Protein 2JE6 (pdb70)

Foldseek 3Di:
DDDDDDDDQPDDDDPVVLCQQCVCVVVQAGPVRDGLLDWADWDWDWCPPVVFLIWIWIDGPQWTKIKGKDKDKDQDDPVCLQFEAEAFFEDEDCLAGVPDDDDGDDPVRVVLRVQLVQLCVQVCFQPRSVQDDDGRGIGMYMYMYMYTNHAWAPVSQRRLLGRQRRQLRGFDFDADPCGDGDPVGGDDGRHTPAGKTKWKWFAQPPDIGTGDTPVRVSRTQWMKIFMQTLVGDTRGIDIDDDHDDDPVRVVVVSVSRSVSRNVVRVVSCVNSVD/DPDAQQDPVRAGPVGHHQLDFADKDKDWPPDDPALTKMWIDGHQWIKIKGKDDQDADDVLVPFAQQFAAEAFFEFEQLPQDPHGDDRPDDPVRVVLRVLLRQLVVQWFPGRVRGRGYMYMYMYIPHPFPPNSQRSSQRRQLRCVRSVGHTPAHKFKWKWFAAPRDIGTHDTNVCVPHPQKIWIWMARLVVPGTRHIDMDGDDDPVSVVVNVVSGNVVRVVVRVVSVCNSCVVVD/DWDADDDFDFFAFPAWGIFADDPEDDDPQWDDDPGTITGHAGFTWADDDSYTDTQHLDAQAFDDDAFFKFKWFWADADPFWTWTGLRHPFIEIEGNCLQPVHGADDPDDDAPQHDGGWIWTWGFHDDDPVDGTYTHQPDPPTGTDDDFDKAAARLSLLDVCCDDVRPNVVVLVVVPFDGGSRRMTGHPPPPVSVVVVVVCSVDVSPD

Secondary structure (DSSP, 8-state):
---EEPPPPSS---HHHHHHHTTTGGGTB-TTS-BTTPPPPEEEEET-STTSSEEEEEEETTEEEEEEEEEEEEPPPTT-TT--EEEEEEEE-TTS-TT---SS--HHHHHHHHHHHHHHHHTT-S-GGGGEEETTTEEEEEEEEEEEEE--S-HHHHHHHHHHHHHHT-EEEEEE---EEEEEEEEEE---S---EEEEEEEETTEEEES--HHHHHH-SEEEEEEE-TT--EEEEEEESSS-EEHHHHHHHHHHHHHHHHHHHHHHHHHHT-/--S-SB-TTS-BTTS--TT-PPPEEEEES--SSSSEEEEEEETTEEEEEEEEEEEE-SSGGGS-SSSPEEEEEEEE-TTSSSSPPPSSPPHHHHHHHHHHHHHHHTTB-GGGSTTEEEEEEEEEEE-SS-HHHHHHHHHHHHHHHTT--BSS--EEEEEEEETTEEEES--HHHHHHSSEEEEEEEEGGGTEEEEEEEEE-B-HHHHHHHHHHHHHHHHHHHHHHHHHHHGGG-/-EEE--SS-EE-TT-EEEEE---PPP-TTEEEETTEEEE-SSEEEEEETTEEEEEES--S-----TT-EEEEEEEEE-SSEEEEE-SSSS-EEEEHHHHHTSPPPTT---SSS--TT-EEEEEEEEEETTEEEEEE--STT-EE--SS-EEE--GGGHHHHH-GGGHHHHHHHTT--EE-TTSEEE--TT--THHHHTTTTTTTT--

Nearest PDB structures (foldseek):
  2je6-assembly1_I  TM=1.005E+00  e=8.413E-45  Saccharolobus solfataricus
  3l7z-assembly1_C  TM=9.865E-01  e=5.899E-39  Saccharolobus solfataricus
  2jeb-assembly1_I  TM=9.991E-01  e=1.226E-35  Saccharolobus solfataricus
  4ba1-assembly1_I  TM=9.558E-01  e=2.535E-36  Saccharolobus solfataricus
  3l7z-assembly1_F  TM=8.949E-01  e=4.142E-32  Saccharolobus solfataricus

Sequence (715 aa):
GHMMSSTPSNQNIIPIIKKESIVSLFEKGIRQDGRKLTDYRPLSITLDDYAKKADGSALVKLGTTMVLAGTKLEIDKPYEDTPNQGNLIVNNVELLPLAYETFEPGPPDENAIELARVVDRSLRDSKALDLTKLVIEPGKSVWTVWLDVYVLDYGGNVVLDACTLASVAALYNTKVYKVEQHISVNKNEVVGKLPLNYPVVTISVAKVDKYLVVVDPDLDEESSIMDAKISSFSYTPDLKIVGIQKSGKGSMMSLQDIDQAENTARSSTAVKLLEEELKKHLGIERPKLILDDGKRTDGRKPDELRSIKIELGVLKNADGSAIFEMGNTKAIAAVYGPKEMHPRHLSLPDRAVLRVRYHMMTPFSTDERKNPAPSRREIELSKVIREALESSAVLVELFPRTAIDVFTEILQADAGSRLVSLMAASLALADAGIPMRDLIAGVVAVGKADGVIILDLNETEAMWGEADMPIAMMPSLNQVTTLFQLLNGSSMTPDEFRQAFFDLAVKGINIIYNNLEREALKSKYVQEIVLQPRSIVVPGELLAEGEFQIPWSPYILKINSKYYSTVVGLFDVKDTQFEVIPLEGSFYYPKINDIVIGLVEEDVEIYGWVVDIKAPYKAYLPASNLLGRSINVGEDLRRYLDVGDYVIARIENFDRSIDPVLSVKGKDLGRVSNGIVIDIMPVKVPRVIGKNKSMYETLTSKSIFVANNGRIWAFSEEILIEAIRKIENESHIK

InterPro domains:
  IPR001247 Exoribonuclease, phosphorolytic domain 1 [PF01138] (37-170)
  IPR015847 Exoribonuclease, phosphorolytic domain 2 [PF03725] (196-259)
  IPR020568 Ribosomal protein uS5 domain 2-type superfamily [SSF54211] (11-219)
  IPR020869 Exosome complex component Rrp42, archaea [MF_00622] (7-272)
  IPR020869 Exosome complex component Rrp42, archaea [NF003282] (7-273)
  IPR020869 Exosome complex component Rrp42, archaea [cd11365] (12-267)
  IPR027408 PNPase/RNase PH domain superfamily [G3DSA:3.30.230.70] (12-275)
  IPR036345 Exoribonuclease, PH domain 2 superfamily [SSF55666] (192-273)
  IPR050590 Exosome complex component Rrp42 subfamily [PTHR11097] (23-273)

CATH classification: 3.30.230.70

Structure (mmCIF, N/CA/C/O backbone):
data_2JE6
#
_entry.id   2JE6
#
_cell.length_a   135.490
_cell.length_b   135.490
_cell.length_c   135.490
_cell.angle_alpha   90.00
_cell.angle_beta   90.00
_cell.angle_gamma   90.00
#
_symmetry.space_group_name_H-M   'P 21 3'
#
loop_
_entity.id
_entity.type
_entity.pdbx_description
1 polymer 'EXOSOME COMPLEX EXONUCLEASE 2'
2 polymer 'EXOSOME COMPLEX EXONUCLEASE 1'
3 polymer 'EXOSOME COMPLEX RNA-BINDING PROTEIN 1'
4 non-polymer 'PENTAETHYLENE GLYCOL'
5 non-polymer DI(HYDROXYETHYL)ETHER
6 non-polymer 'CHLORIDE ION'
7 water water
#
loop_
_atom_site.group_PDB
_atom_site.id
_atom_site.type_symbol
_atom_site.label_atom_id
_atom_site.label_alt_id
_atom_site.label_comp_id
_atom_site.label_asym_id
_atom_site.label_entity_id
_atom_site.label_seq_id
_atom_site.pdbx_PDB_ins_code
_atom_site.Cartn_x
_atom_site.Cartn_y
_atom_site.Cartn_z
_atom_site.occupancy
_atom_site.B_iso_or_equiv
_atom_site.auth_seq_id
_atom_site.auth_comp_id
_atom_site.auth_asym_id
_atom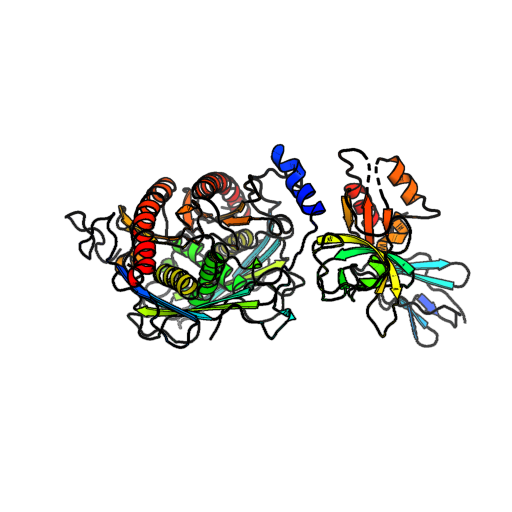_site.auth_atom_id
_atom_site.pdbx_PDB_model_num
ATOM 1 N N . GLY A 1 1 ? 1.275 -7.458 53.298 1.00 48.97 -1 GLY A N 1
ATOM 2 C CA . GLY A 1 1 ? 0.279 -6.475 52.757 1.00 48.76 -1 GLY A CA 1
ATOM 3 C C . GLY A 1 1 ? 0.527 -5.062 53.261 1.00 48.29 -1 GLY A C 1
ATOM 4 O O . GLY A 1 1 ? 0.980 -4.877 54.400 1.00 49.41 -1 GLY A O 1
ATOM 5 N N . HIS A 1 2 ? 0.215 -4.062 52.426 1.00 47.14 0 HIS A N 1
ATOM 6 C CA . HIS A 1 2 ? 0.656 -2.674 52.672 1.00 45.01 0 HIS A CA 1
ATOM 7 C C . HIS A 1 2 ? -0.356 -1.647 52.143 1.00 43.87 0 HIS A C 1
ATOM 8 O O . HIS A 1 2 ? -1.160 -2.001 51.299 1.00 44.70 0 HIS A O 1
ATOM 15 N N A MET A 1 3 ? -0.344 -0.409 52.647 0.50 42.56 1 MET A N 1
ATOM 16 N N B MET A 1 3 ? -0.287 -0.400 52.626 0.50 42.74 1 MET A N 1
ATOM 17 C CA A MET A 1 3 ? -1.156 0.667 52.035 0.50 41.51 1 MET A CA 1
ATOM 18 C CA B MET A 1 3 ? -1.166 0.691 52.153 0.50 41.87 1 MET A CA 1
ATOM 19 C C A MET A 1 3 ? -0.656 2.079 52.324 0.50 38.94 1 MET A C 1
ATOM 20 C C B MET A 1 3 ? -0.591 2.089 52.315 0.50 39.13 1 MET A C 1
ATOM 21 O O A MET A 1 3 ? -0.065 2.344 53.368 0.50 38.95 1 MET A O 1
ATOM 22 O O B MET A 1 3 ? 0.125 2.362 53.277 0.50 39.14 1 MET A O 1
ATOM 31 N N . SER A 1 4 ? -0.943 2.984 51.394 1.00 36.59 2 SER A N 1
ATOM 32 C CA . SER A 1 4 ? -0.519 4.388 51.473 1.00 33.70 2 SER A CA 1
ATOM 33 C C . SER A 1 4 ? -1.618 5.265 52.065 1.00 32.80 2 SER A C 1
ATOM 34 O O . SER A 1 4 ? -2.740 5.271 51.560 1.00 32.14 2 SER A O 1
ATOM 37 N N . SER A 1 5 ? -1.299 5.996 53.137 1.00 32.46 3 SER A N 1
ATOM 38 C CA . SER A 1 5 ? -2.254 6.885 53.800 1.00 33.03 3 SER A CA 1
ATOM 39 C C . SER A 1 5 ? -1.833 8.336 53.785 1.00 33.00 3 SER A C 1
ATOM 40 O O . SER A 1 5 ? -0.649 8.648 53.835 1.00 31.93 3 SER A O 1
ATOM 43 N N . THR A 1 6 ? -2.808 9.220 53.720 1.00 33.59 4 THR A N 1
ATOM 44 C CA . THR A 1 6 ? -2.558 10.636 53.823 1.00 35.52 4 THR A CA 1
ATOM 45 C C . THR A 1 6 ? -1.774 10.868 55.111 1.00 37.82 4 THR A C 1
ATOM 46 O O . THR A 1 6 ? -2.172 10.370 56.150 1.00 38.49 4 THR A O 1
ATOM 50 N N . PRO A 1 7 ? -0.650 11.591 55.051 1.00 41.02 5 PRO A N 1
ATOM 51 C CA . PRO A 1 7 ? 0.019 11.860 56.328 1.00 43.38 5 PRO A CA 1
ATOM 52 C C . PRO A 1 7 ? -0.541 13.063 57.073 1.00 46.05 5 PRO A C 1
ATOM 53 O O . PRO A 1 7 ? -1.233 13.896 56.492 1.00 45.73 5 PRO A O 1
ATOM 57 N N . SER A 1 8 ? -0.221 13.144 58.360 1.00 50.04 6 SER A N 1
ATOM 58 C CA . SER A 1 8 ? -0.302 14.417 59.113 1.00 52.71 6 SER A CA 1
ATOM 59 C C . SER A 1 8 ? 0.718 15.456 58.606 1.00 55.19 6 SER A C 1
ATOM 60 O O . SER A 1 8 ? 1.797 15.099 58.112 1.00 55.71 6 SER A O 1
ATOM 63 N N . ASN A 1 9 ? 0.396 16.741 58.739 1.00 57.74 7 ASN A N 1
ATOM 64 C CA . ASN A 1 9 ? 1.397 17.783 58.489 1.00 59.68 7 ASN A CA 1
ATOM 65 C C . ASN A 1 9 ? 2.531 17.671 59.523 1.00 61.25 7 ASN A C 1
ATOM 66 O O . ASN A 1 9 ? 2.302 17.803 60.731 1.00 61.64 7 ASN A O 1
ATOM 68 N N . GLN A 1 10 ? 3.744 17.399 59.048 1.00 63.03 8 GLN A N 1
ATOM 6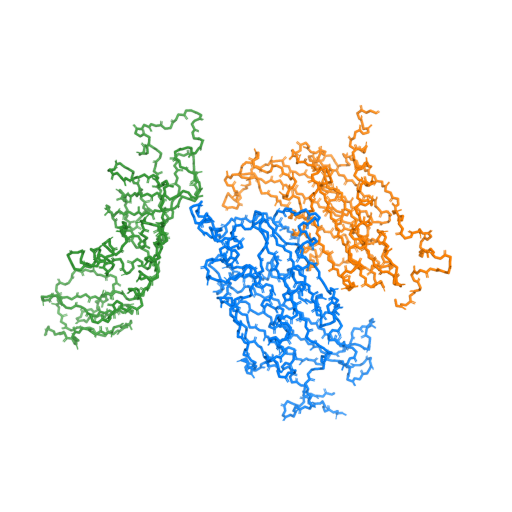9 C CA . GLN A 1 10 ? 4.935 17.357 59.920 1.00 64.40 8 GLN A CA 1
ATOM 70 C C . GLN A 1 10 ? 5.700 18.690 59.912 1.00 65.54 8 GLN A C 1
ATOM 71 O O . GLN A 1 10 ? 6.854 18.753 60.358 1.00 65.31 8 GLN A O 1
ATOM 73 N N . ASN A 1 11 ? 5.054 19.737 59.386 1.00 66.83 9 AS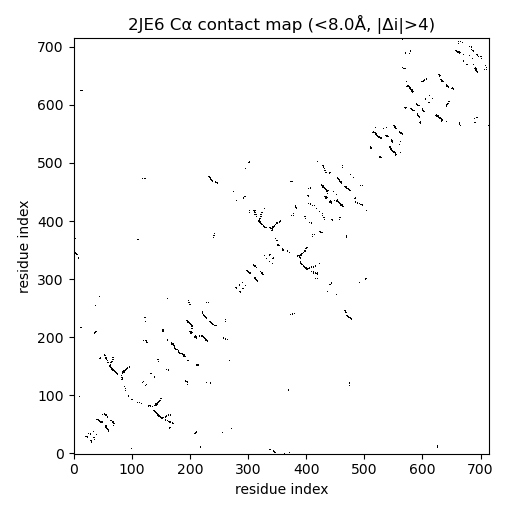N A N 1
ATOM 74 C CA . ASN A 1 11 ? 5.590 21.099 59.413 1.00 67.80 9 ASN A CA 1
ATOM 75 C C . ASN A 1 11 ? 4.470 22.129 59.182 1.00 68.31 9 ASN A C 1
ATOM 76 O O . ASN A 1 11 ? 4.511 22.910 58.221 1.00 68.68 9 ASN A O 1
ATOM 81 N N . ILE A 1 12 ? 3.456 22.084 60.047 1.00 68.61 10 ILE A N 1
ATOM 82 C CA . ILE A 1 12 ? 2.351 23.061 60.044 1.00 68.82 10 ILE A CA 1
ATOM 83 C C . ILE A 1 12 ? 2.874 24.490 60.177 1.00 68.71 10 ILE A C 1
ATOM 84 O O . ILE A 1 12 ? 3.353 24.863 61.249 1.00 68.74 10 ILE A O 1
ATOM 89 N N . ILE A 1 13 ? 2.804 25.289 59.105 1.00 68.62 11 ILE A N 1
ATOM 90 C CA . ILE A 1 13 ? 3.323 26.667 59.186 1.00 68.43 11 ILE A CA 1
ATOM 91 C C . ILE A 1 13 ? 2.213 27.711 59.292 1.00 67.82 11 ILE A C 1
ATOM 92 O O . ILE A 1 13 ? 1.194 27.628 58.606 1.00 67.90 11 ILE A O 1
ATOM 97 N N . PRO A 1 14 ? 2.418 28.702 60.167 1.00 67.04 12 PRO A N 1
ATOM 98 C CA . PRO A 1 14 ? 1.404 29.716 60.412 1.00 66.48 12 PRO A CA 1
ATOM 99 C C . PRO A 1 14 ? 1.143 30.633 59.223 1.00 65.66 12 PRO A C 1
ATOM 100 O O . PRO A 1 14 ? 2.078 31.080 58.547 1.00 65.32 12 PRO A O 1
ATOM 104 N N . ILE A 1 15 ? -0.139 30.922 59.019 1.00 64.86 13 ILE A N 1
ATOM 105 C CA . ILE A 1 15 ? -0.631 31.791 57.952 1.00 64.02 13 ILE A CA 1
ATOM 106 C C . ILE A 1 15 ? 0.307 32.966 57.696 1.00 63.09 13 ILE A C 1
ATOM 107 O O . ILE A 1 15 ? 0.601 33.329 56.557 1.00 63.51 13 ILE A O 1
ATOM 112 N N . ILE A 1 16 ? 0.800 33.536 58.777 1.00 61.68 14 ILE A N 1
ATOM 113 C CA . ILE A 1 16 ? 1.558 34.760 58.726 1.00 60.65 14 ILE A CA 1
ATOM 114 C C . ILE A 1 16 ? 2.897 34.521 58.052 1.00 59.45 14 ILE A C 1
ATOM 115 O O . ILE A 1 16 ? 3.435 35.409 57.384 1.00 59.28 14 ILE A O 1
ATOM 120 N N . LYS A 1 17 ? 3.432 33.316 58.245 1.00 58.07 15 LYS A N 1
ATOM 121 C CA . LYS A 1 17 ? 4.755 32.959 57.740 1.00 57.01 15 LYS A CA 1
ATOM 122 C C . LYS A 1 17 ? 4.693 32.720 56.246 1.00 55.36 15 LYS A C 1
ATOM 123 O O . LYS A 1 17 ? 5.635 33.033 55.537 1.00 55.27 15 LYS A O 1
ATOM 129 N N . LYS A 1 18 ? 3.585 32.158 55.783 1.00 53.82 16 LYS A N 1
ATOM 130 C CA . LYS A 1 18 ? 3.360 31.931 54.349 1.00 53.25 16 LYS A CA 1
ATOM 131 C C . LYS A 1 18 ? 3.442 33.241 53.560 1.00 52.01 16 LYS A C 1
ATOM 132 O O . LYS A 1 18 ? 4.066 33.304 52.494 1.00 51.49 16 LYS A O 1
ATOM 138 N N . GLU A 1 19 ? 2.813 34.287 54.093 1.00 50.49 17 GLU A N 1
ATOM 139 C CA . GLU A 1 19 ? 2.802 35.581 53.436 1.00 49.27 17 GLU A CA 1
ATOM 140 C C . GLU A 1 19 ? 4.212 36.134 53.284 1.00 48.32 17 GLU A C 1
ATOM 141 O O . GLU A 1 19 ? 4.546 36.708 52.260 1.00 47.90 17 GLU A O 1
ATOM 143 N N . SER A 1 20 ? 5.042 35.948 54.300 1.00 47.11 18 SER A N 1
ATOM 144 C CA . SER A 1 20 ? 6.415 36.442 54.268 1.00 46.91 18 SER A CA 1
ATOM 145 C C . SER A 1 20 ? 7.260 35.724 53.220 1.00 45.87 18 SER A C 1
ATOM 146 O O . SER A 1 20 ? 7.991 36.370 52.463 1.00 45.68 18 SER A O 1
ATOM 149 N N . ILE A 1 21 ? 7.160 34.393 53.223 1.00 44.68 19 ILE A N 1
ATOM 150 C CA . ILE A 1 21 ? 7.906 33.499 52.311 1.00 43.90 19 ILE A CA 1
ATOM 151 C C . ILE A 1 21 ? 7.719 33.933 50.853 1.00 43.21 19 ILE A C 1
ATOM 152 O O . ILE A 1 21 ? 8.671 33.968 50.072 1.00 42.86 19 ILE A O 1
ATOM 157 N N . VAL A 1 22 ? 6.484 34.274 50.506 1.00 42.14 20 VAL A N 1
ATOM 158 C CA . VAL A 1 22 ? 6.144 34.608 49.138 1.00 41.48 20 VAL A CA 1
ATOM 159 C C . VAL A 1 22 ? 6.147 36.115 48.864 1.00 41.31 20 VAL A C 1
ATOM 160 O O . VAL A 1 22 ? 5.844 36.543 47.752 1.00 40.27 20 VAL A O 1
ATOM 164 N N . SER A 1 23 ? 6.518 36.910 49.872 1.00 41.04 21 SER A N 1
ATOM 165 C CA . SER A 1 23 ? 6.376 38.366 49.820 1.00 41.08 21 SER A CA 1
ATOM 166 C C . SER A 1 23 ? 7.210 39.032 48.725 1.00 40.37 21 SER A C 1
ATOM 167 O O . SER A 1 23 ? 6.794 40.053 48.182 1.00 41.48 21 SER A O 1
ATOM 170 N N . LEU A 1 24 ? 8.382 38.472 48.417 1.00 39.09 22 LEU A N 1
ATOM 171 C CA . LEU A 1 24 ? 9.285 39.033 47.411 1.00 37.93 22 LEU A CA 1
ATOM 172 C C . LEU A 1 24 ? 9.262 38.247 46.103 1.00 36.60 22 LEU A C 1
ATOM 173 O O . LEU A 1 24 ? 10.084 38.497 45.215 1.00 35.72 22 LEU A O 1
ATOM 178 N N . PHE A 1 25 ? 8.342 37.301 45.965 1.00 35.11 23 PHE A N 1
ATOM 179 C CA . PHE A 1 25 ? 8.289 36.540 44.720 1.00 34.87 23 PHE A CA 1
ATOM 180 C C . PHE A 1 25 ? 8.015 37.451 43.537 1.00 34.77 23 PHE A C 1
ATOM 181 O O . PHE A 1 25 ? 8.544 37.207 42.457 1.00 33.95 23 PHE A O 1
ATOM 189 N N . GLU A 1 26 ? 7.239 38.517 43.739 1.00 36.06 24 GLU A N 1
ATOM 190 C CA . GLU A 1 26 ? 6.989 39.510 42.674 1.00 37.06 24 GLU A CA 1
ATOM 191 C C . GLU A 1 26 ? 8.266 40.087 42.097 1.00 36.57 24 GLU A C 1
ATOM 192 O O . GLU A 1 26 ? 8.348 40.367 40.904 1.00 37.04 24 GLU A O 1
ATOM 198 N N . LYS A 1 27 ? 9.260 40.267 42.950 1.00 36.02 25 LYS A N 1
ATOM 199 C CA . LYS A 1 27 ? 10.536 40.786 42.528 1.00 36.29 25 LYS A CA 1
ATOM 200 C C . LYS A 1 27 ? 11.475 39.697 42.045 1.00 35.50 25 LYS A C 1
ATOM 201 O O . LYS A 1 27 ? 12.634 39.982 41.729 1.00 35.40 25 LYS A O 1
ATOM 207 N N . GLY A 1 28 ? 10.996 38.453 42.015 1.00 34.44 26 GLY A N 1
ATOM 208 C CA . GLY A 1 28 ? 11.807 37.346 41.553 1.00 34.42 26 GLY A CA 1
ATOM 209 C C . GLY A 1 28 ? 12.801 36.787 42.554 1.00 34.02 26 GLY A C 1
ATOM 210 O O . GLY A 1 28 ? 13.748 36.109 42.162 1.00 34.06 26 GLY A O 1
ATOM 211 N N . ILE A 1 29 ? 12.606 37.051 43.836 1.00 33.79 27 ILE A N 1
ATOM 212 C CA . ILE A 1 29 ? 13.508 36.494 44.831 1.00 34.63 27 ILE A CA 1
ATOM 213 C C . ILE A 1 29 ? 12.778 35.943 46.072 1.00 34.27 27 ILE A C 1
ATOM 214 O O . ILE A 1 29 ? 11.596 36.175 46.303 1.00 33.25 27 ILE A O 1
ATOM 219 N N . ARG A 1 30 ? 13.524 35.198 46.869 1.00 35.79 28 ARG A N 1
ATOM 220 C CA . ARG A 1 30 ? 12.953 34.460 47.979 1.00 36.96 28 ARG A CA 1
ATOM 221 C C . ARG A 1 30 ? 13.474 34.979 49.311 1.00 39.06 28 ARG A C 1
ATOM 222 O O . ARG A 1 30 ? 14.264 35.935 49.330 1.00 38.37 28 ARG A O 1
ATOM 230 N N . GLN A 1 31 ? 12.990 34.356 50.396 1.00 41.78 29 GLN A N 1
ATOM 231 C CA . GLN A 1 31 ? 13.550 34.460 51.762 1.00 43.87 29 GLN A CA 1
ATOM 232 C C . GLN A 1 31 ? 15.053 34.752 51.763 1.00 43.40 29 GLN A C 1
ATOM 233 O O . GLN A 1 31 ? 15.504 35.837 52.153 1.00 44.56 29 GLN A O 1
ATOM 239 N N . ASP A 1 32 ? 15.822 33.777 51.292 1.00 42.24 30 ASP A N 1
ATOM 240 C CA . ASP A 1 32 ? 17.276 33.842 51.361 1.00 41.15 30 ASP A CA 1
ATOM 241 C C . ASP A 1 32 ? 17.945 34.770 50.345 1.00 40.67 30 ASP A C 1
ATOM 242 O O . ASP A 1 32 ? 19.177 34.782 50.281 1.00 41.33 30 ASP A O 1
ATOM 247 N N . GLY A 1 33 ? 17.162 35.547 49.577 1.00 39.32 31 GLY A N 1
ATOM 248 C CA . GLY A 1 33 ? 17.689 36.408 48.505 1.00 38.10 31 GLY A CA 1
ATOM 249 C C . GLY A 1 33 ? 17.971 35.697 47.185 1.00 36.35 31 GLY A C 1
ATOM 250 O O . GLY A 1 33 ? 18.398 36.320 46.199 1.00 35.70 31 GLY A O 1
ATOM 251 N N . ARG A 1 34 ? 17.736 34.389 47.109 1.00 34.54 32 ARG A N 1
ATOM 252 C CA . ARG A 1 34 ? 18.018 33.720 45.836 1.00 33.00 32 ARG A CA 1
ATOM 253 C C . ARG A 1 34 ? 16.875 33.955 44.833 1.00 31.67 32 ARG A C 1
ATOM 254 O O . ARG A 1 34 ? 15.743 34.225 45.202 1.00 30.59 32 ARG A O 1
ATOM 262 N N . LYS A 1 35 ? 17.233 33.917 43.555 1.00 31.11 33 LYS A N 1
ATOM 263 C CA . LYS A 1 35 ? 16.282 34.042 42.484 1.00 30.69 33 LYS A CA 1
ATOM 264 C C . LYS A 1 35 ? 15.388 32.798 42.455 1.00 29.87 33 LYS A C 1
ATOM 265 O O . LYS A 1 35 ? 15.774 31.759 42.945 1.00 28.72 33 LYS A O 1
ATOM 271 N N . LEU A 1 36 ? 14.209 32.918 41.866 1.00 29.54 34 LEU A N 1
ATOM 272 C CA . LEU A 1 36 ? 13.282 31.775 41.767 1.00 29.08 34 LEU A CA 1
ATOM 273 C C . LEU A 1 36 ? 13.848 30.583 41.018 1.00 29.28 34 LEU A C 1
ATOM 274 O O . LEU A 1 36 ? 13.384 29.450 41.235 1.00 27.50 34 LEU A O 1
ATOM 279 N N . THR A 1 37 ? 14.857 30.826 40.169 1.00 28.19 35 THR A N 1
ATOM 280 C CA . THR A 1 37 ? 15.564 29.800 39.383 1.00 28.19 35 THR A CA 1
ATOM 281 C C . THR A 1 37 ? 16.899 29.308 39.955 1.00 27.57 35 THR A C 1
ATOM 282 O O . THR A 1 37 ? 17.525 28.433 39.371 1.00 28.62 35 THR A O 1
ATOM 286 N N . ASP A 1 38 ? 17.316 29.826 41.109 1.00 26.98 36 ASP A N 1
ATOM 287 C CA . ASP A 1 38 ? 18.632 29.505 41.707 1.00 27.26 36 ASP A CA 1
ATOM 288 C C . ASP A 1 38 ? 18.533 28.309 42.646 1.00 26.55 36 ASP A C 1
ATOM 289 O O . ASP A 1 38 ? 17.625 28.234 43.453 1.00 25.72 36 ASP A O 1
ATOM 294 N N . TYR A 1 39 ? 19.509 27.412 42.559 1.00 26.23 37 TYR A N 1
ATOM 295 C CA . TYR A 1 39 ? 19.788 26.464 43.648 1.00 26.06 37 TYR A CA 1
ATOM 296 C C . TYR A 1 39 ? 20.454 27.172 44.825 1.00 27.12 37 TYR A C 1
ATOM 297 O O . TYR A 1 39 ? 21.124 28.217 44.663 1.00 27.05 37 TYR A O 1
ATOM 306 N N . ARG A 1 40 ? 20.281 26.594 46.011 1.00 27.22 38 ARG A N 1
ATOM 307 C CA . ARG A 1 40 ? 21.045 26.965 47.194 1.00 27.24 38 ARG A CA 1
ATOM 308 C C . ARG A 1 40 ? 22.515 26.591 47.034 1.00 27.10 38 ARG A C 1
ATOM 309 O O . ARG A 1 40 ? 22.915 25.913 46.071 1.00 28.28 38 ARG A O 1
ATOM 317 N N . PRO A 1 41 ? 23.365 27.097 47.930 1.00 27.72 39 PRO A N 1
ATOM 318 C CA . PRO A 1 41 ? 24.776 26.741 47.820 1.00 27.61 39 PRO A CA 1
ATOM 319 C C . PRO A 1 41 ? 25.035 25.238 47.913 1.00 27.26 39 PRO A C 1
ATOM 320 O O . PRO A 1 41 ? 24.462 24.555 48.761 1.00 27.78 39 PRO A O 1
ATOM 324 N N . LEU A 1 42 ? 25.898 24.764 47.032 1.00 27.40 40 LEU A N 1
ATOM 325 C CA . LEU A 1 42 ? 26.184 23.348 46.851 1.00 26.52 40 LEU A CA 1
ATOM 326 C C . LEU A 1 42 ? 27.633 23.063 47.120 1.00 26.57 40 LEU A C 1
ATOM 327 O O . LEU A 1 42 ? 28.509 23.696 46.552 1.00 25.51 40 LEU A O 1
ATOM 332 N N . SER A 1 43 ? 27.908 22.115 48.004 1.00 26.19 41 SER A N 1
ATOM 333 C CA . SER A 1 43 ? 29.228 21.565 48.124 1.00 26.56 41 SER A CA 1
ATOM 334 C C . SER A 1 43 ? 29.148 20.070 47.963 1.00 25.64 41 SER A C 1
ATOM 335 O O . SER A 1 43 ? 28.161 19.437 48.352 1.00 26.73 41 SER A O 1
ATOM 338 N N . ILE A 1 44 ? 30.173 19.518 47.348 1.00 26.27 42 ILE A N 1
ATOM 339 C CA . ILE A 1 44 ? 30.270 18.101 47.109 1.00 26.30 42 ILE A CA 1
ATOM 340 C C . ILE A 1 44 ? 31.673 17.651 47.529 1.00 26.76 42 ILE A C 1
ATOM 341 O O . ILE A 1 44 ? 32.706 18.104 46.986 1.00 27.37 42 ILE A O 1
ATOM 346 N N . THR A 1 45 ? 31.710 16.790 48.535 1.00 26.44 43 THR A N 1
ATOM 347 C CA . THR A 1 45 ? 32.954 16.276 49.062 1.00 25.02 43 THR A CA 1
ATOM 348 C C . THR A 1 45 ? 33.055 14.802 48.687 1.00 25.15 43 THR A C 1
ATOM 349 O O . THR A 1 45 ? 32.303 13.975 49.194 1.00 23.84 43 THR A O 1
ATOM 353 N N . LEU A 1 46 ? 33.975 14.522 47.786 1.00 25.02 44 LEU A N 1
ATOM 354 C CA . LEU A 1 46 ? 34.263 13.193 47.339 1.00 25.43 44 LEU A CA 1
ATOM 355 C C . LEU A 1 46 ? 35.104 12.433 48.357 1.00 26.89 44 LEU A C 1
ATOM 356 O O . LEU A 1 46 ? 35.770 13.022 49.201 1.00 27.93 44 LEU A O 1
ATOM 361 N N . ASP A 1 47 ? 34.987 11.112 48.277 1.00 27.08 45 ASP A N 1
ATOM 362 C CA A ASP A 1 47 ? 35.715 10.199 49.153 0.50 27.70 45 ASP A CA 1
ATOM 363 C CA B ASP A 1 47 ? 35.712 10.180 49.135 0.50 27.50 45 ASP A CA 1
ATOM 364 C C . ASP A 1 47 ? 35.543 10.517 50.639 1.00 27.21 45 ASP A C 1
ATOM 365 O O . ASP A 1 47 ? 36.454 10.322 51.448 1.00 27.96 45 ASP A O 1
ATOM 374 N N . TYR A 1 48 ? 34.356 10.980 51.029 1.00 26.80 46 TYR A N 1
ATOM 375 C CA . TYR A 1 48 ? 34.092 11.316 52.413 1.00 26.66 46 TYR A CA 1
ATOM 376 C C . TYR A 1 48 ? 34.030 10.054 53.297 1.00 27.45 46 TYR A C 1
ATOM 377 O O . TYR A 1 48 ? 34.474 10.055 54.455 1.00 27.73 46 TYR A O 1
ATOM 386 N N . ALA A 1 49 ? 33.426 9.001 52.779 1.00 27.78 47 ALA A N 1
ATOM 387 C CA . ALA A 1 49 ? 33.298 7.756 53.541 1.00 28.34 47 ALA A CA 1
ATOM 388 C C . ALA A 1 49 ? 34.416 6.831 53.118 1.00 29.15 47 ALA A C 1
ATOM 389 O O . ALA A 1 49 ? 34.354 6.185 52.078 1.00 28.31 47 ALA A O 1
ATOM 391 N N . LYS A 1 50 ? 35.452 6.749 53.949 1.00 30.24 48 LYS A N 1
ATOM 392 C CA . LYS A 1 50 ? 36.733 6.165 53.520 1.00 31.31 48 LYS A CA 1
ATOM 393 C C . LYS A 1 50 ? 36.744 4.683 53.234 1.00 30.49 48 LYS A C 1
ATOM 394 O O . LYS A 1 50 ? 37.604 4.229 52.491 1.00 31.69 48 LYS A O 1
ATOM 400 N N . LYS A 1 51 ? 35.794 3.926 53.771 1.00 28.81 49 LYS A N 1
ATOM 401 C CA . LYS A 1 51 ? 35.699 2.504 53.469 1.00 29.51 49 LYS A CA 1
ATOM 402 C C . LYS A 1 51 ? 34.725 2.162 52.328 1.00 28.04 49 LYS A C 1
ATOM 403 O O . LYS A 1 51 ? 34.587 0.993 51.954 1.00 27.43 49 LYS A O 1
ATOM 409 N N . ALA A 1 52 ? 34.050 3.180 51.800 1.00 25.74 50 ALA A N 1
ATOM 410 C CA . ALA A 1 52 ? 33.248 3.051 50.589 1.00 25.13 50 ALA A CA 1
ATOM 411 C C . ALA A 1 52 ? 34.161 2.947 49.383 1.00 23.71 50 ALA A C 1
ATOM 412 O O . ALA A 1 52 ? 35.290 3.418 49.421 1.00 24.90 50 ALA A O 1
ATOM 414 N N . ASP A 1 53 ? 33.714 2.268 48.327 1.00 23.16 51 ASP A N 1
ATOM 415 C CA . ASP A 1 53 ? 34.520 2.159 47.104 1.00 23.46 51 ASP A CA 1
ATOM 416 C C . ASP A 1 53 ? 34.529 3.524 46.383 1.00 22.27 51 ASP A C 1
ATOM 417 O O . ASP A 1 53 ? 35.528 3.898 45.777 1.00 23.67 51 ASP A O 1
ATOM 422 N N . GLY A 1 54 ? 33.416 4.232 46.493 1.00 21.16 52 GLY A N 1
ATOM 423 C CA . GLY A 1 54 ? 33.283 5.643 46.136 1.00 19.90 52 GLY A CA 1
ATOM 424 C C . GLY A 1 54 ? 32.234 6.251 47.013 1.00 19.52 52 GLY A C 1
ATOM 425 O O . GLY A 1 54 ? 31.336 5.517 47.490 1.00 19.03 52 GLY A O 1
ATOM 426 N N . SER A 1 55 ? 32.319 7.560 47.233 1.00 19.38 53 SER A N 1
ATOM 427 C CA . SER A 1 55 ? 31.365 8.258 48.060 1.00 20.19 53 SER A CA 1
ATOM 428 C C . SER A 1 55 ? 31.373 9.749 47.791 1.00 20.69 53 SER A C 1
ATOM 429 O O . SER A 1 55 ? 32.355 10.318 47.204 1.00 21.49 53 SER A O 1
ATOM 432 N N . ALA A 1 56 ? 30.279 10.382 48.182 1.00 20.69 54 ALA A N 1
ATOM 433 C CA . ALA A 1 56 ? 30.138 11.830 48.092 1.00 20.51 54 ALA A CA 1
ATOM 434 C C . ALA A 1 56 ? 29.198 12.322 49.159 1.00 19.70 54 ALA A C 1
ATOM 435 O O . ALA A 1 56 ? 28.089 11.758 49.351 1.00 20.34 54 ALA A O 1
ATOM 437 N N . LEU A 1 57 ? 29.638 13.369 49.867 1.00 20.56 55 LEU A N 1
ATOM 438 C CA . LEU A 1 57 ? 28.807 14.108 50.779 1.00 21.14 55 LEU A CA 1
ATOM 439 C C . LEU A 1 57 ? 28.373 15.375 50.092 1.00 21.45 55 LEU A C 1
ATOM 440 O O . LEU A 1 57 ? 29.184 16.225 49.777 1.00 21.12 55 LEU A O 1
ATOM 445 N N . VAL A 1 58 ? 27.073 15.500 49.914 1.00 21.14 56 VAL A N 1
ATOM 446 C CA . VAL A 1 58 ? 26.443 16.649 49.283 1.00 21.41 56 VAL A CA 1
ATOM 447 C C . VAL A 1 58 ? 25.757 17.459 50.344 1.00 22.28 56 VAL A C 1
ATOM 448 O O . VAL A 1 58 ? 24.948 16.933 51.085 1.00 22.24 56 VAL A O 1
ATOM 452 N N . LYS A 1 59 ? 26.081 18.739 50.383 1.00 21.92 57 LYS A N 1
ATOM 453 C CA . LYS A 1 59 ? 25.368 19.764 51.119 1.00 23.85 57 LYS A CA 1
ATOM 454 C C . LYS A 1 59 ? 24.706 20.718 50.144 1.00 24.09 57 LYS A C 1
ATOM 455 O O . LYS A 1 59 ? 25.392 21.351 49.347 1.00 25.44 57 LYS A O 1
ATOM 461 N N . LEU A 1 60 ? 23.391 20.794 50.203 1.00 24.55 58 LEU A N 1
ATOM 462 C CA . LEU A 1 60 ? 22.613 21.677 49.359 1.00 24.85 58 LEU A CA 1
ATOM 463 C C . LEU A 1 60 ? 21.738 22.512 50.270 1.00 24.99 58 LEU A C 1
ATOM 464 O O . LEU A 1 60 ? 20.695 22.089 50.791 1.00 23.66 58 LEU A O 1
ATOM 469 N N . GLY A 1 61 ? 22.188 23.733 50.540 1.00 25.29 59 GLY A N 1
ATOM 470 C CA . GLY A 1 61 ? 21.568 24.479 51.616 1.00 25.62 59 GLY A CA 1
ATOM 471 C C . GLY A 1 61 ? 21.802 23.694 52.899 1.00 25.65 59 GLY A C 1
ATOM 472 O O . GLY A 1 61 ? 22.927 23.228 53.144 1.00 25.49 59 GLY A O 1
ATOM 473 N N . THR A 1 62 ? 20.738 23.525 53.665 1.00 26.15 60 THR A N 1
ATOM 474 C CA . THR A 1 62 ? 20.729 22.704 54.889 1.00 26.56 60 THR A CA 1
ATOM 475 C C . THR A 1 62 ? 20.405 21.232 54.646 1.00 26.18 60 THR A C 1
ATOM 476 O O . THR A 1 62 ? 20.269 20.480 55.589 1.00 27.31 60 THR A O 1
ATOM 480 N N . THR A 1 63 ? 20.277 20.814 53.390 1.00 25.06 61 THR A N 1
ATOM 481 C CA . THR A 1 63 ? 20.078 19.400 53.101 1.00 23.35 61 THR A CA 1
ATOM 482 C C . THR A 1 63 ? 21.447 18.773 53.012 1.00 23.69 61 THR A C 1
ATOM 483 O O . THR A 1 63 ? 22.354 19.338 52.402 1.00 22.70 61 THR A O 1
ATOM 487 N N . MET A 1 64 ? 21.596 17.633 53.682 1.00 23.66 62 MET A N 1
ATOM 488 C CA . MET A 1 64 ? 22.831 16.850 53.632 1.00 24.35 62 MET A CA 1
ATOM 489 C C . MET A 1 64 ? 22.549 15.379 53.307 1.00 21.79 62 MET A C 1
ATOM 490 O O . MET A 1 64 ? 21.723 14.739 53.982 1.00 21.16 62 MET A O 1
ATOM 495 N N . VAL A 1 65 ? 23.248 14.880 52.282 1.00 20.63 63 VAL A N 1
ATOM 496 C CA . VAL A 1 65 ? 23.124 13.513 51.783 1.00 20.10 63 VAL A CA 1
ATOM 497 C C . VAL A 1 65 ? 24.494 12.874 51.658 1.00 20.09 63 VAL A C 1
ATOM 498 O O . VAL A 1 65 ? 25.390 13.421 51.025 1.00 20.75 63 VAL A O 1
ATOM 502 N N . LEU A 1 66 ? 24.675 11.690 52.233 1.00 18.65 64 LEU A N 1
ATOM 503 C CA . LEU A 1 66 ? 25.874 10.909 52.017 1.00 17.23 64 LEU A CA 1
ATOM 504 C C . LEU A 1 66 ? 25.569 9.654 51.171 1.00 18.06 64 LEU A C 1
ATOM 505 O O . LEU A 1 66 ? 24.745 8.842 51.541 1.00 19.90 64 LEU A O 1
ATOM 510 N N . ALA A 1 67 ? 26.146 9.600 49.970 1.00 16.92 65 ALA A N 1
ATOM 511 C CA . ALA A 1 67 ? 26.061 8.423 49.144 1.00 17.39 65 ALA A CA 1
ATOM 512 C C . ALA A 1 67 ? 27.361 7.666 49.149 1.00 17.56 65 ALA A C 1
ATOM 513 O O . ALA A 1 67 ? 28.433 8.253 49.108 1.00 19.27 65 ALA A O 1
ATOM 515 N N . GLY A 1 68 ? 27.251 6.344 49.140 1.00 18.03 66 GLY A N 1
ATOM 516 C CA . GLY A 1 68 ? 28.406 5.440 49.069 1.00 18.57 66 GLY A CA 1
ATOM 517 C C . GLY A 1 68 ? 28.143 4.175 48.279 1.00 18.98 66 GLY A C 1
ATOM 518 O O . GLY A 1 68 ? 27.049 3.677 48.287 1.00 19.18 66 GLY A O 1
ATOM 519 N N . THR A 1 69 ? 29.169 3.657 47.611 1.00 19.23 67 THR A N 1
ATOM 520 C CA . THR A 1 69 ? 29.081 2.440 46.842 1.00 19.79 67 THR A CA 1
ATOM 521 C C . THR A 1 69 ? 29.937 1.337 47.424 1.00 20.58 67 THR A C 1
ATOM 522 O O . THR A 1 69 ? 30.983 1.602 48.042 1.00 22.08 67 THR A O 1
ATOM 526 N N . LYS A 1 70 ? 29.488 0.119 47.203 1.00 21.67 68 LYS A N 1
ATOM 527 C CA . LYS A 1 70 ? 30.329 -1.041 47.401 1.00 22.87 68 LYS A CA 1
ATOM 528 C C . LYS A 1 70 ? 30.112 -1.983 46.254 1.00 22.83 68 LYS A C 1
ATOM 529 O O . LYS A 1 70 ? 28.977 -2.292 45.906 1.00 21.91 68 LYS A O 1
ATOM 535 N N . LEU A 1 71 ? 31.193 -2.450 45.647 1.00 24.56 69 LEU A N 1
ATOM 536 C CA . LEU A 1 71 ? 31.123 -3.427 44.552 1.00 25.90 69 LEU A CA 1
ATOM 537 C C . LEU A 1 71 ? 31.398 -4.873 44.953 1.00 26.93 69 LEU A C 1
ATOM 538 O O . LEU A 1 71 ? 32.356 -5.157 45.703 1.00 27.45 69 LEU A O 1
ATOM 543 N N . GLU A 1 72 ? 30.582 -5.773 44.426 1.00 28.28 70 GLU A N 1
ATOM 544 C CA . GLU A 1 72 ? 30.735 -7.222 44.646 1.00 30.87 70 GLU A CA 1
ATOM 545 C C . GLU A 1 72 ? 30.686 -7.996 43.341 1.00 31.61 70 GLU A C 1
ATOM 546 O O . GLU A 1 72 ? 30.037 -7.577 42.396 1.00 31.04 70 GLU A O 1
ATOM 552 N N . I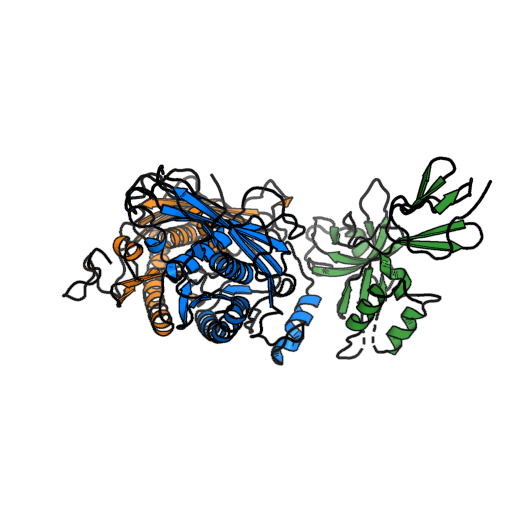LE A 1 73 ? 31.370 -9.140 43.295 1.00 33.54 71 ILE A N 1
ATOM 553 C CA . ILE A 1 73 ? 31.278 -10.061 42.160 1.00 34.97 71 ILE A CA 1
ATOM 554 C C . ILE A 1 73 ? 30.120 -11.027 42.322 1.00 35.97 71 ILE A C 1
ATOM 555 O O . ILE A 1 73 ? 29.980 -11.666 43.359 1.00 35.77 71 ILE A O 1
ATOM 560 N N . ASP A 1 74 ? 29.310 -11.138 41.283 1.00 36.84 72 ASP A N 1
ATOM 561 C CA . ASP A 1 74 ? 28.133 -11.980 41.296 1.00 38.54 72 ASP A CA 1
ATOM 562 C C . ASP A 1 74 ? 28.041 -12.698 39.966 1.00 39.57 72 ASP A C 1
ATOM 563 O O . ASP A 1 74 ? 28.617 -12.247 38.975 1.00 38.69 72 ASP A O 1
ATOM 568 N N . LYS A 1 75 ? 27.318 -13.815 39.933 1.00 41.08 73 LYS A N 1
ATOM 569 C CA . LYS A 1 75 ? 26.903 -14.390 38.667 1.00 42.37 73 LYS A CA 1
ATOM 570 C C . LYS A 1 75 ? 25.824 -13.472 38.140 1.00 43.43 73 LYS A C 1
ATOM 571 O O . LYS A 1 75 ? 25.004 -13.007 38.916 1.00 44.51 73 LYS A O 1
ATOM 573 N N . PRO A 1 76 ? 25.811 -13.197 36.825 1.00 44.30 74 PRO A N 1
ATOM 574 C CA . PRO A 1 76 ? 24.748 -12.339 36.307 1.00 45.25 74 PRO A CA 1
ATOM 575 C C . PRO A 1 76 ? 23.391 -13.031 36.353 1.00 46.44 74 PRO A C 1
ATOM 576 O O . PRO A 1 76 ? 23.336 -14.261 36.409 1.00 46.97 74 PRO A O 1
ATOM 580 N N . TYR A 1 77 ? 22.309 -12.266 36.320 1.00 47.88 75 TYR A N 1
ATOM 581 C CA . TYR A 1 77 ? 20.988 -12.859 36.188 1.00 49.35 75 TYR A CA 1
ATOM 582 C C . TYR A 1 77 ? 20.908 -13.655 34.888 1.00 50.10 75 TYR A C 1
ATOM 583 O O . TYR A 1 77 ? 21.584 -13.350 33.904 1.00 50.02 75 TYR A O 1
ATOM 592 N N . GLU A 1 78 ? 20.079 -14.686 34.885 1.00 50.72 76 GLU A N 1
ATOM 593 C CA . GLU A 1 78 ? 19.978 -15.564 33.729 1.00 50.80 76 GLU A CA 1
ATOM 594 C C . GLU A 1 78 ? 19.512 -14.803 32.480 1.00 50.66 76 GLU A C 1
ATOM 595 O O . GLU A 1 78 ? 20.019 -15.049 31.385 1.00 51.39 76 GLU A O 1
ATOM 597 N N . ASP A 1 79 ? 18.576 -13.874 32.647 1.00 50.13 77 ASP A N 1
ATOM 598 C CA . ASP A 1 79 ? 18.099 -13.059 31.525 1.00 49.66 77 ASP A CA 1
ATOM 599 C C . ASP A 1 79 ? 19.069 -11.958 31.061 1.00 49.01 77 ASP A C 1
ATOM 600 O O . ASP A 1 79 ? 18.867 -11.370 29.998 1.00 49.59 77 ASP A O 1
ATOM 605 N N . THR A 1 80 ? 20.100 -11.666 31.853 1.00 47.82 78 THR A N 1
ATOM 606 C CA . THR A 1 80 ? 21.073 -10.626 31.504 1.00 46.55 78 THR A CA 1
ATOM 607 C C . THR A 1 80 ? 22.509 -11.103 31.729 1.00 44.53 78 THR A C 1
ATOM 608 O O . THR A 1 80 ? 23.218 -10.563 32.574 1.00 44.29 78 THR A O 1
ATOM 612 N N . PRO A 1 81 ? 22.955 -12.102 30.949 1.00 42.41 79 PRO A N 1
ATOM 613 C CA . PRO A 1 81 ? 24.285 -12.669 31.125 1.00 41.15 79 PRO A CA 1
ATOM 614 C C . PRO A 1 81 ? 25.406 -11.720 30.778 1.00 40.00 79 PRO A C 1
ATOM 615 O O . PRO A 1 81 ? 26.568 -11.975 31.141 1.00 39.64 79 PRO A O 1
ATOM 619 N N . ASN A 1 82 ? 25.069 -10.667 30.033 1.00 38.94 80 ASN A N 1
ATOM 620 C CA . ASN A 1 82 ? 26.045 -9.716 29.513 1.00 38.13 80 ASN A CA 1
ATOM 621 C C . ASN A 1 82 ? 25.964 -8.337 30.178 1.00 35.98 80 ASN A C 1
ATOM 622 O O . ASN A 1 82 ? 26.401 -7.343 29.613 0.50 33.75 80 ASN A O 1
ATOM 627 N N . GLN A 1 83 ? 25.430 -8.306 31.399 1.00 33.55 81 GLN A N 1
ATOM 628 C CA . GLN A 1 83 ? 25.331 -7.067 32.177 1.00 32.63 81 GLN A CA 1
ATOM 629 C C . GLN A 1 83 ? 25.617 -7.308 33.653 1.00 30.51 81 GLN A C 1
ATOM 630 O O . GLN A 1 83 ? 25.263 -8.351 34.214 1.00 29.45 81 GLN A O 1
ATOM 636 N N . GLY A 1 84 ? 26.273 -6.337 34.266 1.00 28.24 82 GLY A N 1
ATOM 637 C CA . GLY A 1 84 ? 26.331 -6.221 35.706 1.00 27.54 82 GLY A CA 1
ATOM 638 C C . GLY A 1 84 ? 25.064 -5.651 36.287 1.00 26.69 82 GLY A C 1
ATOM 639 O O . GLY A 1 84 ? 24.061 -5.506 35.602 1.00 25.76 82 GLY A O 1
ATOM 640 N N . ASN A 1 85 ? 25.126 -5.312 37.564 1.00 25.61 83 ASN A N 1
ATOM 641 C CA . ASN A 1 85 ? 23.933 -4.958 38.315 1.00 25.06 83 ASN A CA 1
ATOM 642 C C . ASN A 1 85 ? 24.100 -3.626 39.063 1.00 23.76 83 ASN A C 1
ATOM 643 O O . ASN A 1 85 ? 25.198 -3.271 39.525 1.00 22.26 83 ASN A O 1
ATOM 648 N N . LEU A 1 86 ? 23.015 -2.866 39.154 1.00 23.43 84 LEU A N 1
ATOM 649 C CA . LEU A 1 86 ? 22.969 -1.664 39.998 1.00 23.35 84 LEU A CA 1
ATOM 650 C C . LEU A 1 86 ? 21.804 -1.769 40.963 1.00 23.12 84 LEU A C 1
ATOM 651 O O . LEU A 1 86 ? 20.678 -2.039 40.558 1.00 23.33 84 LEU A O 1
ATOM 656 N N . ILE A 1 87 ? 22.068 -1.566 42.247 1.00 22.01 85 ILE A N 1
ATOM 657 C CA . ILE A 1 87 ? 21.017 -1.642 43.284 1.00 22.47 85 ILE A CA 1
ATOM 658 C C . ILE A 1 87 ? 21.046 -0.358 44.097 1.00 20.74 85 ILE A C 1
ATOM 659 O O . ILE A 1 87 ? 22.050 -0.054 44.738 1.00 22.13 85 ILE A O 1
ATOM 664 N N . VAL A 1 88 ? 19.945 0.391 44.065 1.00 20.52 86 VAL A N 1
ATOM 665 C CA . VAL A 1 88 ? 19.835 1.685 44.699 1.00 20.30 86 VAL A CA 1
ATOM 666 C C . VAL A 1 88 ? 18.951 1.624 45.961 1.00 20.99 86 VAL A C 1
ATOM 667 O O . VAL A 1 88 ? 17.818 1.190 45.913 1.00 21.13 86 VAL A O 1
ATOM 671 N N . ASN A 1 89 ? 19.499 2.062 47.080 1.00 21.38 87 ASN A N 1
ATOM 672 C CA A ASN A 1 89 ? 18.773 2.154 48.340 0.50 21.67 87 ASN A CA 1
ATOM 673 C CA B ASN A 1 89 ? 18.757 2.167 48.331 0.50 22.22 87 ASN A CA 1
ATOM 674 C C . ASN A 1 89 ? 18.893 3.558 48.920 1.00 21.28 87 ASN A C 1
ATOM 675 O O . ASN A 1 89 ? 19.981 4.134 48.984 1.00 20.21 87 ASN A O 1
ATOM 684 N N . VAL A 1 90 ? 17.785 4.126 49.338 1.00 22.48 88 VAL A N 1
ATOM 685 C CA . VAL A 1 90 ? 17.792 5.413 49.995 1.00 23.06 88 VAL A CA 1
ATOM 686 C C . VAL A 1 90 ? 17.158 5.245 51.336 1.00 24.87 88 VAL A C 1
ATOM 687 O O . VAL A 1 90 ? 16.089 4.621 51.463 1.00 27.30 88 VAL A O 1
ATOM 691 N N . GLU A 1 91 ? 17.793 5.826 52.331 1.00 25.10 89 GLU A N 1
ATOM 692 C CA . GLU A 1 91 ? 17.209 5.903 53.651 1.00 26.95 89 GLU A CA 1
ATOM 693 C C . GLU A 1 91 ? 17.107 7.337 54.175 1.00 25.86 89 GLU A C 1
ATOM 694 O O . GLU A 1 91 ? 18.018 8.167 54.076 1.00 24.85 89 GLU A O 1
ATOM 700 N N . LEU A 1 92 ? 15.942 7.631 54.729 1.00 26.17 90 LEU A N 1
ATOM 701 C CA . LEU A 1 92 ? 15.658 8.920 55.335 1.00 27.14 90 LEU A CA 1
ATOM 702 C C . LEU A 1 92 ? 15.865 8.720 56.812 1.00 28.71 90 LEU A C 1
ATOM 703 O O . LEU A 1 92 ? 15.004 8.213 57.515 1.00 29.06 90 LEU A O 1
ATOM 708 N N . LEU A 1 93 ? 17.050 9.057 57.274 1.00 30.51 91 LEU A N 1
ATOM 709 C CA . LEU A 1 93 ? 17.477 8.656 58.609 1.00 31.21 91 LEU A CA 1
ATOM 710 C C . LEU A 1 93 ? 16.702 9.418 59.633 1.00 31.79 91 LEU A C 1
ATOM 711 O O . LEU A 1 93 ? 16.414 10.588 59.428 1.00 31.52 91 LEU A O 1
ATOM 716 N N . PRO A 1 94 ? 16.418 8.772 60.773 1.00 32.60 92 PRO A N 1
ATOM 717 C CA . PRO A 1 94 ? 15.718 9.465 61.839 1.00 33.04 92 PRO A CA 1
ATOM 718 C C . PRO A 1 94 ? 16.544 10.615 62.422 1.00 33.47 92 PRO A C 1
ATOM 719 O O . PRO A 1 94 ? 15.976 11.478 63.100 1.00 33.27 92 PRO A O 1
ATOM 723 N N . LEU A 1 95 ? 17.850 10.643 62.119 1.00 33.72 93 LEU A N 1
ATOM 724 C CA . LEU A 1 95 ? 18.729 11.808 62.397 1.00 34.10 93 LEU A CA 1
ATOM 725 C C . LEU A 1 95 ? 18.263 13.081 61.666 1.00 34.60 93 LEU A C 1
ATOM 726 O O . LEU A 1 95 ? 18.498 14.201 62.130 1.00 34.05 93 LEU A O 1
ATOM 731 N N . ALA A 1 96 ? 17.598 12.874 60.523 1.00 34.83 94 ALA A N 1
ATOM 732 C CA . ALA A 1 96 ? 17.410 13.901 59.476 1.00 35.45 94 ALA A CA 1
ATOM 733 C C . ALA A 1 96 ? 16.309 14.910 59.732 1.00 36.24 94 ALA A C 1
ATOM 734 O O . ALA A 1 96 ? 16.388 16.051 59.253 1.00 33.95 94 ALA A O 1
ATOM 736 N N . TYR A 1 97 ? 15.278 14.470 60.454 1.00 38.39 95 TYR A N 1
ATOM 737 C CA . TYR A 1 97 ? 14.080 15.279 60.734 1.00 40.87 95 TYR A CA 1
ATOM 738 C C . TYR A 1 97 ? 13.376 14.745 61.980 1.00 42.71 95 TYR A C 1
ATOM 739 O O . TYR A 1 97 ? 13.405 13.531 62.257 1.00 42.15 95 TYR A O 1
ATOM 748 N N . GLU A 1 98 ? 12.725 15.641 62.712 1.00 45.12 96 GLU A N 1
ATOM 749 C CA . GLU A 1 98 ? 12.217 15.310 64.043 1.00 47.82 96 GLU A CA 1
ATOM 750 C C . GLU A 1 98 ? 11.138 14.231 64.052 1.00 48.48 96 GLU A C 1
ATOM 751 O O . GLU A 1 98 ? 11.060 13.436 64.996 1.00 48.55 96 GLU A O 1
ATOM 757 N N . THR A 1 99 ? 10.312 14.209 63.009 1.00 49.69 97 THR A N 1
ATOM 758 C CA . THR A 1 99 ? 9.176 13.297 62.939 1.00 50.53 97 THR A CA 1
ATOM 759 C C . THR A 1 99 ? 9.528 11.980 62.255 1.00 51.10 97 THR A C 1
ATOM 760 O O . THR A 1 99 ? 8.686 11.083 62.186 1.00 51.76 97 THR A O 1
ATOM 764 N N . PHE A 1 100 ? 10.756 11.861 61.754 1.00 51.43 98 PHE A N 1
ATOM 765 C CA . PHE A 1 100 ? 11.236 10.592 61.209 1.00 51.64 98 PHE A CA 1
ATOM 766 C C . PHE A 1 100 ? 11.441 9.607 62.361 1.00 52.53 98 PHE A C 1
ATOM 767 O O . PHE A 1 100 ? 11.953 9.963 63.431 1.00 53.30 98 PHE A O 1
ATOM 775 N N . GLU A 1 101 ? 11.004 8.376 62.146 1.00 53.23 99 GLU A N 1
ATOM 776 C CA . GLU A 1 101 ? 11.217 7.314 63.106 1.00 53.92 99 GLU A CA 1
ATOM 777 C C . GLU A 1 101 ? 12.029 6.245 62.418 1.00 53.41 99 GLU A C 1
ATOM 778 O O . GLU A 1 101 ? 12.011 6.133 61.186 1.00 53.50 99 GLU A O 1
ATOM 784 N N . PRO A 1 102 ? 12.770 5.467 63.206 1.00 52.68 100 PRO A N 1
ATOM 785 C CA . PRO A 1 102 ? 13.502 4.386 62.590 1.00 52.22 100 PRO A CA 1
ATOM 786 C C . PRO A 1 102 ? 12.572 3.241 62.265 1.00 51.17 100 PRO A C 1
ATOM 787 O O . PRO A 1 102 ? 11.589 2.989 62.961 1.00 51.45 100 PRO A O 1
ATOM 791 N N . GLY A 1 103 ? 12.927 2.552 61.200 1.00 49.84 101 GLY A N 1
ATOM 792 C CA . GLY A 1 103 ? 12.114 1.521 60.631 1.00 48.43 101 GLY A CA 1
ATOM 793 C C . GLY A 1 103 ? 12.701 1.326 59.258 1.00 46.97 101 GLY A C 1
ATOM 794 O O . GLY A 1 103 ? 13.668 2.015 58.883 1.00 45.92 101 GLY A O 1
ATOM 795 N N . PRO A 1 104 ? 12.132 0.388 58.491 1.00 45.23 102 PRO A N 1
ATOM 796 C CA . PRO A 1 104 ? 12.646 0.197 57.150 1.00 44.12 102 PRO A CA 1
ATOM 797 C C . PRO A 1 104 ? 12.155 1.351 56.272 1.00 42.40 102 PRO A C 1
ATOM 798 O O . PRO A 1 104 ? 11.350 2.161 56.726 1.00 42.16 102 PRO A O 1
ATOM 802 N N . PRO A 1 105 ? 12.664 1.445 55.041 1.00 40.39 103 PRO A N 1
ATOM 803 C CA . PRO A 1 105 ? 12.223 2.558 54.215 1.00 39.19 103 PRO A CA 1
ATOM 804 C C . PRO A 1 105 ? 10.694 2.649 54.092 1.00 37.65 103 PRO A C 1
ATOM 805 O O . PRO A 1 105 ? 10.011 1.669 53.740 1.00 37.94 103 PRO A O 1
ATOM 809 N N . ASP A 1 106 ? 10.173 3.836 54.396 1.00 34.78 104 ASP A N 1
ATOM 810 C CA . ASP A 1 106 ? 8.785 4.133 54.181 1.00 32.50 104 ASP A CA 1
ATOM 811 C C . ASP A 1 106 ? 8.590 4.448 52.700 1.00 29.88 104 ASP A C 1
ATOM 812 O O . ASP A 1 106 ? 9.533 4.321 51.910 1.00 28.08 104 ASP A O 1
ATOM 817 N N . GLU A 1 107 ? 7.378 4.852 52.331 1.00 26.80 105 GLU A N 1
ATOM 818 C CA . GLU A 1 107 ? 7.054 5.022 50.929 1.00 24.98 105 GLU A CA 1
ATOM 819 C C . GLU A 1 107 ? 7.834 6.180 50.333 1.00 24.29 105 GLU A C 1
ATOM 820 O O . GLU A 1 107 ? 8.145 6.163 49.159 1.00 23.57 105 GLU A O 1
ATOM 826 N N . ASN A 1 108 ? 8.185 7.168 51.147 1.00 24.50 106 ASN A N 1
ATOM 827 C CA . ASN A 1 108 ? 8.969 8.309 50.654 1.00 24.77 106 ASN A CA 1
ATOM 828 C C . ASN A 1 108 ? 10.393 7.944 50.291 1.00 24.25 106 ASN A C 1
ATOM 829 O O . ASN A 1 108 ? 10.925 8.368 49.245 1.00 22.97 106 ASN A O 1
ATOM 834 N N . ALA A 1 109 ? 11.031 7.132 51.111 1.00 21.76 107 ALA A N 1
ATOM 835 C CA . ALA A 1 109 ? 12.378 6.694 50.808 1.00 22.11 107 ALA A CA 1
ATOM 836 C C . ALA A 1 109 ? 12.417 5.699 49.662 1.00 21.55 107 ALA A C 1
ATOM 837 O O . ALA A 1 109 ? 13.384 5.684 48.903 1.00 18.57 107 ALA A O 1
ATOM 839 N N . ILE A 1 110 ? 11.382 4.870 49.548 1.00 20.75 108 ILE A N 1
ATOM 840 C CA . ILE A 1 110 ? 11.258 3.916 48.455 1.00 20.94 108 ILE A CA 1
ATOM 841 C C . ILE A 1 110 ? 11.076 4.661 47.148 1.00 20.87 108 ILE A C 1
ATOM 842 O O . ILE A 1 110 ? 11.735 4.311 46.157 1.00 20.63 108 ILE A O 1
ATOM 847 N N . GLU A 1 111 ? 10.213 5.672 47.151 1.00 21.50 109 GLU A N 1
ATOM 848 C CA . GLU A 1 111 ? 10.028 6.520 45.970 1.00 21.96 109 GLU A CA 1
ATOM 849 C C . GLU A 1 111 ? 11.285 7.208 45.525 1.00 21.55 109 GLU A C 1
ATOM 850 O O . GLU A 1 111 ? 11.587 7.195 44.334 1.00 20.22 109 GLU A O 1
ATOM 856 N N . LEU A 1 112 ? 12.017 7.780 46.464 1.00 20.56 110 LEU A N 1
ATOM 857 C CA . LEU A 1 112 ? 13.305 8.405 46.155 1.00 20.63 110 LEU A CA 1
ATOM 858 C C . LEU A 1 112 ? 14.273 7.465 45.484 1.00 21.53 110 LEU A C 1
ATOM 859 O O . LEU A 1 112 ? 14.879 7.836 44.503 1.00 19.92 110 LEU A O 1
ATOM 864 N N . ALA A 1 113 ? 14.466 6.272 46.047 1.00 20.96 111 ALA A N 1
ATOM 865 C CA . ALA A 1 113 ? 15.366 5.289 45.505 1.00 20.76 111 ALA A CA 1
ATOM 866 C C . ALA A 1 113 ? 14.953 4.946 44.080 1.00 21.39 111 ALA A C 1
ATOM 867 O O . ALA A 1 113 ? 15.790 4.865 43.215 1.00 20.58 111 ALA A O 1
ATOM 869 N N . ARG A 1 114 ? 13.660 4.740 43.851 1.00 21.07 112 ARG A N 1
ATOM 870 C CA . ARG A 1 114 ? 13.186 4.316 42.560 1.00 20.73 112 ARG A CA 1
ATOM 871 C C . ARG A 1 114 ? 13.243 5.418 41.495 1.00 20.62 112 ARG A C 1
ATOM 872 O O . ARG A 1 114 ? 13.519 5.126 40.334 1.00 22.78 112 ARG A O 1
ATOM 880 N N . VAL A 1 115 ? 12.972 6.658 41.869 1.00 21.14 113 VAL A N 1
ATOM 881 C CA . VAL A 1 115 ? 13.152 7.776 40.950 1.00 20.77 113 VAL A CA 1
ATOM 882 C C . VAL A 1 115 ? 14.652 7.922 40.584 1.00 20.24 113 VAL A C 1
ATOM 883 O O . VAL A 1 115 ? 15.004 8.071 39.384 1.00 19.98 113 VAL A O 1
ATOM 887 N N . VAL A 1 116 ? 15.577 7.860 41.553 1.00 19.34 114 VAL A N 1
ATOM 888 C CA . VAL A 1 116 ? 16.980 7.969 41.262 1.00 19.55 114 VAL A CA 1
ATOM 889 C C . VAL A 1 116 ? 17.452 6.807 40.395 1.00 20.51 114 VAL A C 1
ATOM 890 O O . VAL A 1 116 ? 18.153 7.019 39.424 1.00 20.37 114 VAL A O 1
ATOM 894 N N . ASP A 1 117 ? 17.035 5.591 40.722 1.00 21.25 115 ASP A N 1
ATOM 895 C CA . ASP A 1 117 ? 17.439 4.436 39.981 1.00 22.34 115 ASP A CA 1
ATOM 896 C C . ASP A 1 117 ? 17.056 4.555 38.514 1.00 22.48 115 ASP A C 1
ATOM 897 O O . ASP A 1 117 ? 17.879 4.260 37.644 1.00 22.45 115 ASP A O 1
ATOM 902 N N . ARG A 1 118 ? 15.822 4.986 38.252 1.00 22.70 116 ARG A N 1
ATOM 903 C CA . ARG A 1 118 ? 15.346 5.149 36.872 1.00 24.35 116 ARG A CA 1
ATOM 904 C C . ARG A 1 118 ? 16.109 6.182 36.118 1.00 23.98 116 ARG A C 1
ATOM 905 O O . ARG A 1 118 ? 16.437 5.989 34.972 1.00 24.82 116 ARG A O 1
ATOM 913 N N . SER A 1 119 ? 16.361 7.307 36.753 1.00 23.56 117 SER A N 1
ATOM 914 C CA . SER A 1 119 ? 17.115 8.354 36.120 1.00 24.22 117 SER A CA 1
ATOM 915 C C . SER A 1 119 ? 18.525 7.920 35.769 1.00 24.75 117 SER A C 1
ATOM 916 O O . SER A 1 119 ? 19.018 8.262 34.710 1.00 25.64 117 SER A O 1
ATOM 919 N N . LEU A 1 120 ? 19.186 7.168 36.639 1.00 25.03 118 LEU A N 1
ATOM 920 C CA . LEU A 1 120 ? 20.492 6.646 36.324 1.00 24.65 118 LEU A CA 1
ATOM 921 C C . LEU A 1 120 ? 20.447 5.628 35.189 1.00 24.52 118 LEU A C 1
ATOM 922 O O . LEU A 1 120 ? 21.274 5.655 34.253 1.00 25.28 118 LEU A O 1
ATOM 927 N N . ARG A 1 121 ? 19.476 4.738 35.253 1.00 24.17 119 ARG A N 1
ATOM 928 C CA . ARG A 1 121 ? 19.360 3.650 34.283 1.00 26.01 119 ARG A CA 1
ATOM 929 C C . ARG A 1 121 ? 18.951 4.166 32.906 1.00 26.00 119 ARG A C 1
ATOM 930 O O . ARG A 1 121 ? 19.602 3.892 31.883 1.00 25.75 119 ARG A O 1
ATOM 938 N N . ASP A 1 122 ? 17.868 4.917 32.872 1.00 25.67 120 ASP A N 1
ATOM 939 C CA . ASP A 1 122 ? 17.307 5.385 31.604 1.00 25.62 120 ASP A CA 1
ATOM 940 C C . ASP A 1 122 ? 18.137 6.479 30.954 1.00 25.42 120 ASP A C 1
ATOM 941 O O . ASP A 1 122 ? 18.028 6.736 29.758 1.00 27.88 120 ASP A O 1
ATOM 946 N N . SER A 1 123 ? 18.976 7.128 31.733 1.00 24.48 121 SER A N 1
ATOM 947 C CA . SER A 1 123 ? 19.888 8.109 31.178 1.00 24.38 121 SER A CA 1
ATOM 948 C C . SER A 1 123 ? 20.961 7.454 30.301 1.00 24.49 121 SER A C 1
ATOM 949 O O . SER A 1 123 ? 21.552 8.128 29.465 1.00 24.06 121 SER A O 1
ATOM 952 N N . LYS A 1 124 ? 21.200 6.172 30.509 1.00 24.47 122 LYS A N 1
ATOM 953 C CA . LYS A 1 124 ? 22.315 5.427 29.893 1.00 25.41 122 LYS A CA 1
ATOM 954 C C . LYS A 1 124 ? 23.673 5.900 30.393 1.00 24.78 122 LYS A C 1
ATOM 955 O O . LYS A 1 124 ? 24.705 5.600 29.806 1.00 25.00 122 LYS A O 1
ATOM 961 N N . ALA A 1 125 ? 23.702 6.660 31.494 1.00 22.71 123 ALA A N 1
ATOM 962 C CA . ALA A 1 125 ? 24.938 7.094 32.076 1.00 22.77 123 ALA A CA 1
ATOM 963 C C . ALA A 1 125 ? 25.851 5.934 32.522 1.00 23.40 123 ALA A C 1
ATOM 964 O O . ALA A 1 125 ? 27.071 6.010 32.353 1.00 21.78 123 ALA A O 1
ATOM 966 N N . LEU A 1 126 ? 25.263 4.893 33.114 1.00 24.26 124 LEU A N 1
ATOM 967 C CA . LEU A 1 126 ? 25.996 3.739 33.586 1.00 25.04 124 LEU A CA 1
ATOM 968 C C . LEU A 1 126 ? 25.590 2.572 32.710 1.00 24.86 124 LEU A C 1
ATOM 969 O O . LEU A 1 126 ? 24.479 2.047 32.835 1.00 26.13 124 LEU A O 1
ATOM 974 N N . ASP A 1 127 ? 26.468 2.210 31.789 1.00 26.53 125 ASP A N 1
ATOM 975 C CA . ASP A 1 127 ? 26.216 1.128 30.854 1.00 27.20 125 ASP A CA 1
ATOM 976 C C . ASP A 1 127 ? 26.624 -0.176 31.554 1.00 26.99 125 ASP A C 1
ATOM 977 O O . ASP A 1 127 ? 27.809 -0.465 31.705 1.00 27.82 125 ASP A O 1
ATOM 982 N N . LEU A 1 128 ? 25.613 -0.939 31.969 1.00 27.37 126 LEU A N 1
ATOM 983 C CA . LEU A 1 128 ? 25.859 -2.128 32.775 1.00 27.02 126 LEU A CA 1
ATOM 984 C C . LEU A 1 128 ? 26.575 -3.201 31.976 1.00 27.72 126 LEU A C 1
ATOM 985 O O . LEU A 1 128 ? 27.186 -4.053 32.553 1.00 27.51 126 LEU A O 1
ATOM 990 N N . THR A 1 129 ? 26.596 -3.117 30.642 1.00 29.15 127 THR A N 1
ATOM 991 C CA . THR A 1 129 ? 27.389 -4.056 29.876 1.00 29.24 127 THR A CA 1
ATOM 992 C C . THR A 1 129 ? 28.875 -3.833 30.092 1.00 29.04 127 THR A C 1
ATOM 993 O O . THR A 1 129 ? 29.682 -4.743 29.845 1.00 29.74 127 THR A O 1
ATOM 997 N N . LYS A 1 130 ? 29.269 -2.676 30.629 1.00 28.27 128 LYS A N 1
ATOM 998 C CA . LYS A 1 130 ? 30.665 -2.432 30.942 1.00 28.07 128 LYS A CA 1
ATOM 999 C C . LYS A 1 130 ? 31.126 -3.113 32.232 1.00 29.27 128 LYS A C 1
ATOM 1000 O O . LYS A 1 130 ? 32.317 -3.121 32.524 1.00 29.99 128 LYS A O 1
ATOM 1006 N N . LEU A 1 131 ? 30.172 -3.651 33.000 1.00 30.40 129 LEU A N 1
ATOM 1007 C CA . LEU A 1 131 ? 30.447 -4.243 34.309 1.00 30.46 129 LEU A CA 1
ATOM 1008 C C . LEU A 1 131 ? 30.653 -5.746 34.272 1.00 32.02 129 LEU A C 1
ATOM 1009 O O . LEU A 1 131 ? 30.675 -6.400 35.306 1.00 31.50 129 LEU A O 1
ATOM 1014 N N . VAL A 1 132 ? 30.832 -6.296 33.082 1.00 33.18 130 VAL A N 1
ATOM 1015 C CA . VAL A 1 132 ? 31.030 -7.733 32.929 1.00 34.26 130 VAL A CA 1
ATOM 1016 C C . VAL A 1 132 ? 32.512 -8.087 33.082 1.00 35.73 130 VAL A C 1
ATOM 1017 O O . VAL A 1 132 ? 33.383 -7.400 32.562 1.00 36.53 130 VAL A O 1
ATOM 1021 N N . ILE A 1 133 ? 32.793 -9.140 33.841 1.00 36.99 131 ILE A N 1
ATOM 1022 C CA . ILE A 1 133 ? 34.160 -9.630 34.057 1.00 38.32 131 ILE A CA 1
ATOM 1023 C C . ILE A 1 133 ? 34.379 -10.845 33.171 1.00 39.38 131 ILE A C 1
ATOM 1024 O O . ILE A 1 133 ? 35.318 -10.908 32.388 1.00 40.16 131 ILE A O 1
ATOM 1029 N N . GLU A 1 134 ? 33.486 -11.810 33.287 1.00 40.66 132 GLU A N 1
ATOM 1030 C CA . GLU A 1 134 ? 33.496 -12.969 32.404 1.00 41.56 132 GLU A CA 1
ATOM 1031 C C . GLU A 1 134 ? 32.071 -13.211 31.950 1.00 41.25 132 GLU A C 1
ATOM 1032 O O . GLU A 1 134 ? 31.233 -13.591 32.777 1.00 41.16 132 GLU A O 1
ATOM 1038 N N . PRO A 1 135 ? 31.775 -12.960 30.652 1.00 40.90 133 PRO A N 1
ATOM 1039 C CA . PRO A 1 135 ? 30.417 -13.053 30.132 1.00 41.24 133 PRO A CA 1
ATOM 1040 C C . PRO A 1 135 ? 29.712 -14.334 30.547 1.00 41.48 133 PRO A C 1
ATOM 1041 O O . PRO A 1 135 ? 30.274 -15.438 30.430 1.00 42.42 133 PRO A O 1
ATOM 1045 N N . GLY A 1 136 ? 28.503 -14.184 31.074 1.00 41.65 134 GLY A N 1
ATOM 1046 C CA . GLY A 1 136 ? 27.709 -15.331 31.511 1.00 41.57 134 GLY A CA 1
ATOM 1047 C C . GLY A 1 136 ? 28.088 -15.881 32.882 1.00 41.47 134 GLY A C 1
ATOM 1048 O O . GLY A 1 136 ? 27.320 -16.662 33.465 1.00 42.35 134 GLY A O 1
ATOM 1049 N N . LYS A 1 137 ? 29.247 -15.481 33.413 1.00 40.49 135 LYS A N 1
ATOM 1050 C CA . LYS A 1 137 ? 29.800 -16.117 34.611 1.00 39.47 135 LYS A CA 1
ATOM 1051 C C . LYS A 1 137 ? 30.058 -15.172 35.781 1.00 38.47 135 LYS A C 1
ATOM 1052 O O . LYS A 1 137 ? 29.774 -15.515 36.922 1.00 38.64 135 LYS A O 1
ATOM 1054 N N . SER A 1 138 ? 30.602 -13.991 35.523 1.00 36.80 136 SER A N 1
ATOM 1055 C CA . SER A 1 138 ? 30.940 -13.098 36.624 1.00 35.39 136 SER A CA 1
ATOM 1056 C C . SER A 1 138 ? 30.789 -11.633 36.179 1.00 33.64 136 SER A C 1
ATOM 1057 O O . SER A 1 138 ? 31.244 -11.239 35.110 1.00 32.54 136 SER A O 1
ATOM 1060 N N . VAL A 1 139 ? 30.096 -10.856 37.007 1.00 31.45 137 VAL A N 1
ATOM 1061 C CA . VAL A 1 139 ? 29.866 -9.435 36.729 1.00 29.04 137 VAL A CA 1
ATOM 1062 C C . VAL A 1 139 ? 29.975 -8.674 38.028 1.00 28.74 137 VAL A C 1
ATOM 1063 O O . VAL A 1 139 ? 29.922 -9.280 39.113 1.00 27.36 137 VAL A O 1
ATOM 1067 N N . TRP A 1 140 ? 30.150 -7.358 37.924 1.00 27.60 138 TRP A N 1
ATOM 1068 C CA . TRP A 1 140 ? 30.081 -6.477 39.083 1.00 27.12 138 TRP A CA 1
ATOM 1069 C C . TRP A 1 140 ? 28.641 -6.115 39.442 1.00 26.18 138 TRP A C 1
ATOM 1070 O O . TRP A 1 140 ? 27.815 -5.773 38.592 1.00 24.00 138 TRP A O 1
ATOM 1081 N N . THR A 1 141 ? 28.361 -6.174 40.748 1.00 25.58 139 THR A N 1
ATOM 1082 C CA . THR A 1 141 ? 27.159 -5.603 41.323 1.00 25.04 139 THR A CA 1
ATOM 1083 C C . THR A 1 141 ? 27.545 -4.314 42.032 1.00 23.35 139 THR A C 1
ATOM 1084 O O . THR A 1 141 ? 28.456 -4.288 42.863 1.00 24.16 139 THR A O 1
ATOM 1088 N N . VAL A 1 142 ? 26.889 -3.216 41.676 1.00 21.96 140 VAL A N 1
ATOM 1089 C CA . VAL A 1 142 ? 27.155 -1.930 42.302 1.00 20.81 140 VAL A CA 1
ATOM 1090 C C . VAL A 1 142 ? 26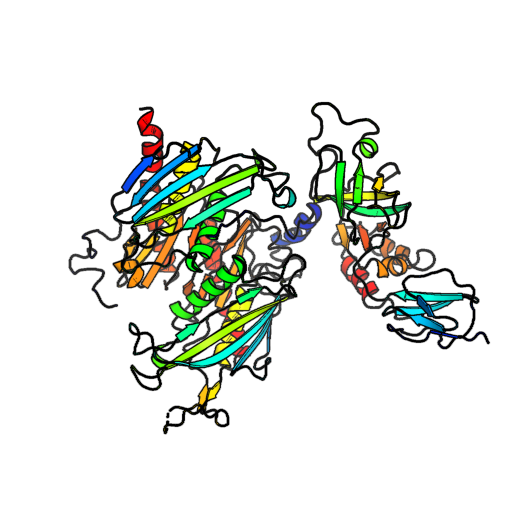.019 -1.678 43.295 1.00 18.83 140 VAL A C 1
ATOM 1091 O O . VAL A 1 142 ? 24.851 -1.473 42.912 1.00 19.29 140 VAL A O 1
ATOM 1095 N N . TRP A 1 143 ? 26.326 -1.769 44.588 1.00 19.31 141 TRP A N 1
ATOM 1096 C CA . TRP A 1 143 ? 25.407 -1.342 45.618 1.00 19.20 141 TRP A CA 1
ATOM 1097 C C . TRP A 1 143 ? 25.610 0.121 45.887 1.00 18.60 141 TRP A C 1
ATOM 1098 O O . TRP A 1 143 ? 26.644 0.532 46.330 1.00 19.33 141 TRP A O 1
ATOM 1109 N N . LEU A 1 144 ? 24.583 0.905 45.630 1.00 15.23 142 LEU A N 1
ATOM 1110 C CA . LEU A 1 144 ? 24.523 2.349 45.927 1.00 16.66 142 LEU A CA 1
ATOM 1111 C C . LEU A 1 144 ? 23.588 2.632 47.100 1.00 18.21 142 LEU A C 1
ATOM 1112 O O . LEU A 1 144 ? 22.379 2.431 47.032 1.00 18.20 142 LEU A O 1
ATOM 1117 N N . ASP A 1 145 ? 24.173 3.066 48.201 1.00 19.25 143 ASP A N 1
ATOM 1118 C CA . ASP A 1 145 ? 23.394 3.392 49.407 1.00 17.91 143 ASP A CA 1
ATOM 1119 C C . ASP A 1 145 ? 23.480 4.859 49.726 1.00 18.20 143 ASP A C 1
ATOM 1120 O O . ASP A 1 145 ? 24.533 5.426 49.793 1.00 19.12 143 ASP A O 1
ATOM 1125 N N . VAL A 1 146 ? 22.322 5.489 49.788 1.00 17.32 144 VAL A N 1
ATOM 1126 C CA . VAL A 1 146 ? 22.187 6.941 49.847 1.00 19.35 144 VAL A CA 1
ATOM 1127 C C . VAL A 1 146 ? 21.459 7.364 51.107 1.00 20.25 144 VAL A C 1
ATOM 1128 O O . VAL A 1 146 ? 20.243 7.098 51.265 1.00 22.11 144 VAL A O 1
ATOM 1132 N N . TYR A 1 147 ? 22.187 8.023 52.004 1.00 20.57 145 TYR A N 1
ATOM 1133 C CA . TYR A 1 147 ? 21.670 8.338 53.350 1.00 21.27 145 TYR A CA 1
ATOM 1134 C C . TYR A 1 147 ? 21.420 9.820 53.494 1.00 20.76 145 TYR A C 1
ATOM 1135 O O . TYR A 1 147 ? 22.360 10.611 53.390 1.00 20.36 145 TYR A O 1
ATOM 1144 N N . VAL A 1 148 ? 20.171 10.201 53.733 1.00 20.43 146 VAL A N 1
ATOM 1145 C CA . VAL A 1 148 ? 19.792 11.587 54.005 1.00 20.57 146 VAL A CA 1
ATOM 1146 C C . VAL A 1 148 ? 19.994 11.830 55.485 1.00 21.11 146 VAL A C 1
ATOM 1147 O O . VAL A 1 148 ? 19.213 11.350 56.306 1.00 20.83 146 VAL A O 1
ATOM 1151 N N . LEU A 1 149 ? 21.038 12.605 55.783 1.00 20.88 147 LEU A N 1
ATOM 1152 C CA . LEU A 1 149 ? 21.440 12.929 57.144 1.00 22.89 147 LEU A CA 1
ATOM 1153 C C . LEU A 1 149 ? 20.741 14.170 57.691 1.00 22.90 147 LEU A C 1
ATOM 1154 O O . LEU A 1 149 ? 20.594 14.289 58.894 1.00 21.32 147 LEU A O 1
ATOM 1159 N N . ASP A 1 150 ? 20.298 15.089 56.831 1.00 24.36 148 ASP A N 1
ATOM 1160 C CA . ASP A 1 150 ? 19.698 16.352 57.290 1.00 24.23 148 ASP A CA 1
ATOM 1161 C C . ASP A 1 150 ? 18.666 16.698 56.239 1.00 24.67 148 ASP A C 1
ATOM 1162 O O . ASP A 1 150 ? 19.033 16.911 55.086 1.00 23.94 148 ASP A O 1
ATOM 1167 N N . TYR A 1 151 ? 17.401 16.668 56.619 1.00 26.09 149 TYR A N 1
ATOM 1168 C CA . TYR A 1 151 ? 16.294 16.905 55.701 1.00 27.28 149 TYR A CA 1
ATOM 1169 C C . TYR A 1 151 ? 15.964 18.376 55.670 1.00 26.97 149 TYR A C 1
ATOM 1170 O O . TYR A 1 151 ? 15.224 18.876 56.527 1.00 28.82 149 TYR A O 1
ATOM 1179 N N . GLY A 1 152 ? 16.460 19.080 54.654 1.00 26.72 150 GLY A N 1
ATOM 1180 C CA . GLY A 1 152 ? 16.278 20.515 54.524 1.00 26.68 150 GLY A CA 1
ATOM 1181 C C . GLY A 1 152 ? 15.519 20.955 53.290 1.00 26.24 150 GLY A C 1
ATOM 1182 O O . GLY A 1 152 ? 15.540 22.126 52.941 1.00 26.62 150 GLY A O 1
ATOM 1183 N N . GLY A 1 153 ? 14.831 20.036 52.629 1.00 25.30 151 GLY A N 1
ATOM 1184 C CA . GLY A 1 153 ? 14.064 20.391 51.457 1.00 25.19 151 GLY A CA 1
ATOM 1185 C C . GLY A 1 153 ? 14.770 19.948 50.188 1.00 24.51 151 GLY A C 1
ATOM 1186 O O . GLY A 1 153 ? 15.993 19.904 50.129 1.00 24.18 151 GLY A O 1
ATOM 1187 N N . ASN A 1 154 ? 13.993 19.592 49.179 1.00 23.81 152 ASN A N 1
ATOM 1188 C CA . ASN A 1 154 ? 14.493 19.098 47.903 1.00 23.28 152 ASN A CA 1
ATOM 1189 C C . ASN A 1 154 ? 15.498 17.981 48.047 1.00 21.66 152 ASN A C 1
ATOM 1190 O O . ASN A 1 154 ? 16.574 18.020 47.449 1.00 20.57 152 ASN A O 1
ATOM 1195 N N . VAL A 1 155 ? 15.161 16.977 48.844 1.00 21.30 153 VAL A N 1
ATOM 1196 C CA A VAL A 1 155 ? 16.093 15.858 49.042 0.60 21.36 153 VAL A CA 1
ATOM 1197 C CA B VAL A 1 155 ? 16.102 15.871 49.054 0.40 20.24 153 VAL A CA 1
ATOM 1198 C C . VAL A 1 155 ? 16.337 15.038 47.776 1.00 20.77 153 VAL A C 1
ATOM 1199 O O . VAL A 1 155 ? 17.404 14.504 47.611 1.00 19.22 153 VAL A O 1
ATOM 1206 N N . LEU A 1 156 ? 15.347 14.954 46.885 1.00 19.22 154 LEU A N 1
ATOM 1207 C CA . LEU A 1 156 ? 15.528 14.257 45.606 1.00 18.71 154 LEU A CA 1
ATOM 1208 C C . LEU A 1 156 ? 16.728 14.793 44.819 1.00 18.87 154 LEU A C 1
ATOM 1209 O O . LEU A 1 156 ? 17.578 14.003 44.400 1.00 18.28 154 LEU A O 1
ATOM 1214 N N . ASP A 1 157 ? 16.864 16.110 44.648 1.00 18.96 155 ASP A N 1
ATOM 1215 C CA . ASP A 1 157 ? 17.897 16.595 43.778 1.00 17.93 155 ASP A CA 1
ATOM 1216 C C . ASP A 1 157 ? 19.241 16.346 44.436 1.00 16.79 155 ASP A C 1
ATOM 1217 O O . ASP A 1 157 ? 20.208 15.976 43.790 1.00 16.01 155 ASP A O 1
ATOM 1222 N N . ALA A 1 158 ? 19.322 16.448 45.763 1.00 16.41 156 ALA A N 1
ATOM 1223 C CA . ALA A 1 158 ? 20.555 16.147 46.475 1.00 17.66 156 ALA A CA 1
ATOM 1224 C C . ALA A 1 158 ? 20.958 14.702 46.429 1.00 17.99 156 ALA A C 1
ATOM 1225 O O . ALA A 1 158 ? 22.144 14.414 46.359 1.00 17.85 156 ALA A O 1
ATOM 1227 N N . CYS A 1 159 ? 19.978 13.809 46.463 1.00 18.62 157 CYS A N 1
ATOM 1228 C CA . CYS A 1 159 ? 20.195 12.377 46.289 1.00 18.82 157 CYS A CA 1
ATOM 1229 C C . CYS A 1 159 ? 20.722 12.019 44.909 1.00 19.07 157 CYS A C 1
ATOM 1230 O O . CYS A 1 159 ? 21.571 11.135 44.768 1.00 19.27 157 CYS A O 1
ATOM 1233 N N . THR A 1 160 ? 20.220 12.673 43.872 1.00 18.93 158 THR A N 1
ATOM 1234 C CA . THR A 1 160 ? 20.720 12.435 42.509 1.00 18.94 158 THR A CA 1
ATOM 1235 C C . THR A 1 160 ? 22.168 12.892 42.410 1.00 18.01 158 THR A C 1
ATOM 1236 O O . THR A 1 160 ? 23.026 12.177 41.859 1.00 17.11 158 THR A O 1
ATOM 1240 N N . LEU A 1 161 ? 22.469 14.060 42.948 1.00 19.59 159 LEU A N 1
ATOM 1241 C CA . LEU A 1 161 ? 23.829 14.605 42.899 1.00 18.05 159 LEU A CA 1
ATOM 1242 C C . LEU A 1 161 ? 24.782 13.717 43.658 1.00 18.15 159 LEU A C 1
ATOM 1243 O O . LEU A 1 161 ? 25.871 13.450 43.198 1.00 19.96 159 LEU A O 1
ATOM 1248 N N . ALA A 1 162 ? 24.337 13.262 44.817 1.00 19.46 160 ALA A N 1
ATOM 1249 C CA . ALA A 1 162 ? 25.214 12.460 45.587 1.00 17.60 160 ALA A CA 1
ATOM 1250 C C . ALA A 1 162 ? 25.440 11.116 44.910 1.00 17.17 160 ALA A C 1
ATOM 1251 O O . ALA A 1 162 ? 26.533 10.566 45.004 1.00 16.55 160 ALA A O 1
ATOM 1253 N N . SER A 1 163 ? 24.411 10.562 44.289 1.00 17.52 161 SER A N 1
ATOM 1254 C CA . SER A 1 163 ? 24.462 9.262 43.660 1.00 17.72 161 SER A CA 1
ATOM 1255 C C . SER A 1 163 ? 25.424 9.333 42.482 1.00 18.48 161 SER A C 1
ATOM 1256 O O . SER A 1 163 ? 26.316 8.504 42.367 1.00 17.39 161 SER A O 1
ATOM 1259 N N . VAL A 1 164 ? 25.270 10.346 41.628 1.00 18.58 162 VAL A N 1
ATOM 1260 C CA . VAL A 1 164 ? 26.162 10.507 40.474 1.00 17.56 162 VAL A CA 1
ATOM 1261 C C . VAL A 1 164 ? 27.603 10.720 40.920 1.00 18.40 162 VAL A C 1
ATOM 1262 O O . VAL A 1 164 ? 28.501 10.085 40.388 1.00 18.47 162 VAL A O 1
ATOM 1266 N N . ALA A 1 165 ? 27.806 11.565 41.909 1.00 19.02 163 ALA A N 1
ATOM 1267 C CA . ALA A 1 165 ? 29.152 11.809 42.440 1.00 18.05 163 ALA A CA 1
ATOM 1268 C C . ALA A 1 165 ? 29.793 10.575 43.045 1.00 19.53 163 ALA A C 1
ATOM 1269 O O . ALA A 1 165 ? 30.962 10.354 42.807 1.00 17.47 163 ALA A O 1
ATOM 1271 N N . ALA A 1 166 ? 29.057 9.794 43.834 1.00 19.82 164 ALA A N 1
ATOM 1272 C CA . ALA A 1 166 ? 29.595 8.551 44.383 1.00 18.96 164 ALA A CA 1
ATOM 1273 C C . ALA A 1 166 ? 29.986 7.541 43.331 1.00 17.78 164 ALA A C 1
ATOM 1274 O O . ALA A 1 166 ? 30.984 6.812 43.474 1.00 17.23 164 ALA A O 1
ATOM 1276 N N . LEU A 1 167 ? 29.212 7.436 42.264 1.00 16.88 165 LEU A N 1
ATOM 1277 C CA . LEU A 1 167 ? 29.472 6.510 41.171 1.00 17.56 165 LEU A CA 1
ATOM 1278 C C . LEU A 1 167 ? 30.723 6.917 40.428 1.00 18.80 165 LEU A C 1
ATOM 1279 O O . LEU A 1 167 ? 31.623 6.076 40.229 1.00 18.06 165 LEU A O 1
ATOM 1284 N N . TYR A 1 168 ? 30.843 8.199 40.109 1.00 19.51 166 TYR A N 1
ATOM 1285 C CA . TYR A 1 168 ? 32.070 8.772 39.529 1.00 20.23 166 TYR A CA 1
ATOM 1286 C C . TYR A 1 168 ? 33.305 8.530 40.395 1.00 21.58 166 TYR A C 1
ATOM 1287 O O . TYR A 1 168 ? 34.394 8.220 39.861 1.00 21.52 166 TYR A O 1
ATOM 1296 N N . ASN A 1 169 ? 33.110 8.569 41.705 1.00 19.53 167 ASN A N 1
ATOM 1297 C CA . ASN A 1 169 ? 34.154 8.396 42.676 1.00 20.41 167 ASN A CA 1
ATOM 1298 C C . ASN A 1 169 ? 34.512 6.937 42.916 1.00 20.44 167 ASN A C 1
ATOM 1299 O O . ASN A 1 169 ? 35.489 6.683 43.668 1.00 22.95 167 ASN A O 1
ATOM 1304 N N . THR A 1 170 ? 33.786 6.007 42.300 1.00 22.41 168 THR A N 1
ATOM 1305 C CA . THR A 1 170 ? 33.968 4.595 42.600 1.00 21.56 168 THR A CA 1
ATOM 1306 C C . THR A 1 170 ? 35.240 3.990 41.992 1.00 23.62 168 THR A C 1
ATOM 1307 O O . THR A 1 170 ? 35.415 3.921 40.788 1.00 23.79 168 THR A O 1
ATOM 1311 N N . LYS A 1 171 ? 36.077 3.480 42.882 1.00 24.28 169 LYS A N 1
ATOM 1312 C CA . LYS A 1 171 ? 37.295 2.739 42.512 1.00 26.57 169 LYS A CA 1
ATOM 1313 C C . LYS A 1 171 ? 36.963 1.347 42.043 1.00 26.52 169 LYS A C 1
ATOM 1314 O O . LYS A 1 171 ? 36.097 0.686 42.598 1.00 26.57 169 LYS A O 1
ATOM 1320 N N . VAL A 1 172 ? 37.631 0.864 41.001 1.00 26.31 170 VAL A N 1
ATOM 1321 C CA . VAL A 1 172 ? 37.501 -0.525 40.585 1.00 28.02 170 VAL A CA 1
ATOM 1322 C C . VAL A 1 172 ? 38.842 -1.241 40.897 1.00 29.72 170 VAL A C 1
ATOM 1323 O O . VAL A 1 172 ? 39.930 -0.746 40.578 1.00 29.88 170 VAL A O 1
ATOM 1327 N N . TYR A 1 173 ? 38.735 -2.382 41.566 1.00 31.85 171 TYR A N 1
ATOM 1328 C CA . TYR A 1 173 ? 39.893 -3.134 42.044 1.00 33.91 171 TYR A CA 1
ATOM 1329 C C . TYR A 1 173 ? 40.247 -4.281 41.098 1.00 34.92 171 TYR A C 1
ATOM 1330 O O . TYR A 1 173 ? 39.404 -4.791 40.376 1.00 34.35 171 TYR A O 1
ATOM 1339 N N . LYS A 1 174 ? 41.511 -4.691 41.136 1.00 37.21 172 LYS A N 1
ATOM 1340 C CA . LYS A 1 174 ? 42.015 -5.772 40.293 1.00 38.52 172 LYS A CA 1
ATOM 1341 C C . LYS A 1 174 ? 41.355 -7.094 40.636 1.00 39.91 172 LYS A C 1
ATOM 1342 O O . LYS A 1 174 ? 41.108 -7.401 41.806 1.00 40.20 172 LYS A O 1
ATOM 1344 N N . VAL A 1 175 ? 41.050 -7.866 39.608 1.00 41.89 173 VAL A N 1
ATOM 1345 C CA . VAL A 1 175 ? 40.440 -9.155 39.789 1.00 43.77 173 VAL A CA 1
ATOM 1346 C C . VAL A 1 175 ? 41.509 -10.201 39.484 1.00 45.64 173 VAL A C 1
ATOM 1347 O O . VAL A 1 175 ? 42.134 -10.154 38.427 1.00 46.96 173 VAL A O 1
ATOM 1351 N N . GLU A 1 176 ? 41.731 -11.117 40.426 1.00 47.77 174 GLU A N 1
ATOM 1352 C CA . GLU A 1 176 ? 42.766 -12.154 40.307 1.00 49.13 174 GLU A CA 1
ATOM 1353 C C . GLU A 1 176 ? 42.130 -13.490 39.958 1.00 50.51 174 GLU A C 1
ATOM 1354 O O . GLU A 1 176 ? 41.183 -13.932 40.607 1.00 50.68 174 GLU A O 1
ATOM 1356 N N . GLN A 1 177 ? 42.652 -14.124 38.917 1.00 52.45 175 GLN A N 1
ATOM 1357 C CA . GLN A 1 177 ? 42.154 -15.420 38.480 1.00 53.93 175 GLN A CA 1
ATOM 1358 C C . GLN A 1 177 ? 42.897 -16.543 39.210 1.00 55.06 175 GLN A C 1
ATOM 1359 O O . GLN A 1 177 ? 44.131 -16.555 39.238 1.00 55.68 175 GLN A O 1
ATOM 1361 N N . HIS A 1 178 ? 42.146 -17.467 39.806 1.00 55.99 176 HIS A N 1
ATOM 1362 C CA . HIS A 1 178 ? 42.718 -18.677 40.409 1.00 56.64 176 HIS A CA 1
ATOM 1363 C C . HIS A 1 178 ? 42.313 -19.905 39.591 1.00 57.10 176 HIS A C 1
ATOM 1364 O O . HIS A 1 178 ? 42.720 -20.061 38.431 1.00 57.94 176 HIS A O 1
ATOM 1366 N N . ILE A 1 182 ? 37.798 -16.815 41.106 1.00 54.18 180 ILE A N 1
ATOM 1367 C CA . ILE A 1 182 ? 38.213 -15.419 40.895 1.00 53.93 180 ILE A CA 1
ATOM 1368 C C . ILE A 1 182 ? 38.092 -14.578 42.175 1.00 53.72 180 ILE A C 1
ATOM 1369 O O . ILE A 1 182 ? 37.098 -14.682 42.888 1.00 53.95 180 ILE A O 1
ATOM 1371 N N . SER A 1 183 ? 39.093 -13.734 42.438 1.00 53.33 181 SER A N 1
ATOM 1372 C CA . SER A 1 183 ? 39.158 -12.928 43.669 1.00 53.03 181 SER A CA 1
ATOM 1373 C C . SER A 1 183 ? 39.336 -11.450 43.352 1.00 52.16 181 SER A C 1
ATOM 1374 O O . SER A 1 183 ? 39.816 -11.106 42.283 1.00 52.46 181 SER A O 1
ATOM 1376 N N . VAL A 1 184 ? 38.970 -10.589 44.296 1.00 51.13 182 VAL A N 1
ATOM 1377 C CA . VAL A 1 184 ? 39.219 -9.161 44.180 1.00 50.18 182 VAL A CA 1
ATOM 1378 C C . VAL A 1 184 ? 40.387 -8.800 45.068 1.00 49.59 182 VAL A C 1
ATOM 1379 O O . VAL A 1 184 ? 40.365 -9.080 46.263 1.00 49.65 182 VAL A O 1
ATOM 1383 N N . ASN A 1 185 ? 41.399 -8.165 44.489 1.00 49.03 183 ASN A N 1
ATOM 1384 C CA . ASN A 1 185 ? 42.549 -7.686 45.247 1.00 48.75 183 ASN A CA 1
ATOM 1385 C C . ASN A 1 185 ? 42.416 -6.203 45.505 1.00 48.39 183 ASN A C 1
ATOM 1386 O O . ASN A 1 185 ? 42.613 -5.387 44.601 1.00 48.46 183 ASN A O 1
ATOM 1391 N N . LYS A 1 186 ? 42.121 -5.857 46.753 1.00 47.62 184 LYS A N 1
ATOM 1392 C CA . LYS A 1 186 ? 41.842 -4.481 47.096 1.00 47.67 184 LYS A CA 1
ATOM 1393 C C . LYS A 1 186 ? 43.088 -3.638 47.301 1.00 47.67 184 LYS A C 1
ATOM 1394 O O . LYS A 1 186 ? 42.991 -2.446 47.541 1.00 48.04 184 LYS A O 1
ATOM 1400 N N . ASN A 1 187 ? 44.260 -4.236 47.143 1.00 47.96 185 ASN A N 1
ATOM 1401 C CA . ASN A 1 187 ? 45.507 -3.478 47.187 1.00 48.23 185 ASN A CA 1
ATOM 1402 C C . ASN A 1 187 ? 45.832 -2.767 45.876 1.00 47.74 185 ASN A C 1
ATOM 1403 O O . ASN A 1 187 ? 46.737 -1.922 45.830 1.00 48.48 185 ASN A O 1
ATOM 1408 N N . GLU A 1 188 ? 45.093 -3.089 44.818 1.00 46.35 186 GLU A N 1
ATOM 1409 C CA . GLU A 1 188 ? 45.379 -2.552 43.502 1.00 45.79 186 GLU A CA 1
ATOM 1410 C C . GLU A 1 188 ? 44.113 -2.003 42.837 1.00 42.96 186 GLU A C 1
ATOM 1411 O O . GLU A 1 188 ? 43.239 -2.764 42.450 1.00 42.63 186 GLU A O 1
ATOM 1417 N N . VAL A 1 189 ? 44.044 -0.678 42.729 1.00 40.89 187 VAL A N 1
ATOM 1418 C CA . VAL A 1 189 ? 43.001 0.028 41.965 1.00 38.82 187 VAL A CA 1
ATOM 1419 C C . VAL A 1 189 ? 43.412 0.075 40.504 1.00 37.54 187 VAL A C 1
ATOM 1420 O O . VAL A 1 189 ? 44.444 0.687 40.142 1.00 37.87 187 VAL A O 1
ATOM 1424 N N . VAL A 1 190 ? 42.601 -0.546 39.664 1.00 35.12 188 VAL A N 1
ATOM 1425 C CA . VAL A 1 190 ? 42.880 -0.593 38.243 1.00 33.86 188 VAL A CA 1
ATOM 1426 C C . VAL A 1 190 ? 42.010 0.354 37.399 1.00 32.25 188 VAL A C 1
ATOM 1427 O O . VAL A 1 190 ? 42.257 0.524 36.223 1.00 31.97 188 VAL A O 1
ATOM 1431 N N . GLY A 1 191 ? 41.035 1.021 38.004 1.00 30.98 189 GLY A N 1
ATOM 1432 C CA . GLY A 1 191 ? 40.042 1.719 37.200 1.00 29.61 189 GLY A CA 1
ATOM 1433 C C . GLY A 1 191 ? 39.106 2.531 38.055 1.00 28.82 189 GLY A C 1
ATOM 1434 O O . GLY A 1 191 ? 39.145 2.467 39.277 1.00 26.94 189 GLY A O 1
ATOM 1435 N N . LYS A 1 192 ? 38.291 3.343 37.407 1.00 26.95 190 LYS A N 1
ATOM 1436 C CA . LYS A 1 192 ? 37.175 3.984 38.072 1.00 27.08 190 LYS A CA 1
ATOM 1437 C C . LYS A 1 192 ? 35.927 3.469 37.358 1.00 26.24 190 LYS A C 1
ATOM 1438 O O . LYS A 1 192 ? 35.997 3.009 36.217 1.00 26.61 190 LYS A O 1
ATOM 1444 N N . LEU A 1 193 ? 34.796 3.466 38.046 1.00 26.55 191 LEU A N 1
ATOM 1445 C CA . LEU A 1 193 ? 33.590 2.997 37.440 1.00 24.61 191 LEU A CA 1
ATOM 1446 C C . LEU A 1 193 ? 33.348 3.816 36.154 1.00 23.64 191 LEU A C 1
ATOM 1447 O O . LEU A 1 193 ? 33.455 5.038 36.175 1.00 22.03 191 LEU A O 1
ATOM 1452 N N . PRO A 1 194 ? 33.041 3.153 35.047 1.00 22.90 192 PRO A N 1
ATOM 1453 C CA . PRO A 1 194 ? 32.920 3.908 33.805 1.00 24.05 192 PRO A CA 1
ATOM 1454 C C . PRO A 1 194 ? 31.536 4.515 33.565 1.00 23.78 192 PRO A C 1
ATOM 1455 O O . PRO A 1 194 ? 30.559 3.809 33.421 1.00 25.56 192 PRO A O 1
ATOM 1459 N N . LEU A 1 195 ? 31.466 5.830 33.562 1.00 24.24 193 LEU A N 1
ATOM 1460 C CA . LEU A 1 195 ? 30.222 6.563 33.281 1.00 24.26 193 LEU A CA 1
ATOM 1461 C C . LEU A 1 195 ? 30.315 7.309 31.958 1.00 23.94 193 LEU A C 1
ATOM 1462 O O . LEU A 1 195 ? 31.389 7.785 31.591 1.00 24.67 193 LEU A O 1
ATOM 1467 N N . ASN A 1 196 ? 29.196 7.411 31.249 1.00 23.06 194 ASN A N 1
ATOM 1468 C CA . ASN A 1 196 ? 29.173 8.158 29.985 1.00 21.74 194 ASN A CA 1
ATOM 1469 C C . ASN A 1 196 ? 29.155 9.665 30.180 1.00 21.88 194 ASN A C 1
ATOM 1470 O O . ASN A 1 196 ? 29.763 10.432 29.379 1.00 19.98 194 ASN A O 1
ATOM 1475 N N . TYR A 1 197 ? 28.472 10.086 31.245 1.00 19.81 195 TYR A N 1
ATOM 1476 C CA . TYR A 1 197 ? 28.196 11.497 31.563 1.00 20.24 195 TYR A CA 1
ATOM 1477 C C . TYR A 1 197 ? 27.473 11.551 32.912 1.00 19.57 195 TYR A C 1
ATOM 1478 O O . TYR A 1 197 ? 26.946 10.546 33.351 1.00 19.87 195 TYR A O 1
ATOM 1487 N N . PRO A 1 198 ? 27.410 12.724 33.521 1.00 19.80 196 PRO A N 1
ATOM 1488 C CA . PRO A 1 198 ? 26.545 12.947 34.686 1.00 19.41 196 PRO A CA 1
ATOM 1489 C C . PRO A 1 198 ? 25.065 13.106 34.289 1.00 19.86 196 PRO A C 1
ATOM 1490 O O . PRO A 1 198 ? 24.730 13.313 33.077 1.00 19.92 196 PRO A O 1
ATOM 1494 N N . VAL A 1 199 ? 24.200 13.011 35.297 1.00 20.27 197 VAL A N 1
ATOM 1495 C CA . VAL A 1 199 ? 22.782 13.316 35.177 1.00 20.36 197 VAL A CA 1
ATOM 1496 C C . VAL A 1 199 ? 22.414 14.233 36.328 1.00 19.70 197 VAL A C 1
ATOM 1497 O O . VAL A 1 199 ? 23.025 14.159 37.416 1.00 21.01 197 VAL A O 1
ATOM 1501 N N . VAL A 1 200 ? 21.415 15.075 36.119 1.00 18.75 198 VAL A N 1
ATOM 1502 C CA . VAL A 1 200 ? 20.866 15.845 37.203 1.00 19.01 198 VAL A CA 1
ATOM 1503 C C . VAL A 1 200 ? 19.375 15.712 37.241 1.00 17.44 198 VAL A C 1
ATOM 1504 O O . VAL A 1 200 ? 18.705 15.481 36.217 1.00 17.93 198 VAL A O 1
ATOM 1508 N N . THR A 1 201 ? 18.833 15.864 38.440 1.00 16.74 199 THR A N 1
ATOM 1509 C CA . THR A 1 201 ? 17.394 16.000 38.622 1.00 17.84 199 THR A CA 1
ATOM 1510 C C . THR A 1 201 ? 17.111 17.417 39.130 1.00 17.33 199 THR A C 1
ATOM 1511 O O . THR A 1 201 ? 17.778 17.921 40.025 1.00 19.29 199 THR A O 1
ATOM 1515 N N . ILE A 1 202 ? 16.091 18.018 38.554 1.00 17.71 200 ILE A N 1
ATOM 1516 C CA . ILE A 1 202 ? 15.679 19.392 38.839 1.00 16.97 200 ILE A CA 1
ATOM 1517 C C . ILE A 1 202 ? 14.229 19.434 39.313 1.00 17.74 200 ILE A C 1
ATOM 1518 O O . ILE A 1 202 ? 13.336 19.096 38.566 1.00 17.54 200 ILE A O 1
ATOM 1523 N N . SER A 1 203 ? 14.018 19.901 40.538 1.00 19.12 201 SER A N 1
ATOM 1524 C CA . SER A 1 203 ? 12.680 19.906 41.135 1.00 19.15 201 SER A CA 1
ATOM 1525 C C . SER A 1 203 ? 12.121 21.314 41.137 1.00 19.63 201 SER A C 1
ATOM 1526 O O . SER A 1 203 ? 12.808 22.236 41.598 1.00 21.29 201 SER A O 1
ATOM 1529 N N . VAL A 1 204 ? 10.900 21.420 40.646 1.00 19.71 202 VAL A N 1
ATOM 1530 C CA . VAL A 1 204 ? 10.208 22.712 40.517 1.00 19.00 202 VAL A CA 1
ATOM 1531 C C . VAL A 1 204 ? 8.963 22.631 41.354 1.00 20.30 202 VAL A C 1
ATOM 1532 O O . VAL A 1 204 ? 8.131 21.813 41.104 1.00 21.46 202 VAL A O 1
ATOM 1536 N N . ALA A 1 205 ? 8.822 23.533 42.299 1.00 20.81 203 ALA A N 1
ATOM 1537 C CA . ALA A 1 205 ? 7.63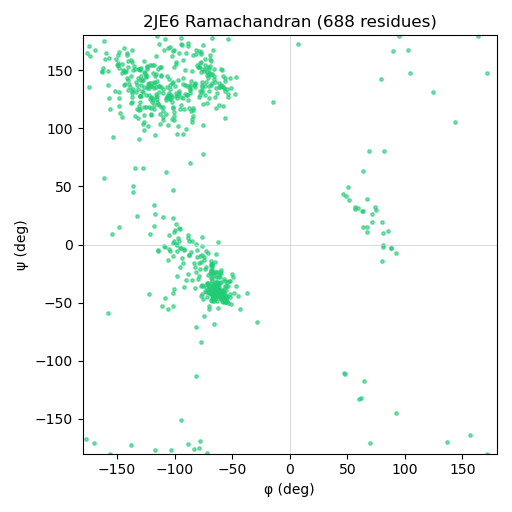7 23.579 43.120 1.00 21.96 203 ALA A CA 1
ATOM 1538 C C . ALA A 1 205 ? 6.704 24.687 42.647 1.00 22.15 203 ALA A C 1
ATOM 1539 O O . ALA A 1 205 ? 7.149 25.788 42.305 1.00 22.34 203 ALA A O 1
ATOM 1541 N N . LYS A 1 206 ? 5.423 24.397 42.662 1.00 23.50 204 LYS A N 1
ATOM 1542 C CA . LYS A 1 206 ? 4.388 25.386 42.372 1.00 25.47 204 LYS A CA 1
ATOM 1543 C C . LYS A 1 206 ? 3.893 25.985 43.686 1.00 26.73 204 LYS A C 1
ATOM 1544 O O . LYS A 1 206 ? 3.426 25.252 44.551 1.00 26.22 204 LYS A O 1
ATOM 1550 N N . VAL A 1 207 ? 4.053 27.301 43.822 1.00 28.53 205 VAL A N 1
ATOM 1551 C CA . VAL A 1 207 ? 3.562 28.055 44.973 1.00 30.67 205 VAL A CA 1
ATOM 1552 C C . VAL A 1 207 ? 2.659 29.135 44.411 1.00 31.84 205 VAL A C 1
ATOM 1553 O O . VAL A 1 207 ? 3.122 30.122 43.835 1.00 32.00 205 VAL A O 1
ATOM 1557 N N . ASP A 1 208 ? 1.365 28.888 44.513 1.00 33.91 206 ASP A N 1
ATOM 1558 C CA . ASP A 1 208 ? 0.344 29.702 43.871 1.00 34.30 206 ASP A CA 1
ATOM 1559 C C . ASP A 1 208 ? 0.660 29.987 42.404 1.00 34.63 206 ASP A C 1
ATOM 1560 O O . ASP A 1 208 ? 0.611 29.094 41.564 1.00 35.35 206 ASP A O 1
ATOM 1562 N N . LYS A 1 209 ? 0.978 31.228 42.072 1.00 34.04 207 LYS A N 1
ATOM 1563 C CA . LYS A 1 209 ? 1.152 31.581 40.678 1.00 33.33 207 LYS A CA 1
ATOM 1564 C C . LYS A 1 209 ? 2.620 31.541 40.297 1.00 31.73 207 LYS A C 1
ATOM 1565 O O . LYS A 1 209 ? 2.979 31.941 39.181 1.00 32.63 207 LYS A O 1
ATOM 1571 N N . TYR A 1 210 ? 3.482 31.094 41.210 1.00 28.91 208 TYR A N 1
ATOM 1572 C CA . TYR A 1 210 ? 4.908 31.111 40.953 1.00 27.15 208 TYR A CA 1
ATOM 1573 C C . TYR A 1 210 ? 5.461 29.674 40.836 1.00 26.05 208 TYR A C 1
ATOM 1574 O O . TYR A 1 210 ? 4.918 28.756 41.394 1.00 27.44 208 TYR A O 1
ATOM 1583 N N . LEU A 1 211 ? 6.538 29.518 40.095 1.00 24.72 209 LEU A N 1
ATOM 1584 C CA . LEU A 1 211 ? 7.289 28.286 40.081 1.00 25.71 209 LEU A CA 1
ATOM 1585 C C . LEU A 1 211 ? 8.650 28.611 40.641 1.00 25.05 209 LEU A C 1
ATOM 1586 O O . LEU A 1 211 ? 9.319 29.602 40.272 1.00 25.24 209 LEU A O 1
ATOM 1591 N N . VAL A 1 212 ? 9.102 27.731 41.513 1.00 24.63 210 VAL A N 1
ATOM 1592 C CA A VAL A 1 212 ? 10.319 27.916 42.256 0.50 24.01 210 VAL A CA 1
ATOM 1593 C CA B VAL A 1 212 ? 10.370 27.927 42.137 0.50 23.96 210 VAL A CA 1
ATOM 1594 C C . VAL A 1 212 ? 11.238 26.671 42.076 1.00 23.39 210 VAL A C 1
ATOM 1595 O O . VAL A 1 212 ? 10.769 25.555 42.271 1.00 25.02 210 VAL A O 1
ATOM 1602 N N . VAL A 1 213 ? 12.508 26.868 41.716 1.00 23.31 211 VAL A N 1
ATOM 1603 C CA . VAL A 1 213 ? 13.500 25.795 41.615 1.00 22.98 211 VAL A CA 1
ATOM 1604 C C . VAL A 1 213 ? 14.144 25.556 42.966 1.00 23.04 211 VAL A C 1
ATOM 1605 O O . VAL A 1 213 ? 14.477 26.486 43.683 1.00 23.64 211 VAL A O 1
ATOM 1609 N N . ASP A 1 214 ? 14.316 24.281 43.313 1.00 23.12 212 ASP A N 1
ATOM 1610 C CA . ASP A 1 214 ? 15.071 23.922 44.541 1.00 22.27 212 ASP A CA 1
ATOM 1611 C C . ASP A 1 214 ? 14.366 24.439 45.786 1.00 23.82 212 ASP A C 1
ATOM 1612 O O . ASP A 1 214 ? 14.899 25.286 46.501 1.00 25.46 212 ASP A O 1
ATOM 1617 N N . PRO A 1 215 ? 13.155 23.939 46.039 1.00 23.91 213 PRO A N 1
ATOM 1618 C CA . PRO A 1 215 ? 12.407 24.393 47.210 1.00 24.49 213 PRO A CA 1
ATOM 1619 C C . PRO A 1 215 ? 13.069 24.041 48.531 1.00 25.85 213 PRO A C 1
ATOM 1620 O O . PRO A 1 215 ? 13.562 22.919 48.706 1.00 24.86 213 PRO A O 1
ATOM 1624 N N . ASP A 1 216 ? 13.119 24.999 49.451 1.00 27.05 214 ASP A N 1
ATOM 1625 C CA . ASP A 1 216 ? 13.578 24.696 50.804 1.00 28.50 214 ASP A CA 1
ATOM 1626 C C . ASP A 1 216 ? 12.466 24.126 51.678 1.00 29.39 214 ASP A C 1
ATOM 1627 O O . ASP A 1 216 ? 11.386 23.842 51.202 1.00 28.76 214 ASP A O 1
ATOM 1632 N N . LEU A 1 217 ? 12.743 23.895 52.958 1.00 30.46 215 LEU A N 1
ATOM 1633 C CA . LEU A 1 217 ? 11.773 23.238 53.838 1.00 32.15 215 LEU A CA 1
ATOM 1634 C C . LEU A 1 217 ? 10.488 24.030 53.950 1.00 31.59 215 LEU A C 1
ATOM 1635 O O . LEU A 1 217 ? 9.399 23.490 53.875 1.00 31.93 215 LEU A O 1
ATOM 1640 N N . ASP A 1 218 ? 10.629 25.326 54.136 1.00 32.68 216 ASP A N 1
ATOM 1641 C CA . ASP A 1 218 ? 9.466 26.193 54.232 1.00 33.26 216 ASP A CA 1
ATOM 1642 C C . ASP A 1 218 ? 8.673 26.220 52.938 1.00 32.33 216 ASP A C 1
ATOM 1643 O O . ASP A 1 218 ? 7.444 26.149 52.958 1.00 31.92 216 ASP A O 1
ATOM 1648 N N . GLU A 1 219 ? 9.358 26.307 51.812 1.00 31.90 217 GLU A N 1
ATOM 1649 C CA . GLU A 1 219 ? 8.658 26.335 50.524 1.00 30.69 217 GLU A CA 1
ATOM 1650 C C . GLU A 1 219 ? 7.956 25.017 50.248 1.00 30.55 217 GLU A C 1
ATOM 1651 O O . GLU A 1 219 ? 6.859 24.995 49.737 1.00 29.03 217 GLU A O 1
ATOM 1657 N N . GLU A 1 220 ? 8.577 23.905 50.612 1.00 30.26 218 GLU A N 1
ATOM 1658 C CA . GLU A 1 220 ? 7.936 22.615 50.471 1.00 30.59 218 GLU A CA 1
ATOM 1659 C C . GLU A 1 220 ? 6.682 22.521 51.342 1.00 31.33 218 GLU A C 1
ATOM 1660 O O . GLU A 1 220 ? 5.702 21.860 50.971 1.00 31.20 218 GLU A O 1
ATOM 1666 N N . SER A 1 221 ? 6.704 23.192 52.490 1.00 32.02 219 SER A N 1
ATOM 1667 C CA A SER A 1 221 ? 5.580 23.184 53.434 0.50 32.43 219 SER A CA 1
ATOM 1668 C CA B SER A 1 221 ? 5.556 23.117 53.388 0.50 32.53 219 SER A CA 1
ATOM 1669 C C . SER A 1 221 ? 4.356 23.945 52.927 1.00 32.56 219 SER A C 1
ATOM 1670 O O . SER A 1 221 ? 3.257 23.713 53.400 1.00 34.20 219 SER A O 1
ATOM 1675 N N . ILE A 1 222 ? 4.549 24.853 51.974 1.00 32.30 220 ILE A N 1
ATOM 1676 C CA . ILE A 1 222 ? 3.437 25.650 51.416 1.00 32.01 220 ILE A CA 1
ATOM 1677 C C . ILE A 1 222 ? 3.116 25.390 49.942 1.00 31.85 220 ILE A C 1
ATOM 1678 O O . ILE A 1 222 ? 2.133 25.911 49.405 1.00 31.81 220 ILE A O 1
ATOM 1683 N N . MET A 1 223 ? 3.911 24.562 49.270 1.00 30.98 221 MET A N 1
ATOM 1684 C CA . MET A 1 223 ? 3.701 24.372 47.851 1.00 30.85 221 MET A CA 1
ATOM 1685 C C . MET A 1 223 ? 2.438 23.573 47.563 1.00 31.53 221 MET A C 1
ATOM 1686 O O . MET A 1 223 ? 1.997 22.760 48.374 1.00 30.87 221 MET A O 1
ATOM 1691 N N . ASP A 1 224 ? 1.865 23.805 46.388 1.00 31.84 222 ASP A N 1
ATOM 1692 C CA . ASP A 1 224 ? 0.719 23.022 45.896 1.00 32.89 222 ASP A CA 1
ATOM 1693 C C . ASP A 1 224 ? 1.129 21.635 45.419 1.00 32.55 222 ASP A C 1
ATOM 1694 O O . ASP A 1 224 ? 0.494 20.629 45.750 1.00 33.24 222 ASP A O 1
ATOM 1699 N N . ALA A 1 225 ? 2.188 21.583 44.621 1.00 30.43 223 ALA A N 1
ATOM 1700 C CA . ALA A 1 225 ? 2.734 20.326 44.149 1.00 28.80 223 ALA A CA 1
ATOM 1701 C C . ALA A 1 225 ? 4.142 20.594 43.686 1.00 26.95 223 ALA A C 1
ATOM 1702 O O . ALA A 1 225 ? 4.594 21.763 43.686 1.00 25.23 223 ALA A O 1
ATOM 1704 N N . LYS A 1 226 ? 4.848 19.530 43.314 1.00 26.14 224 LYS A N 1
ATOM 1705 C CA . LYS A 1 226 ? 6.185 19.647 42.783 1.00 25.36 224 LYS A CA 1
ATOM 1706 C C . LYS A 1 226 ? 6.363 18.661 41.643 1.00 22.96 224 LYS A C 1
ATOM 1707 O O . LYS A 1 226 ? 5.695 17.675 41.559 1.00 21.06 224 LYS A O 1
ATOM 1713 N N . ILE A 1 227 ? 7.236 18.985 40.726 1.00 20.87 225 ILE A N 1
ATOM 1714 C CA . ILE A 1 227 ? 7.548 18.102 39.624 1.00 19.75 225 ILE A CA 1
ATOM 1715 C C . ILE A 1 227 ? 9.035 18.154 39.396 1.00 19.29 225 ILE A C 1
ATOM 1716 O O . ILE A 1 227 ? 9.643 19.231 39.472 1.00 20.09 225 ILE A O 1
ATOM 1721 N N . SER A 1 228 ? 9.610 16.984 39.148 1.00 17.90 226 SER A N 1
ATOM 1722 C CA A SER A 1 228 ? 11.042 16.831 38.962 0.50 17.55 226 SER A CA 1
ATOM 1723 C CA B SER A 1 228 ? 11.050 16.864 38.951 0.50 18.60 226 SER A CA 1
ATOM 1724 C C . SER A 1 228 ? 11.335 16.297 37.590 1.00 18.37 226 SER A C 1
ATOM 1725 O O . SER A 1 228 ? 10.635 15.387 37.148 1.00 19.38 226 SER A O 1
ATOM 1730 N N . PHE A 1 229 ? 12.368 16.844 36.946 1.00 16.90 227 PHE A N 1
ATOM 1731 C CA . PHE A 1 229 ? 12.741 16.479 35.586 1.00 16.09 227 PHE A CA 1
ATOM 1732 C C . PHE A 1 229 ? 14.221 16.152 35.631 1.00 16.96 227 PHE A C 1
ATOM 1733 O O . PHE A 1 229 ? 14.978 16.885 36.247 1.00 17.60 227 PHE A O 1
ATOM 1741 N N . SER A 1 230 ? 14.607 15.024 35.052 1.00 16.50 228 SER A N 1
ATOM 1742 C CA . SER A 1 230 ? 16.007 14.561 34.979 1.00 15.58 228 SER A CA 1
ATOM 1743 C C . SER A 1 230 ? 16.544 14.838 33.597 1.00 15.54 228 SER A C 1
ATOM 1744 O O . SER A 1 230 ? 15.834 14.606 32.611 1.00 17.95 228 SER A O 1
ATOM 1747 N N . TYR A 1 231 ? 17.806 15.294 33.550 1.00 14.86 229 TYR A N 1
ATOM 1748 C CA . TYR A 1 231 ? 18.506 15.644 32.289 1.00 15.10 229 TYR A CA 1
ATOM 1749 C C . TYR A 1 231 ? 19.895 15.052 32.183 1.00 17.77 229 TYR A C 1
ATOM 1750 O O . TYR A 1 231 ? 20.637 15.015 33.125 1.00 18.47 229 TYR A O 1
ATOM 1759 N N . THR A 1 232 ? 20.247 14.653 30.978 1.00 18.71 230 THR A N 1
ATOM 1760 C CA . THR A 1 232 ? 21.637 14.471 30.617 1.00 19.76 230 THR A CA 1
ATOM 1761 C C . THR A 1 232 ? 22.197 15.757 29.956 1.00 20.04 230 THR A C 1
ATOM 1762 O O . THR A 1 232 ? 21.434 16.687 29.661 1.00 17.40 230 THR A O 1
ATOM 1766 N N . PRO A 1 233 ? 23.521 15.818 29.717 1.00 20.31 231 PRO A N 1
ATOM 1767 C CA . PRO A 1 233 ? 24.099 17.041 29.112 1.00 20.77 231 PRO A CA 1
ATOM 1768 C C . PRO A 1 233 ? 23.570 17.444 27.746 1.00 21.44 231 PRO A C 1
ATOM 1769 O O . PRO A 1 233 ? 23.646 18.636 27.423 1.00 21.81 231 PRO A O 1
ATOM 1773 N N . ASP A 1 234 ? 23.048 16.503 26.967 1.00 21.27 232 ASP A N 1
ATOM 1774 C CA . ASP A 1 234 ? 22.375 16.852 25.705 1.00 22.63 232 ASP A CA 1
ATOM 1775 C C . ASP A 1 234 ? 20.973 17.418 25.920 1.00 21.78 232 ASP A C 1
ATOM 1776 O O . ASP A 1 234 ? 20.281 17.764 24.952 1.00 22.15 232 ASP A O 1
ATOM 1781 N N . LEU A 1 235 ? 20.545 17.490 27.186 1.00 21.70 233 LEU A N 1
ATOM 1782 C CA . LEU A 1 235 ? 19.225 17.976 27.565 1.00 21.44 233 LEU A CA 1
ATOM 1783 C C . LEU A 1 235 ? 18.094 17.134 27.048 1.00 21.13 233 LEU A C 1
ATOM 1784 O O . LEU A 1 235 ? 16.976 17.596 26.914 1.00 22.33 233 LEU A O 1
ATOM 1789 N N . LYS A 1 236 ? 18.348 15.847 26.868 1.00 20.30 234 LYS A N 1
ATOM 1790 C CA . LYS A 1 236 ? 17.273 14.910 26.817 1.00 21.52 234 LYS A CA 1
ATOM 1791 C C . LYS A 1 236 ? 16.645 14.826 28.213 1.00 19.23 234 LYS A C 1
ATOM 1792 O O . LYS A 1 236 ? 17.351 14.874 29.246 1.00 20.82 234 LYS A O 1
ATOM 1798 N N . ILE A 1 237 ? 15.334 14.607 28.246 1.00 17.58 235 ILE A N 1
ATOM 1799 C CA . ILE A 1 237 ? 14.616 14.321 29.495 1.00 17.05 235 ILE A CA 1
ATOM 1800 C C . ILE A 1 237 ? 14.664 12.789 29.714 1.00 16.94 235 ILE A C 1
ATOM 1801 O O . ILE A 1 237 ? 14.272 12.026 28.854 1.00 18.29 235 ILE A O 1
ATOM 1806 N N . VAL A 1 238 ? 15.159 12.380 30.862 1.00 16.77 236 VAL A N 1
ATOM 1807 C CA . VAL A 1 238 ? 15.508 11.024 31.187 1.00 19.61 236 VAL A CA 1
ATOM 1808 C C . VAL A 1 238 ? 14.731 10.499 32.426 1.00 18.74 236 VAL A C 1
ATOM 1809 O O . VAL A 1 238 ? 14.985 9.434 32.923 1.00 20.77 236 VAL A O 1
ATOM 1813 N N . GLY A 1 239 ? 13.765 11.292 32.858 1.00 20.12 237 GLY A N 1
ATOM 1814 C CA . GLY A 1 239 ? 12.834 10.928 33.906 1.00 18.97 237 GLY A CA 1
ATOM 1815 C C . GLY A 1 239 ? 11.988 12.128 34.311 1.00 18.49 237 GLY A C 1
ATOM 1816 O O . GLY A 1 239 ? 12.447 13.291 34.225 1.00 17.78 237 GLY A O 1
ATOM 1817 N N . ILE A 1 240 ? 10.728 11.899 34.704 1.00 17.07 238 ILE A N 1
ATOM 1818 C CA . ILE A 1 240 ? 9.817 12.939 35.220 1.00 17.38 238 ILE A CA 1
ATOM 1819 C C . ILE A 1 240 ? 8.992 12.291 36.336 1.00 16.84 238 ILE A C 1
ATOM 1820 O O . ILE A 1 240 ? 8.574 11.124 36.210 1.00 16.70 238 ILE A O 1
ATOM 1825 N N . GLN A 1 241 ? 8.794 13.015 37.439 1.00 16.69 239 GLN A N 1
ATOM 1826 C CA . GLN A 1 241 ? 7.962 12.576 38.566 1.00 16.72 239 GLN A CA 1
ATOM 1827 C C . GLN A 1 241 ? 7.239 13.791 39.208 1.00 17.37 239 GLN A C 1
ATOM 1828 O O . GLN A 1 241 ? 7.906 14.642 39.834 1.00 17.90 239 GLN A O 1
ATOM 1834 N N . LYS A 1 242 ? 5.917 13.861 39.024 1.00 18.83 240 LYS A N 1
ATOM 1835 C CA . LYS A 1 242 ? 5.050 14.739 39.839 1.00 19.94 240 LYS A CA 1
ATOM 1836 C C . LYS A 1 242 ? 4.862 14.095 41.207 1.00 22.71 240 LYS A C 1
ATOM 1837 O O . LYS A 1 242 ? 4.640 12.898 41.305 1.00 21.51 240 LYS A O 1
ATOM 1843 N N . SER A 1 243 ? 5.022 14.884 42.254 1.00 24.01 241 SER A N 1
ATOM 1844 C CA . SER A 1 243 ? 4.907 14.441 43.634 1.00 28.91 241 SER A CA 1
ATOM 1845 C C . SER A 1 243 ? 4.097 15.451 44.456 1.00 30.57 241 SER A C 1
ATOM 1846 O O . SER A 1 243 ? 4.074 16.639 44.155 1.00 32.12 241 SER A O 1
ATOM 1849 N N . GLY A 1 244 ? 3.402 14.968 45.482 1.00 33.11 242 GLY A N 1
ATOM 1850 C CA . GLY A 1 244 ? 2.585 15.824 46.325 1.00 33.89 242 GLY A CA 1
ATOM 1851 C C . GLY A 1 244 ? 1.115 15.739 46.050 1.00 34.63 242 GLY A C 1
ATOM 1852 O O . GLY A 1 244 ? 0.691 15.239 45.028 1.00 34.95 242 GLY A O 1
ATOM 1853 N N . LYS A 1 245 ? 0.344 16.306 46.970 1.00 36.24 243 LYS A N 1
ATOM 1854 C CA . LYS A 1 245 ? -1.093 16.088 47.053 1.00 37.90 243 LYS A CA 1
ATOM 1855 C C . LYS A 1 245 ? -1.906 16.861 46.044 1.00 37.06 243 LYS A C 1
ATOM 1856 O O . LYS A 1 245 ? -3.067 16.494 45.795 1.00 38.47 243 LYS A O 1
ATOM 1862 N N . GLY A 1 246 ? -1.323 17.933 45.513 1.00 35.96 244 GLY A N 1
ATOM 1863 C CA . GLY A 1 246 ? -2.031 18.882 44.678 1.00 34.45 244 GLY A CA 1
ATOM 1864 C C . GLY A 1 246 ? -1.848 18.597 43.209 1.00 33.82 244 GLY A C 1
ATOM 1865 O O . GLY A 1 246 ? -0.978 17.834 42.816 1.00 34.14 244 GLY A O 1
ATOM 1866 N N . SER A 1 247 ? -2.690 19.208 42.401 1.00 32.50 245 SER A N 1
ATOM 1867 C CA . SER A 1 247 ? -2.665 19.005 40.972 1.00 30.92 245 SER A CA 1
ATOM 1868 C C . SER A 1 247 ? -1.960 20.209 40.344 1.00 30.02 245 SER A C 1
ATOM 1869 O O . SER A 1 247 ? -1.713 21.210 41.018 1.00 31.11 245 SER A O 1
ATOM 1872 N N . MET A 1 248 ? -1.591 20.083 39.076 1.00 28.81 246 MET A N 1
ATOM 1873 C CA A MET A 1 248 ? -1.098 21.234 38.325 0.50 28.67 246 MET A CA 1
ATOM 1874 C CA B MET A 1 248 ? -0.986 21.161 38.303 0.50 28.01 246 MET A CA 1
ATOM 1875 C C . MET A 1 248 ? -1.676 21.189 36.946 1.00 27.64 246 MET A C 1
ATOM 1876 O O . MET A 1 248 ? -2.123 20.174 36.478 1.00 26.83 246 MET A O 1
ATOM 1885 N N . SER A 1 249 ? -1.696 22.335 36.272 1.00 26.31 247 SER A N 1
ATOM 1886 C CA . SER A 1 249 ? -2.236 22.363 34.940 1.00 27.19 247 SER A CA 1
ATOM 1887 C C . SER A 1 249 ? -1.202 21.877 33.952 1.00 26.32 247 SER A C 1
ATOM 1888 O O . SER A 1 249 ? -0.008 21.871 34.257 1.00 25.01 247 SER A O 1
ATOM 1891 N N . LEU A 1 250 ? -1.665 21.536 32.751 1.00 26.17 248 LEU A N 1
ATOM 1892 C CA . LEU A 1 250 ? -0.796 21.193 31.622 1.00 26.98 248 LEU A CA 1
ATOM 1893 C C . LEU A 1 250 ? 0.180 22.330 31.354 1.00 26.77 248 LEU A C 1
ATOM 1894 O O . LEU A 1 250 ? 1.326 22.114 31.064 1.00 25.99 248 LEU A O 1
ATOM 1899 N N . GLN A 1 251 ? -0.304 23.556 31.469 1.00 26.20 249 GLN A N 1
ATOM 1900 C CA . GLN A 1 251 ? 0.509 24.735 31.234 1.00 25.95 249 GLN A CA 1
ATOM 1901 C C . GLN A 1 251 ? 1.592 24.945 32.290 1.00 24.81 249 GLN A C 1
ATOM 1902 O O . GLN A 1 251 ? 2.702 25.342 31.935 1.00 23.81 249 GLN A O 1
ATOM 1908 N N . ASP A 1 252 ? 1.254 24.737 33.571 1.00 23.89 250 ASP A N 1
ATOM 1909 C CA . ASP A 1 252 ? 2.226 24.709 34.671 1.00 24.42 250 ASP A CA 1
ATOM 1910 C C . ASP A 1 252 ? 3.316 23.694 34.387 1.00 22.15 250 ASP A C 1
ATOM 1911 O O . ASP A 1 252 ? 4.484 23.990 34.587 1.00 22.90 250 ASP A O 1
ATOM 1916 N N . ILE A 1 253 ? 2.942 22.499 33.924 1.00 21.72 251 ILE A N 1
ATOM 1917 C CA . ILE A 1 253 ? 3.964 21.457 33.687 1.00 20.90 251 ILE A CA 1
ATOM 1918 C C . ILE A 1 253 ? 4.907 21.858 32.553 1.00 18.94 251 ILE A C 1
ATOM 1919 O O . ILE A 1 253 ? 6.119 21.669 32.638 1.00 18.95 251 ILE A O 1
ATOM 1924 N N . ASP A 1 254 ? 4.330 22.416 31.482 1.00 19.80 252 ASP A N 1
ATOM 1925 C CA . ASP A 1 254 ? 5.065 22.927 30.334 1.00 19.37 252 ASP A CA 1
ATOM 1926 C C . ASP A 1 254 ? 6.057 24.002 30.746 1.00 18.48 252 ASP A C 1
ATOM 1927 O O . ASP A 1 254 ? 7.248 23.928 30.401 1.00 18.20 252 ASP A O 1
ATOM 1932 N N . GLN A 1 255 ? 5.582 24.965 31.520 1.00 18.55 253 GLN A N 1
ATOM 1933 C CA . GLN A 1 255 ? 6.425 26.016 32.025 1.00 17.80 253 GLN A CA 1
ATOM 1934 C C . GLN A 1 255 ? 7.492 25.517 32.957 1.00 17.88 253 GLN A C 1
ATOM 1935 O O . GLN A 1 255 ? 8.646 25.929 32.862 1.00 18.27 253 GLN A O 1
ATOM 1941 N N . ALA A 1 256 ? 7.100 24.618 33.839 1.00 17.18 254 ALA A N 1
ATOM 1942 C CA . ALA A 1 256 ? 8.054 23.971 34.730 1.00 17.79 254 ALA A CA 1
ATOM 1943 C C . ALA A 1 256 ? 9.202 23.283 34.005 1.00 17.33 254 ALA A C 1
ATOM 1944 O O . ALA A 1 256 ? 10.342 23.471 34.434 1.00 15.17 254 ALA A O 1
ATOM 1946 N N . GLU A 1 257 ? 8.924 22.522 32.952 1.00 17.85 255 GLU A N 1
ATOM 1947 C CA . GLU A 1 257 ? 9.951 21.833 32.186 1.00 16.52 255 GLU A CA 1
ATOM 1948 C C . GLU A 1 257 ? 10.877 22.819 31.525 1.00 18.00 255 GLU A C 1
ATOM 1949 O O . GLU A 1 257 ? 12.102 22.656 31.562 1.00 16.41 255 GLU A O 1
ATOM 1955 N N . ASN A 1 258 ? 10.325 23.876 30.972 1.00 18.51 256 ASN A N 1
ATOM 1956 C CA . ASN A 1 258 ? 11.163 24.883 30.340 1.00 18.38 256 ASN A CA 1
ATOM 1957 C C . ASN A 1 258 ? 12.088 25.527 31.332 1.00 17.93 256 ASN A C 1
ATOM 1958 O O . ASN A 1 258 ? 13.261 25.741 31.029 1.00 18.20 256 ASN A O 1
ATOM 1963 N N . THR A 1 259 ? 11.561 25.857 32.501 1.00 18.51 257 THR A N 1
ATOM 1964 C CA . THR A 1 259 ? 12.370 26.427 33.603 1.00 19.51 257 THR A CA 1
ATOM 1965 C C . THR A 1 259 ? 13.413 25.433 34.151 1.00 19.36 257 THR A C 1
ATOM 1966 O O . THR A 1 259 ? 14.605 25.818 34.336 1.00 18.85 257 THR A O 1
ATOM 1970 N N . ALA A 1 260 ? 13.026 24.169 34.372 1.00 19.37 258 ALA A N 1
ATOM 1971 C CA . ALA A 1 260 ? 13.967 23.145 34.851 1.00 18.79 258 ALA A CA 1
ATOM 1972 C C . ALA A 1 260 ? 15.153 22.956 33.929 1.00 18.45 258 ALA A C 1
ATOM 1973 O O . ALA A 1 260 ? 16.295 22.982 34.349 1.00 19.63 258 ALA A O 1
ATOM 1975 N N . ARG A 1 261 ? 14.887 22.856 32.641 1.00 18.07 259 ARG A N 1
ATOM 1976 C CA . ARG A 1 261 ? 15.900 22.657 31.638 1.00 17.82 259 ARG A CA 1
ATOM 1977 C C . ARG A 1 261 ? 16.898 23.789 31.565 1.00 18.30 259 ARG A C 1
ATOM 1978 O O . ARG A 1 261 ? 18.074 23.544 31.465 1.00 18.62 259 ARG A O 1
ATOM 1986 N N . SER A 1 262 ? 16.442 25.027 31.682 1.00 18.97 260 SER A N 1
ATOM 1987 C CA A SER A 1 262 ? 17.362 26.150 31.791 0.50 20.97 260 SER A CA 1
ATOM 1988 C CA B SER A 1 262 ? 17.359 26.161 31.795 0.50 20.89 260 SER A CA 1
ATOM 1989 C C . SER A 1 262 ? 18.336 26.044 32.985 1.00 22.57 260 SER A C 1
ATOM 1990 O O . SER A 1 262 ? 19.538 26.319 32.863 1.00 24.47 260 SER A O 1
ATOM 1995 N N . THR A 1 263 ? 17.841 25.613 34.120 1.00 22.52 261 THR A N 1
ATOM 1996 C CA . THR A 1 263 ? 18.633 25.409 35.327 1.00 24.16 261 THR A CA 1
ATOM 1997 C C . THR A 1 263 ? 19.580 24.226 35.181 1.00 23.36 261 THR A C 1
ATOM 1998 O O . THR A 1 263 ? 20.680 24.254 35.681 1.00 21.71 261 THR A O 1
ATOM 2002 N N . ALA A 1 264 ? 19.148 23.193 34.479 1.00 24.10 262 ALA A N 1
ATOM 2003 C CA . ALA A 1 264 ? 19.949 21.981 34.339 1.00 23.92 262 ALA A CA 1
ATOM 2004 C C . ALA A 1 264 ? 21.312 22.241 33.713 1.00 25.28 262 ALA A C 1
ATOM 2005 O O . ALA A 1 264 ? 22.340 21.704 34.122 1.00 24.92 262 ALA A O 1
ATOM 2007 N N . VAL A 1 265 ? 21.330 23.096 32.705 1.00 26.82 263 VAL A N 1
ATOM 2008 C CA . VAL A 1 265 ? 22.564 23.434 32.045 1.00 27.58 263 VAL A CA 1
ATOM 2009 C C . VAL A 1 265 ? 23.619 23.910 33.076 1.00 27.86 263 VAL A C 1
ATOM 2010 O O . VAL A 1 265 ? 24.767 23.430 33.164 1.00 27.11 263 VAL A O 1
ATOM 2014 N N . LYS A 1 266 ? 23.209 24.841 33.910 1.00 27.66 264 LYS A N 1
ATOM 2015 C CA . LYS A 1 266 ? 24.088 25.378 34.932 1.00 28.45 264 LYS A CA 1
ATOM 2016 C C . LYS A 1 266 ? 24.482 24.366 36.013 1.00 26.16 264 LYS A C 1
ATOM 2017 O O . LYS A 1 266 ? 25.598 24.369 36.500 1.00 26.42 264 LYS A O 1
ATOM 2023 N N . LEU A 1 267 ? 23.549 23.524 36.405 1.00 24.31 265 LEU A N 1
ATOM 2024 C CA . LEU A 1 267 ? 23.807 22.530 37.441 1.00 23.25 265 LEU A CA 1
ATOM 2025 C C . LEU A 1 267 ? 24.760 21.439 36.972 1.00 22.03 265 LEU A C 1
ATOM 2026 O O . LEU A 1 267 ? 25.655 21.041 37.704 1.00 20.41 265 LEU A O 1
ATOM 2031 N N . LEU A 1 268 ? 24.595 20.985 35.746 1.00 22.10 266 LEU A N 1
ATOM 2032 C CA . LEU A 1 268 ? 25.490 20.027 35.139 1.00 24.05 266 LEU A CA 1
ATOM 2033 C C . LEU A 1 268 ? 26.912 20.569 35.087 1.00 26.18 266 LEU A C 1
ATOM 2034 O O . LEU A 1 268 ? 27.864 19.879 35.377 1.00 25.60 266 LEU A O 1
ATOM 2039 N N . GLU A 1 269 ? 27.055 21.830 34.728 1.00 28.00 267 GLU A N 1
ATOM 2040 C CA A GLU A 1 269 ? 28.352 22.495 34.671 0.70 29.69 267 GLU A CA 1
ATOM 2041 C CA B GLU A 1 269 ? 28.396 22.401 34.659 0.30 28.17 267 GLU A CA 1
ATOM 2042 C C . GLU A 1 269 ? 29.039 22.518 36.039 1.00 29.01 267 GLU A C 1
ATOM 2043 O O . GLU A 1 269 ? 30.228 22.233 36.169 1.00 28.42 267 GLU A O 1
ATOM 2054 N N . GLU A 1 270 ? 28.271 22.887 37.068 1.00 28.98 268 GLU A N 1
ATOM 2055 C CA . GLU A 1 270 ? 28.797 22.942 38.440 1.00 29.30 268 GLU A CA 1
ATOM 2056 C C . GLU A 1 270 ? 29.151 21.554 38.966 1.00 27.21 268 GLU A C 1
ATOM 2057 O O . GLU A 1 270 ? 30.190 21.384 39.587 1.00 26.38 268 GLU A O 1
ATOM 2063 N N . LEU A 1 271 ? 28.299 20.571 38.718 1.00 25.76 269 LEU A N 1
ATOM 2064 C CA . LEU A 1 271 ? 28.578 19.192 39.098 1.00 24.60 269 LEU A CA 1
ATOM 2065 C C . LEU A 1 271 ? 29.868 18.695 38.428 1.00 25.58 269 LEU A C 1
ATOM 2066 O O . LEU A 1 271 ? 30.697 18.053 39.081 1.00 25.12 269 LEU A O 1
ATOM 2071 N N . LYS A 1 272 ? 30.068 19.017 37.154 1.00 26.17 270 LYS A N 1
ATOM 2072 C CA . LYS A 1 272 ? 31.287 18.589 36.450 1.00 26.44 270 LYS A CA 1
ATOM 2073 C C . LYS A 1 272 ? 32.562 19.164 37.063 1.00 27.01 270 LYS A C 1
ATOM 2074 O O . LYS A 1 272 ? 33.588 18.495 37.119 1.00 26.56 270 LYS A O 1
ATOM 2080 N N . LYS A 1 273 ? 32.512 20.407 37.498 1.00 27.76 271 LYS A N 1
ATOM 2081 C CA . LYS A 1 273 ? 33.631 21.006 38.213 1.00 29.37 271 LYS A CA 1
ATOM 2082 C C . LYS A 1 273 ? 33.909 20.213 39.479 1.00 28.78 271 LYS A C 1
ATOM 2083 O O . LYS A 1 273 ? 35.056 19.878 39.754 1.00 27.87 271 LYS A O 1
ATOM 2089 N N . HIS A 1 274 ? 32.852 19.874 40.213 1.00 28.54 272 HIS A N 1
ATOM 2090 C CA . HIS A 1 274 ? 32.987 19.110 41.439 1.00 28.85 272 HIS A CA 1
ATOM 2091 C C . HIS A 1 274 ? 33.558 17.724 41.203 1.00 28.92 272 HIS A C 1
ATOM 2092 O O . HIS A 1 274 ? 34.328 17.224 42.027 1.00 30.10 272 HIS A O 1
ATOM 2099 N N . LEU A 1 275 ? 33.234 17.138 40.059 1.00 28.06 273 LEU A N 1
ATOM 2100 C CA . LEU A 1 275 ? 33.725 15.810 39.725 1.00 27.92 273 LEU A CA 1
ATOM 2101 C C . LEU A 1 275 ? 35.132 15.761 39.117 1.00 28.36 273 LEU A C 1
ATOM 2102 O O . LEU A 1 275 ? 35.716 14.685 39.013 1.00 27.97 273 LEU A O 1
ATOM 2107 N N . GLY A 1 276 ? 35.649 16.889 38.650 1.00 28.93 274 GLY A N 1
ATOM 2108 C CA . GLY A 1 276 ? 36.921 16.898 37.902 1.00 29.56 274 GLY A CA 1
ATOM 2109 C C . GLY A 1 276 ? 36.828 16.358 36.476 1.00 30.04 274 GLY A C 1
ATOM 2110 O O . GLY A 1 276 ? 37.772 15.754 35.972 1.00 30.23 274 GLY A O 1
ATOM 2111 N N . ILE A 1 277 ? 35.684 16.559 35.834 1.00 30.40 275 ILE A N 1
ATOM 2112 C CA . ILE A 1 277 ? 35.499 16.194 34.438 1.00 31.90 275 ILE A CA 1
ATOM 2113 C C . ILE A 1 277 ? 34.988 17.399 33.627 1.00 33.62 275 ILE A C 1
ATOM 2114 O O . ILE A 1 277 ? 34.938 18.540 34.104 1.00 35.07 275 ILE A O 1
ATOM 2120 N N . GLU B 2 10 ? 13.859 -2.305 20.682 1.00 52.85 8 GLU B N 1
ATOM 2121 C CA . GLU B 2 10 ? 15.171 -3.013 20.520 1.00 52.73 8 GLU B CA 1
ATOM 2122 C C . GLU B 2 10 ? 15.081 -4.426 19.867 1.00 52.72 8 GLU B C 1
ATOM 2123 O O . GLU B 2 10 ? 15.607 -4.622 18.762 1.00 53.71 8 GLU B O 1
ATOM 2125 N N . ARG B 2 11 ? 14.431 -5.401 20.505 1.00 51.85 9 ARG B N 1
ATOM 2126 C CA . ARG B 2 11 ? 14.379 -6.760 19.918 1.00 50.88 9 ARG B CA 1
ATOM 2127 C C . ARG B 2 11 ? 13.297 -6.885 18.856 1.00 49.08 9 ARG B C 1
ATOM 2128 O O . ARG B 2 11 ? 13.624 -6.983 17.673 1.00 49.69 9 ARG B O 1
ATOM 2130 N N . PRO B 2 12 ? 12.007 -6.877 19.249 1.00 46.55 10 PRO B N 1
ATOM 2131 C CA . PRO B 2 12 ? 11.030 -6.891 18.173 1.00 44.87 10 PRO B CA 1
ATOM 2132 C C . PRO B 2 12 ? 10.853 -5.515 17.540 1.00 43.52 10 PRO B C 1
ATOM 2133 O O . PRO B 2 12 ? 11.090 -4.490 18.180 1.00 43.26 10 PRO B O 1
ATOM 2137 N N . LYS B 2 13 ? 10.459 -5.518 16.276 1.00 41.34 11 LYS B N 1
ATOM 2138 C CA . LYS B 2 13 ? 10.029 -4.329 15.576 1.00 40.15 11 LYS B CA 1
ATOM 2139 C C . LYS B 2 13 ? 8.753 -3.848 16.253 1.00 37.83 11 LYS B C 1
ATOM 2140 O O . LYS B 2 13 ? 7.832 -4.639 16.427 1.00 37.16 11 LYS B O 1
ATOM 2146 N N . LEU B 2 14 ? 8.690 -2.575 16.661 1.00 34.74 12 LEU B N 1
ATOM 2147 C CA . LEU B 2 14 ? 7.484 -2.047 17.316 1.00 32.96 12 LEU B CA 1
ATOM 2148 C C . LEU B 2 14 ? 6.566 -1.276 16.352 1.00 32.62 12 LEU B C 1
ATOM 2149 O O . LEU B 2 14 ? 5.361 -1.188 16.579 1.00 31.25 12 LEU B O 1
ATOM 2154 N N . ILE B 2 15 ? 7.143 -0.701 15.300 1.00 32.96 13 ILE B N 1
ATOM 2155 C CA . ILE B 2 15 ? 6.379 -0.054 14.237 1.00 33.48 13 ILE B CA 1
ATOM 2156 C C . ILE B 2 15 ? 6.673 -0.811 12.936 1.00 34.79 13 ILE B C 1
ATOM 2157 O O . ILE B 2 15 ? 7.835 -0.890 12.514 1.00 34.30 13 ILE B O 1
ATOM 2162 N N . LEU B 2 16 ? 5.627 -1.357 12.323 1.00 37.15 14 LEU B N 1
ATOM 2163 C CA . LEU B 2 16 ? 5.767 -2.219 11.135 1.00 39.21 14 LEU B CA 1
ATOM 2164 C C . LEU B 2 16 ? 5.763 -1.385 9.843 1.00 40.23 14 LEU B C 1
ATOM 2165 O O . LEU B 2 16 ? 5.529 -0.177 9.876 1.00 40.05 14 LEU B O 1
ATOM 2170 N N . ASP B 2 17 ? 6.021 -2.020 8.699 1.00 41.96 15 ASP B N 1
ATOM 2171 C CA . ASP B 2 17 ? 6.228 -1.261 7.460 1.00 43.06 15 ASP B CA 1
ATOM 2172 C C . ASP B 2 17 ? 4.948 -0.575 6.984 1.00 44.00 15 ASP B C 1
ATOM 2173 O O . ASP B 2 17 ? 5.010 0.410 6.257 1.00 44.76 15 ASP B O 1
ATOM 2175 N N . ASP B 2 18 ? 3.792 -1.089 7.405 1.00 44.68 16 ASP B N 1
ATOM 2176 C CA . ASP B 2 18 ? 2.515 -0.396 7.195 1.00 45.18 16 ASP B CA 1
ATOM 2177 C C . ASP B 2 18 ? 2.360 0.819 8.096 1.00 44.60 16 ASP B C 1
ATOM 2178 O O . ASP B 2 18 ? 1.387 1.561 7.971 1.00 44.84 16 ASP B O 1
ATOM 2183 N N . GLY B 2 19 ? 3.315 1.022 9.004 1.00 43.53 17 GLY B N 1
ATOM 2184 C CA . GLY B 2 19 ? 3.272 2.141 9.934 1.00 42.66 17 GLY B CA 1
ATOM 2185 C C . GLY B 2 19 ? 2.364 1.840 11.101 1.00 41.61 17 GLY B C 1
ATOM 2186 O O . GLY B 2 19 ? 2.052 2.710 11.899 1.00 41.15 17 GLY B O 1
ATOM 2187 N N . LYS B 2 20 ? 1.928 0.596 11.206 1.00 40.32 18 LYS B N 1
ATOM 2188 C CA . LYS B 2 20 ? 1.089 0.207 12.318 1.00 39.41 18 LYS B CA 1
ATOM 2189 C C . LYS B 2 20 ? 1.910 -0.516 13.382 1.00 37.31 18 LYS B C 1
ATOM 2190 O O . LYS B 2 20 ? 3.044 -0.914 13.164 1.00 35.80 18 LYS B O 1
ATOM 2196 N N . ARG B 2 21 ? 1.284 -0.662 14.536 1.00 35.47 19 ARG B N 1
ATOM 2197 C CA . ARG B 2 21 ? 1.873 -1.279 15.689 1.00 34.43 19 ARG B CA 1
ATOM 2198 C C . ARG B 2 21 ? 1.650 -2.777 15.700 1.00 34.89 19 ARG B C 1
ATOM 2199 O O . ARG B 2 21 ? 0.888 -3.303 14.890 1.00 35.90 19 ARG B O 1
ATOM 2207 N N . THR B 2 22 ? 2.320 -3.437 16.635 1.00 35.72 20 THR B N 1
ATOM 2208 C CA . THR B 2 22 ? 2.364 -4.902 16.700 1.00 36.78 20 THR B CA 1
ATOM 2209 C C . THR B 2 22 ? 0.993 -5.537 16.902 1.00 36.87 20 THR B C 1
ATOM 2210 O O . THR B 2 22 ? 0.768 -6.666 16.476 1.00 37.57 20 THR B O 1
ATOM 2214 N N . ASP B 2 23 ? 0.072 -4.804 17.514 1.00 36.09 21 ASP B N 1
ATOM 2215 C CA . ASP B 2 23 ? -1.288 -5.284 17.720 1.00 35.64 21 ASP B CA 1
ATOM 2216 C C . ASP B 2 23 ? -2.263 -4.741 16.692 1.00 35.56 21 ASP B C 1
ATOM 2217 O O . ASP B 2 23 ? -3.479 -4.848 16.879 1.00 34.90 21 ASP B O 1
ATOM 2222 N N . GLY B 2 24 ? -1.724 -4.133 15.628 1.00 34.52 22 GLY B N 1
ATOM 2223 C CA . GLY B 2 24 ? -2.527 -3.583 14.533 1.00 33.40 22 GLY B CA 1
ATOM 2224 C C . GLY B 2 24 ? -3.020 -2.150 14.667 1.00 32.42 22 GLY B C 1
ATOM 2225 O O . GLY B 2 24 ? -3.621 -1.629 13.744 1.00 32.53 22 GLY B O 1
ATOM 2226 N N . ARG B 2 25 ? -2.748 -1.494 15.794 1.00 30.56 23 ARG B N 1
ATOM 2227 C CA . ARG B 2 25 ? -3.262 -0.145 16.033 1.00 28.85 23 ARG B CA 1
ATOM 2228 C C . ARG B 2 25 ? -2.423 0.907 15.327 1.00 28.50 23 ARG B C 1
ATOM 2229 O O . ARG B 2 25 ? -1.241 0.707 15.073 1.00 29.24 23 ARG B O 1
ATOM 2237 N N . LYS B 2 26 ? -3.056 2.038 15.029 1.00 29.71 24 LYS B N 1
ATOM 2238 C CA . LYS B 2 26 ? -2.360 3.245 14.615 1.00 30.53 24 LYS B CA 1
ATOM 2239 C C . LYS B 2 26 ? -1.729 3.930 15.847 1.00 29.53 24 LYS B C 1
ATOM 2240 O O . LYS B 2 26 ? -2.151 3.702 16.963 1.00 29.03 24 LYS B O 1
ATOM 2246 N N . PRO B 2 27 ? -0.692 4.753 15.649 1.00 29.85 25 PRO B N 1
ATOM 2247 C CA . PRO B 2 27 ? -0.081 5.497 16.783 1.00 28.77 25 PRO B CA 1
ATOM 2248 C C . PRO B 2 27 ? -1.033 6.324 17.665 1.00 28.45 25 PRO B C 1
ATOM 2249 O O . PRO B 2 27 ? -0.782 6.476 18.865 1.00 27.37 25 PRO B O 1
ATOM 2253 N N . ASP B 2 28 ? -2.108 6.847 17.098 1.00 27.26 26 ASP B N 1
ATOM 2254 C CA . ASP B 2 28 ? -3.078 7.633 17.845 1.00 27.79 26 ASP B CA 1
ATOM 2255 C C . ASP B 2 28 ? -4.358 6.903 18.246 1.00 27.57 26 ASP B C 1
ATOM 2256 O O . ASP B 2 28 ? -5.333 7.540 18.519 1.00 27.61 26 ASP B O 1
ATOM 2261 N N . GLU B 2 29 ? -4.330 5.572 18.315 1.00 28.29 27 GLU B N 1
ATOM 2262 C CA . GLU B 2 29 ? -5.503 4.754 18.636 1.00 27.85 27 GLU B CA 1
ATOM 2263 C C . GLU B 2 29 ? -5.423 4.085 20.020 1.00 25.86 27 GLU B C 1
ATOM 2264 O O . GLU B 2 29 ? -4.391 3.499 20.360 1.00 25.74 27 GLU B O 1
ATOM 2270 N N . LEU B 2 30 ? -6.520 4.171 20.757 1.00 25.54 28 LEU B N 1
ATOM 2271 C CA . LEU B 2 30 ? -6.668 3.512 22.053 1.00 25.12 28 LEU B CA 1
ATOM 2272 C C . LEU B 2 30 ? -6.988 2.039 21.904 1.00 24.92 28 LEU B C 1
ATOM 2273 O O . LEU B 2 30 ? -7.567 1.601 20.892 1.00 22.83 28 LEU B O 1
ATOM 2278 N N . ARG B 2 31 ? -6.600 1.269 22.923 1.00 23.07 29 ARG B N 1
ATOM 2279 C CA . ARG B 2 31 ? -7.102 -0.091 23.096 1.00 23.94 29 ARG B CA 1
ATOM 2280 C C . ARG B 2 31 ? -8.573 -0.024 23.475 1.00 24.33 29 ARG B C 1
ATOM 2281 O O . ARG B 2 31 ? -9.071 0.986 23.901 1.00 24.05 29 ARG B O 1
ATOM 2289 N N . SER B 2 32 ? -9.280 -1.130 23.336 1.00 26.28 30 SER B N 1
ATOM 2290 C CA . SER B 2 32 ? -10.690 -1.123 23.645 1.00 28.22 30 SER B CA 1
ATOM 2291 C C . SER B 2 32 ? -10.876 -1.097 25.138 1.00 27.77 30 SER B C 1
ATOM 2292 O O . SER B 2 32 ? -10.025 -1.548 25.883 1.00 28.09 30 SER B O 1
ATOM 2295 N N . ILE B 2 33 ? -11.974 -0.473 25.549 1.00 27.38 31 ILE B N 1
ATOM 2296 C CA . ILE B 2 33 ? -12.263 -0.200 26.933 1.00 28.06 31 ILE B CA 1
ATOM 2297 C C . ILE B 2 33 ? -13.590 -0.818 27.325 1.00 28.69 31 ILE B C 1
ATOM 2298 O O . ILE B 2 33 ? -14.555 -0.775 26.559 1.00 27.48 31 ILE B O 1
ATOM 2303 N N . LYS B 2 34 ? -13.627 -1.393 28.529 1.00 29.39 32 LYS B N 1
ATOM 2304 C CA . LYS B 2 34 ? -14.849 -1.921 29.105 1.00 29.98 32 LYS B CA 1
ATOM 2305 C C . LYS B 2 34 ? -14.886 -1.600 30.579 1.00 28.69 32 LYS B C 1
ATOM 2306 O O . LYS B 2 34 ? -13.899 -1.810 31.276 1.00 28.27 32 LYS B O 1
ATOM 2312 N N . ILE B 2 35 ? -16.021 -1.099 31.048 1.00 28.67 33 ILE B N 1
ATOM 2313 C CA . ILE B 2 35 ? -16.212 -0.634 32.430 1.00 28.53 33 ILE B CA 1
ATOM 2314 C C . ILE B 2 35 ? -17.449 -1.305 33.017 1.00 29.26 33 ILE B C 1
ATOM 2315 O O . ILE B 2 35 ? -18.502 -1.333 32.367 1.00 29.74 33 ILE B O 1
ATOM 2320 N N . GLU B 2 36 ? -17.318 -1.856 34.228 1.00 29.99 34 GLU B N 1
ATOM 2321 C CA . GLU B 2 36 ? -18.467 -2.380 34.975 1.00 30.65 34 GLU B CA 1
ATOM 2322 C C . GLU B 2 36 ? -18.468 -1.794 36.363 1.00 30.39 34 GLU B C 1
ATOM 2323 O O . GLU B 2 36 ? -17.421 -1.666 36.998 1.00 31.14 34 GLU B O 1
ATOM 2329 N N . LEU B 2 37 ? -19.651 -1.486 36.866 1.00 29.55 35 LEU B N 1
ATOM 2330 C CA . LEU B 2 37 ? -19.793 -0.809 38.124 1.00 29.56 35 LEU B CA 1
ATOM 2331 C C . LEU B 2 37 ? -20.666 -1.629 39.032 1.00 28.96 35 LEU B C 1
ATOM 2332 O O . LEU B 2 37 ? -21.494 -2.366 38.547 1.00 29.14 35 LEU B O 1
ATOM 2337 N N . GLY B 2 38 ? -20.486 -1.478 40.336 1.00 29.26 36 GLY B N 1
ATOM 2338 C CA . GLY B 2 38 ? -21.339 -2.155 41.323 1.00 30.17 36 GLY B CA 1
ATOM 2339 C C . GLY B 2 38 ? -21.143 -3.645 41.306 1.00 31.04 36 GLY B C 1
ATOM 2340 O O . GLY B 2 38 ? -22.099 -4.411 41.435 1.00 30.41 36 GLY B O 1
ATOM 2341 N N . VAL B 2 39 ? -19.888 -4.045 41.140 1.00 31.12 37 VAL B N 1
ATOM 2342 C CA . VAL B 2 39 ? -19.490 -5.419 40.886 1.00 32.27 37 VAL B CA 1
ATOM 2343 C C . VAL B 2 39 ? -19.427 -6.252 42.198 1.00 32.37 37 VAL B C 1
ATOM 2344 O O . VAL B 2 39 ? -19.568 -7.469 42.160 1.00 33.81 37 VAL B O 1
ATOM 2348 N N . LEU B 2 40 ? -19.242 -5.592 43.334 1.00 32.17 38 LEU B N 1
ATOM 2349 C CA . LEU B 2 40 ? -19.083 -6.242 44.637 1.00 31.76 38 LEU B CA 1
ATOM 2350 C C . LEU B 2 40 ? -20.219 -5.841 45.573 1.00 32.54 38 LEU B C 1
ATOM 2351 O O . LEU B 2 40 ? -20.605 -4.685 45.630 1.00 33.05 38 LEU B O 1
ATOM 2356 N N . LYS B 2 41 ? -20.745 -6.790 46.335 1.00 32.46 39 LYS B N 1
ATOM 2357 C CA . LYS B 2 41 ? -21.855 -6.513 47.278 1.00 33.03 39 LYS B CA 1
ATOM 2358 C C . LYS B 2 41 ? -21.472 -5.793 48.556 1.00 33.61 39 LYS B C 1
ATOM 2359 O O . LYS B 2 41 ? -22.178 -4.902 48.993 1.00 33.83 39 LYS B O 1
ATOM 2361 N N . ASN B 2 42 ? -20.366 -6.165 49.189 1.00 33.84 40 ASN B N 1
ATOM 2362 C CA . ASN B 2 42 ? -19.970 -5.496 50.431 1.00 34.42 40 ASN B CA 1
ATOM 2363 C C . ASN B 2 42 ? -19.431 -4.084 50.297 1.00 34.65 40 ASN B C 1
ATOM 2364 O O . ASN B 2 42 ? -19.717 -3.227 51.151 1.00 34.39 40 ASN B O 1
ATOM 2369 N N . ALA B 2 43 ? -18.606 -3.864 49.276 1.00 33.11 41 ALA B N 1
ATOM 2370 C CA . ALA B 2 43 ? -18.000 -2.583 49.061 1.00 32.45 41 ALA B CA 1
ATOM 2371 C C . ALA B 2 43 ? -19.080 -1.531 48.944 1.00 31.80 41 ALA B C 1
ATOM 2372 O O . ALA B 2 43 ? -20.148 -1.779 48.373 1.00 32.06 41 ALA B O 1
ATOM 2374 N N . ASP B 2 44 ? -18.807 -0.381 49.535 1.00 30.21 42 ASP B N 1
ATOM 2375 C CA . ASP B 2 44 ? -19.666 0.783 49.423 1.00 30.78 42 ASP B CA 1
ATOM 2376 C C . ASP B 2 44 ? -19.718 1.249 47.967 1.00 29.88 42 ASP B C 1
ATOM 2377 O O . ASP B 2 44 ? -20.748 1.719 47.503 1.00 29.85 42 ASP B O 1
ATOM 2382 N N . GLY B 2 45 ? -18.610 1.091 47.238 1.00 29.00 43 GLY B N 1
ATOM 2383 C CA . GLY B 2 45 ? -18.587 1.271 45.782 1.00 28.30 43 GLY B CA 1
ATOM 2384 C C . GLY B 2 45 ? -17.550 0.356 45.144 1.00 26.97 43 GLY B C 1
ATOM 2385 O O . GLY B 2 45 ? -16.596 -0.070 45.801 1.00 28.04 43 GLY B O 1
ATOM 2386 N N . SER B 2 46 ? -17.729 0.031 43.871 1.00 26.44 44 SER B N 1
ATOM 2387 C CA . SER B 2 46 ? -16.795 -0.869 43.172 1.00 25.85 44 SER B CA 1
ATOM 2388 C C . SER B 2 46 ? -16.807 -0.698 41.637 1.00 24.06 44 SER B C 1
ATOM 2389 O O . SER B 2 46 ? -17.781 -0.204 41.061 1.00 24.79 44 SER B O 1
ATOM 2392 N N . ALA B 2 47 ? -15.740 -1.160 40.980 1.00 24.30 45 ALA B N 1
ATOM 2393 C CA . ALA B 2 47 ? -15.655 -1.073 39.529 1.00 24.45 45 ALA B CA 1
ATOM 2394 C C . ALA B 2 47 ? -14.610 -1.996 38.992 1.00 23.82 45 ALA B C 1
ATOM 2395 O O . ALA B 2 47 ? -13.596 -2.268 39.643 1.00 23.81 45 ALA B O 1
ATOM 2397 N N . ILE B 2 48 ? -14.847 -2.481 37.782 1.00 23.67 46 ILE B N 1
ATOM 2398 C CA . ILE B 2 48 ? -13.863 -3.149 37.002 1.00 24.27 46 ILE B CA 1
ATOM 2399 C C . ILE B 2 48 ? -13.597 -2.266 35.807 1.00 24.29 46 ILE B C 1
ATOM 2400 O O . ILE B 2 48 ? -14.528 -1.747 35.200 1.00 25.50 46 ILE B O 1
ATOM 2405 N N . PHE B 2 49 ? -12.320 -2.023 35.531 1.00 25.28 47 PHE B N 1
ATOM 2406 C CA . PHE B 2 49 ? -11.898 -1.302 34.345 1.00 24.35 47 PHE B CA 1
ATOM 2407 C C . PHE B 2 49 ? -10.946 -2.171 33.530 1.00 24.11 47 PHE B C 1
ATOM 2408 O O . PHE B 2 49 ? -9.971 -2.687 34.064 1.00 22.00 47 PHE B O 1
ATOM 2416 N N . GLU B 2 50 ? -11.236 -2.310 32.240 1.00 25.52 48 GLU B N 1
ATOM 2417 C CA . GLU B 2 50 ? -10.402 -3.033 31.308 1.00 27.12 48 GLU B CA 1
ATOM 2418 C C . GLU B 2 50 ? -9.969 -2.101 30.193 1.00 25.94 48 GLU B C 1
ATOM 2419 O O . GLU B 2 50 ? -10.796 -1.448 29.563 1.00 26.29 48 GLU B O 1
ATOM 2425 N N . MET B 2 51 ? -8.664 -2.038 29.969 1.00 27.02 49 MET B N 1
ATOM 2426 C CA . MET B 2 51 ? -8.111 -1.324 28.838 1.00 27.94 49 MET B CA 1
ATOM 2427 C C . MET B 2 51 ? -7.220 -2.284 28.108 1.00 26.16 49 MET B C 1
ATOM 2428 O O . MET B 2 51 ? -6.118 -2.621 28.562 1.00 24.26 49 MET B O 1
ATOM 2433 N N . GLY B 2 52 ? -7.711 -2.759 26.969 1.00 25.91 50 GLY B N 1
ATOM 2434 C CA . GLY B 2 52 ? -7.098 -3.902 26.313 1.00 26.08 50 GLY B CA 1
ATOM 2435 C C . GLY B 2 52 ? -7.139 -5.090 27.251 1.00 26.12 50 GLY B C 1
ATOM 2436 O O . GLY B 2 52 ? -8.179 -5.353 27.900 1.00 26.16 50 GLY B O 1
ATOM 2437 N N . ASN B 2 53 ? -6.004 -5.753 27.352 1.00 26.07 51 ASN B N 1
ATOM 2438 C CA . ASN B 2 53 ? -5.812 -6.875 28.260 1.00 26.18 51 ASN B CA 1
ATOM 2439 C C . ASN B 2 53 ? -5.337 -6.479 29.668 1.00 25.80 51 ASN B C 1
ATOM 2440 O O . ASN B 2 53 ? -4.963 -7.330 30.441 1.00 26.24 51 ASN B O 1
ATOM 2445 N N . THR B 2 54 ? -5.299 -5.191 29.999 1.00 24.78 52 THR B N 1
ATOM 2446 C CA . THR B 2 54 ? -5.076 -4.761 31.387 1.00 24.02 52 THR B CA 1
ATOM 2447 C C . THR B 2 54 ? -6.399 -4.558 32.117 1.00 24.49 52 THR B C 1
ATOM 2448 O O . THR B 2 54 ? -7.250 -3.766 31.690 1.00 24.50 52 THR B O 1
ATOM 2452 N N . LYS B 2 55 ? -6.551 -5.227 33.266 1.00 23.70 53 LYS B N 1
ATOM 2453 C CA . LYS B 2 55 ? -7.805 -5.275 34.010 1.00 24.42 53 LYS B CA 1
ATOM 2454 C C . LYS B 2 55 ? -7.579 -5.107 35.506 1.00 23.09 53 LYS B C 1
ATOM 2455 O O . LYS B 2 55 ? -6.761 -5.800 36.102 1.00 24.11 53 LYS B O 1
ATOM 2461 N N . ALA B 2 56 ? -8.287 -4.161 36.090 1.00 22.11 54 ALA B N 1
ATOM 2462 C CA . ALA B 2 56 ? -8.232 -3.873 37.506 1.00 22.36 54 ALA B CA 1
ATOM 2463 C C . ALA B 2 56 ? -9.623 -3.929 38.067 1.00 22.23 54 ALA B C 1
ATOM 2464 O O . ALA B 2 56 ? -10.622 -3.567 37.391 1.00 23.10 54 ALA B O 1
ATOM 2466 N N . ILE B 2 57 ? -9.699 -4.345 39.328 1.00 21.99 55 ILE B N 1
ATOM 2467 C CA . ILE B 2 57 ? -10.893 -4.174 40.135 1.00 21.61 55 ILE B CA 1
ATOM 2468 C C . ILE B 2 57 ? -10.558 -3.293 41.327 1.00 22.36 55 ILE B C 1
ATOM 2469 O O . ILE B 2 57 ? -9.478 -3.410 41.921 1.00 21.78 55 ILE B O 1
ATOM 2474 N N . ALA B 2 58 ? -11.487 -2.411 41.655 1.00 22.88 56 ALA B N 1
ATOM 2475 C CA . ALA B 2 58 ? -11.416 -1.549 42.833 1.00 23.80 56 ALA B CA 1
ATOM 2476 C C . ALA B 2 58 ? -12.649 -1.637 43.727 1.00 24.94 56 ALA B C 1
ATOM 2477 O O . ALA B 2 58 ? -13.783 -1.758 43.230 1.00 25.01 56 ALA B O 1
ATOM 2479 N N . ALA B 2 59 ? -12.405 -1.455 45.031 1.00 25.57 57 ALA B N 1
ATOM 2480 C CA . ALA B 2 59 ? -13.434 -1.392 46.057 1.00 27.34 57 ALA B CA 1
ATOM 2481 C C . ALA B 2 59 ? -13.177 -0.213 46.977 1.00 27.99 57 ALA B C 1
ATOM 2482 O O . ALA B 2 59 ? -12.036 0.058 47.338 1.00 28.41 57 ALA B O 1
ATOM 2484 N N . VAL B 2 60 ? -14.253 0.478 47.351 1.00 28.79 58 VAL B N 1
ATOM 2485 C CA . VAL B 2 60 ? -14.207 1.600 48.247 1.00 29.26 58 VAL B CA 1
ATOM 2486 C C . VAL B 2 60 ? -15.070 1.349 49.493 1.00 31.21 58 VAL B C 1
ATOM 2487 O O . VAL B 2 60 ? -16.192 0.850 49.382 1.00 31.45 58 VAL B O 1
ATOM 2491 N N . TYR B 2 61 ? -14.546 1.743 50.650 1.00 33.18 59 TYR B N 1
ATOM 2492 C CA . TYR B 2 61 ? -15.271 1.765 51.925 1.00 33.75 59 TYR B CA 1
ATOM 2493 C C . TYR B 2 61 ? -15.110 3.114 52.599 1.00 36.16 59 TYR B C 1
ATOM 2494 O O . TYR B 2 61 ? -13.988 3.559 52.826 1.00 36.77 59 TYR B O 1
ATOM 2503 N N . GLY B 2 62 ? -16.200 3.764 52.988 1.00 37.97 60 GLY B N 1
ATOM 2504 C CA . GLY B 2 62 ? -16.008 5.031 53.670 1.00 39.97 60 GLY B CA 1
ATOM 2505 C C . GLY B 2 62 ? -17.110 6.028 53.666 1.00 41.62 60 GLY B C 1
ATOM 2506 O O . GLY B 2 62 ? -18.109 5.795 53.011 1.00 43.08 60 GLY B O 1
ATOM 2507 N N . PRO B 2 63 ? -16.744 7.257 54.002 1.00 43.48 61 PRO B N 1
ATOM 2508 C CA . PRO B 2 63 ? -16.361 7.819 55.258 1.00 44.71 61 PRO B CA 1
ATOM 2509 C C . PRO B 2 63 ? -16.707 6.954 56.448 1.00 46.63 61 PRO B C 1
ATOM 2510 O O . PRO B 2 63 ? -17.864 6.582 56.620 1.00 46.37 61 PRO B O 1
ATOM 2514 N N . LYS B 2 64 ? -15.685 6.611 57.229 1.00 48.75 62 LYS B N 1
ATOM 2515 C CA . LYS B 2 64 ? -15.862 5.985 58.537 1.00 50.76 62 LYS B CA 1
ATOM 2516 C C . LYS B 2 64 ? -14.809 6.498 59.507 1.00 51.94 62 LYS B C 1
ATOM 2517 O O . LYS B 2 64 ? -13.694 6.827 59.110 1.00 51.59 62 LYS B O 1
ATOM 2523 N N . GLU B 2 65 ? -15.170 6.575 60.782 1.00 53.70 63 GLU B N 1
ATOM 2524 C CA . GLU B 2 65 ? -14.220 6.981 61.816 1.00 55.44 63 GLU B CA 1
ATOM 2525 C C . GLU B 2 65 ? -13.004 6.059 61.851 1.00 56.68 63 GLU B C 1
ATOM 2526 O O . GLU B 2 65 ? -13.119 4.862 61.623 1.00 56.96 63 GLU B O 1
ATOM 2532 N N . MET B 2 66 ? -11.846 6.636 62.152 1.00 58.49 64 MET B N 1
ATOM 2533 C CA . MET B 2 66 ? -10.572 5.927 62.100 1.00 59.79 64 MET B CA 1
ATOM 2534 C C . MET B 2 66 ? -10.128 5.646 63.521 1.00 60.82 64 MET B C 1
ATOM 2535 O O . MET B 2 66 ? -10.095 6.559 64.338 1.00 61.38 64 MET B O 1
ATOM 2540 N N . HIS B 2 67 ? -9.798 4.393 63.824 1.00 62.05 65 HIS B N 1
ATOM 2541 C CA . HIS B 2 67 ? -9.511 3.980 65.210 1.00 62.75 65 HIS B CA 1
ATOM 2542 C C . HIS B 2 67 ? -8.240 4.617 65.813 1.00 63.29 65 HIS B C 1
ATOM 2543 O O . HIS B 2 67 ? -8.273 5.100 66.957 1.00 63.78 65 HIS B O 1
ATOM 2545 N N . PRO B 2 68 ? -7.120 4.629 65.058 1.00 63.46 66 PRO B N 1
ATOM 2546 C CA . PRO B 2 68 ? -5.946 5.324 65.603 1.00 63.27 66 PRO B CA 1
ATOM 2547 C C . PRO B 2 68 ? -6.129 6.846 65.496 1.00 63.02 66 PRO B C 1
ATOM 2548 O O . PRO B 2 68 ? -5.560 7.490 64.599 1.00 63.17 66 PRO B O 1
ATOM 2552 N N . ARG B 2 69 ? -6.920 7.404 66.414 1.00 62.28 67 ARG B N 1
ATOM 2553 C CA . ARG B 2 69 ? -7.348 8.802 66.343 1.00 61.74 67 ARG B CA 1
ATOM 2554 C C . ARG B 2 69 ? -6.196 9.734 66.029 1.00 61.38 67 ARG B C 1
ATOM 2555 O O . ARG B 2 69 ? -6.372 10.724 65.319 1.00 61.35 67 ARG B O 1
ATOM 2557 N N . HIS B 2 70 ? -5.018 9.414 66.563 1.00 60.78 68 HIS B N 1
ATOM 2558 C CA . HIS B 2 70 ? -3.824 10.228 66.336 1.00 60.21 68 HIS B CA 1
ATOM 2559 C C . HIS B 2 70 ? -3.345 10.160 64.884 1.00 59.15 68 HIS B C 1
ATOM 2560 O O . HIS B 2 70 ? -2.567 11.013 64.453 1.00 59.36 68 HIS B O 1
ATOM 2567 N N . LEU B 2 71 ? -3.801 9.152 64.141 1.00 57.73 69 LEU B N 1
ATOM 2568 C CA . LEU B 2 71 ? -3.542 9.097 62.706 1.00 56.76 69 LEU B CA 1
ATOM 2569 C C . LEU B 2 71 ? -4.595 9.839 61.869 1.00 55.26 69 LEU B C 1
ATOM 2570 O O . LEU B 2 71 ? -4.392 10.042 60.674 1.00 55.30 69 LEU B O 1
ATOM 2575 N N . SER B 2 72 ? -5.687 10.270 62.496 1.00 53.43 70 SER B N 1
ATOM 2576 C CA . SER B 2 72 ? -6.735 11.011 61.801 1.00 52.14 70 SER B CA 1
ATOM 2577 C C . SER B 2 72 ? -6.364 12.484 61.655 1.00 51.17 70 SER B C 1
ATOM 2578 O O . SER B 2 72 ? -5.429 12.965 62.299 1.00 50.95 70 SER B O 1
ATOM 2581 N N . LEU B 2 73 ? -7.113 13.195 60.819 1.00 49.71 71 LEU B N 1
ATOM 2582 C CA . LEU B 2 73 ? -6.878 14.606 60.589 1.00 49.20 71 LEU B CA 1
ATOM 2583 C C . LEU B 2 73 ? -8.112 15.400 60.992 1.00 48.98 71 LEU B C 1
ATOM 2584 O O . LEU B 2 73 ? -9.225 15.018 60.655 1.00 48.51 71 LEU B O 1
ATOM 2589 N N . PRO B 2 74 ? -7.911 16.530 61.691 1.00 49.03 72 PRO B N 1
ATOM 2590 C CA . PRO B 2 74 ? -9.038 17.281 62.244 1.00 48.76 72 PRO B CA 1
ATOM 2591 C C . PRO B 2 74 ? -9.941 17.951 61.212 1.00 47.90 72 PRO B C 1
ATOM 2592 O O . PRO B 2 74 ? -11.103 18.190 61.507 1.00 48.30 72 PRO B O 1
ATOM 2596 N N . ASP B 2 75 ? -9.408 18.260 60.033 1.00 47.00 73 ASP B N 1
ATOM 2597 C CA . ASP B 2 75 ? -10.100 19.085 59.050 1.00 45.94 73 ASP B CA 1
ATOM 2598 C C . ASP B 2 75 ? -10.463 18.355 57.758 1.00 45.22 73 ASP B C 1
ATOM 2599 O O . ASP B 2 75 ? -11.158 18.924 56.908 1.00 44.75 73 ASP B O 1
ATOM 2604 N N . ARG B 2 76 ? -10.004 17.104 57.628 1.00 43.89 74 ARG B N 1
ATOM 2605 C CA . ARG B 2 76 ? -10.028 16.334 56.370 1.00 43.87 74 ARG B CA 1
ATOM 2606 C C . ARG B 2 76 ? -10.270 14.864 56.688 1.00 41.34 74 ARG B C 1
ATOM 2607 O O . ARG B 2 76 ? -9.872 14.381 57.735 1.00 41.49 74 ARG B O 1
ATOM 2615 N N . ALA B 2 77 ? -10.809 14.132 55.729 1.00 39.62 75 ALA B N 1
ATOM 2616 C CA . ALA B 2 77 ? -10.654 12.688 55.723 1.00 37.89 75 ALA B CA 1
ATOM 2617 C C . ALA B 2 77 ? -9.247 12.289 55.261 1.00 37.41 75 ALA B C 1
ATOM 2618 O O . ALA B 2 77 ? -8.599 12.999 54.480 1.00 36.56 75 ALA B O 1
ATOM 2620 N N . VAL B 2 78 ? -8.803 11.146 55.763 1.00 36.49 76 VAL B N 1
ATOM 2621 C CA . VAL B 2 78 ? -7.581 10.471 55.313 1.00 36.41 76 VAL B CA 1
ATOM 2622 C C . VAL B 2 78 ? -7.937 9.430 54.262 1.00 35.54 76 VAL B C 1
ATOM 2623 O O . VAL B 2 78 ? -8.812 8.583 54.482 1.00 35.93 76 VAL B O 1
ATOM 2627 N N . LEU B 2 79 ? -7.273 9.502 53.103 1.00 34.59 77 LEU B N 1
ATOM 2628 C CA . LEU B 2 79 ? -7.396 8.463 52.096 1.00 33.99 77 LEU B CA 1
ATOM 2629 C C . LEU B 2 79 ? -6.396 7.368 52.400 1.00 33.38 77 LEU B C 1
ATOM 2630 O O . LEU B 2 79 ? -5.231 7.644 52.654 1.00 32.60 77 LEU B O 1
ATOM 2635 N N . ARG B 2 80 ? -6.841 6.125 52.346 1.00 32.44 78 ARG B N 1
ATOM 2636 C CA . ARG B 2 80 ? -5.984 4.965 52.517 1.00 32.52 78 ARG B CA 1
ATOM 2637 C C . ARG B 2 80 ? -6.068 4.109 51.264 1.00 31.23 78 ARG B C 1
ATOM 2638 O O . ARG B 2 80 ? -7.128 3.607 50.908 1.00 31.76 78 ARG B O 1
ATOM 2646 N N . VAL B 2 81 ? -4.944 3.948 50.576 1.00 29.25 79 VAL B N 1
ATOM 2647 C CA . VAL B 2 81 ? -4.966 3.394 49.222 1.00 28.72 79 VAL B CA 1
ATOM 2648 C C . VAL B 2 81 ? -3.997 2.253 49.029 1.00 27.63 79 VAL B C 1
ATOM 2649 O O . VAL B 2 81 ? -2.851 2.319 49.476 1.00 28.46 79 VAL B O 1
ATOM 2653 N N . ARG B 2 82 ? -4.452 1.209 48.339 1.00 28.40 80 ARG B N 1
ATOM 2654 C CA . ARG B 2 82 ? -3.640 0.048 48.015 1.00 28.49 80 ARG B CA 1
ATOM 2655 C C . ARG B 2 82 ? -3.718 -0.329 46.547 1.00 28.30 80 ARG B C 1
ATOM 2656 O O . ARG B 2 82 ? -4.778 -0.562 45.991 1.00 28.60 80 ARG B O 1
ATOM 2664 N N . TYR B 2 83 ? -2.571 -0.296 45.901 1.00 26.24 81 TYR B N 1
ATOM 2665 C CA . TYR B 2 83 ? -2.375 -0.869 44.595 1.00 25.27 81 TYR B CA 1
ATOM 2666 C C . TYR B 2 83 ? -1.645 -2.179 44.793 1.00 25.24 81 TYR B C 1
ATOM 2667 O O . TYR B 2 83 ? -0.573 -2.230 45.409 1.00 23.53 81 TYR B O 1
ATOM 2676 N N . HIS B 2 84 ? -2.246 -3.261 44.304 1.00 24.80 82 HIS B N 1
ATOM 2677 C CA . HIS B 2 84 ? -1.653 -4.582 44.416 1.00 25.98 82 HIS B CA 1
ATOM 2678 C C . HIS B 2 84 ? -1.868 -5.399 43.146 1.00 25.89 82 HIS B C 1
ATOM 2679 O O . HIS B 2 84 ? -2.884 -5.253 42.470 1.00 26.72 82 HIS B O 1
ATOM 2686 N N . MET B 2 85 ? -0.870 -6.180 42.744 1.00 25.70 83 MET B N 1
ATOM 2687 C CA A MET B 2 85 ? -1.016 -7.053 41.592 0.50 26.79 83 MET B CA 1
ATOM 2688 C CA B MET B 2 85 ? -1.001 -7.050 41.578 0.50 26.07 83 MET B CA 1
ATOM 2689 C C . MET B 2 85 ? -1.162 -8.496 42.047 1.00 26.13 83 MET B C 1
ATOM 2690 O O . MET B 2 85 ? -0.436 -8.947 42.929 1.00 26.86 83 MET B O 1
ATOM 2699 N N . THR B 2 86 ? -2.107 -9.216 41.452 1.00 25.90 84 THR B N 1
ATOM 2700 C CA . THR B 2 86 ? -2.247 -10.650 41.777 1.00 25.98 84 THR B CA 1
ATOM 2701 C C . THR B 2 86 ? -1.043 -11.405 41.207 1.00 24.91 84 THR B C 1
ATOM 2702 O O . THR B 2 86 ? -0.475 -11.022 40.201 1.00 23.89 84 THR B O 1
ATOM 2706 N N . PRO B 2 87 ? -0.655 -12.522 41.845 1.00 25.11 85 PRO B N 1
ATOM 2707 C CA . PRO B 2 87 ? 0.467 -13.329 41.393 1.00 24.04 85 PRO B CA 1
ATOM 2708 C C . PRO B 2 87 ? 0.359 -13.832 39.975 1.00 23.68 85 PRO B C 1
ATOM 2709 O O . PRO B 2 87 ? 1.368 -13.926 39.294 1.00 25.01 85 PRO B O 1
ATOM 2713 N N . PHE B 2 88 ? -0.871 -14.040 39.500 1.00 23.50 86 PHE B N 1
ATOM 2714 C CA . PHE B 2 88 ? -1.154 -14.591 38.174 1.00 23.13 86 PHE B CA 1
ATOM 2715 C C . PHE B 2 88 ? -1.537 -13.493 37.147 1.00 23.46 86 PHE B C 1
ATOM 2716 O O . PHE B 2 88 ? -1.996 -13.778 36.037 1.00 23.21 86 PHE B O 1
ATOM 2724 N N . SER B 2 89 ? -1.350 -12.218 37.501 1.00 24.21 87 SER B N 1
ATOM 2725 C CA . SER B 2 89 ? -1.628 -11.119 36.565 1.00 24.31 87 SER B CA 1
ATOM 2726 C C . SER B 2 89 ? -0.547 -10.879 35.513 1.00 26.28 87 SER B C 1
ATOM 2727 O O . SER B 2 89 ? -0.801 -10.198 34.512 1.00 27.14 87 SER B O 1
ATOM 2730 N N . THR B 2 90 ? 0.639 -11.443 35.737 1.00 28.83 88 THR B N 1
ATOM 2731 C CA . THR B 2 90 ? 1.808 -11.160 34.937 1.00 31.56 88 THR B CA 1
ATOM 2732 C C . THR B 2 90 ? 2.276 -12.419 34.210 1.00 33.55 88 THR B C 1
ATOM 2733 O O . THR B 2 90 ? 1.904 -13.546 34.567 1.00 33.11 88 THR B O 1
ATOM 2737 N N . ASP B 2 91 ? 3.101 -12.219 33.184 1.00 36.01 89 ASP B N 1
ATOM 2738 C CA . ASP B 2 91 ? 3.615 -13.310 32.368 1.00 37.06 89 ASP B CA 1
ATOM 2739 C C . ASP B 2 91 ? 4.319 -14.339 33.235 1.00 37.35 89 ASP B C 1
ATOM 2740 O O . ASP B 2 91 ? 4.101 -15.530 33.063 1.00 37.26 89 ASP B O 1
ATOM 2745 N N . GLU B 2 92 ? 5.182 -13.870 34.138 1.00 37.81 90 GLU B N 1
ATOM 2746 C CA . GLU B 2 92 ? 5.805 -14.736 35.131 1.00 38.87 90 GLU B CA 1
ATOM 2747 C C . GLU B 2 92 ? 5.160 -14.427 36.471 1.00 37.31 90 GLU B C 1
ATOM 2748 O O . GLU B 2 92 ? 4.806 -13.280 36.750 1.00 36.07 90 GLU B O 1
ATOM 2754 N N . ARG B 2 93 ? 4.993 -15.442 37.308 1.00 35.92 91 ARG B N 1
ATOM 2755 C CA . ARG B 2 93 ? 4.330 -15.247 38.581 1.00 35.05 91 ARG B CA 1
ATOM 2756 C C . ARG B 2 93 ? 4.961 -14.131 39.415 1.00 35.83 91 ARG B C 1
ATOM 2757 O O . ARG B 2 93 ? 6.166 -14.075 39.575 1.00 35.62 91 ARG B O 1
ATOM 2765 N N . LYS B 2 94 ? 4.119 -13.270 39.958 1.00 36.23 92 LYS B N 1
ATOM 2766 C CA . LYS B 2 94 ? 4.553 -12.202 40.838 1.00 36.96 92 LYS B CA 1
ATOM 2767 C C . LYS B 2 94 ? 4.399 -12.665 42.271 1.00 36.15 92 LYS B C 1
ATOM 2768 O O . LYS B 2 94 ? 3.364 -13.157 42.651 1.00 35.67 92 LYS B O 1
ATOM 2774 N N . ASN B 2 95 ? 5.424 -12.480 43.082 1.00 36.18 93 ASN B N 1
ATOM 2775 C CA . ASN B 2 95 ? 5.314 -12.766 44.520 1.00 36.35 93 ASN B CA 1
ATOM 2776 C C . ASN B 2 95 ? 4.271 -11.853 45.186 1.00 36.15 93 ASN B C 1
ATOM 2777 O O . ASN B 2 95 ? 4.318 -10.652 45.005 1.00 36.44 93 ASN B O 1
ATOM 2782 N N . PRO B 2 96 ? 3.338 -12.407 45.974 1.00 35.09 94 PRO B N 1
ATOM 2783 C CA . PRO B 2 96 ? 2.262 -11.597 46.549 1.00 35.56 94 PRO B CA 1
ATOM 2784 C C . PRO B 2 96 ? 2.656 -10.540 47.612 1.00 35.26 94 PRO B C 1
ATOM 2785 O O . PRO B 2 96 ? 1.891 -9.621 47.876 1.00 35.44 94 PRO B O 1
ATOM 2789 N N . ALA B 2 97 ? 3.829 -10.676 48.201 1.00 34.99 95 ALA B N 1
ATOM 2790 C CA . ALA B 2 97 ? 4.355 -9.665 49.108 1.00 35.69 95 ALA B CA 1
ATOM 2791 C C . ALA B 2 97 ? 4.515 -8.326 48.352 1.00 35.44 95 ALA B C 1
ATOM 2792 O O . ALA B 2 97 ? 4.994 -8.324 47.238 1.00 35.59 95 ALA B O 1
ATOM 2794 N N . PRO B 2 98 ? 4.094 -7.194 48.953 1.00 36.09 96 PRO B N 1
ATOM 2795 C CA . PRO B 2 98 ? 4.242 -5.937 48.226 1.00 35.26 96 PRO B CA 1
ATOM 2796 C C . PRO B 2 98 ? 5.674 -5.671 47.849 1.00 33.34 96 PRO B C 1
ATOM 2797 O O . PRO B 2 98 ? 6.579 -5.885 48.621 1.00 34.61 96 PRO B O 1
ATOM 2801 N N . SER B 2 99 ? 5.850 -5.244 46.612 1.00 30.76 97 SER B N 1
ATOM 2802 C CA . SER B 2 99 ? 7.127 -4.906 46.075 1.00 28.12 97 SER B CA 1
ATOM 2803 C C . SER B 2 99 ? 7.362 -3.406 46.224 1.00 27.00 97 SER B C 1
ATOM 2804 O O . SER B 2 99 ? 6.453 -2.666 46.577 1.00 24.53 97 SER B O 1
ATOM 2807 N N . ARG B 2 100 ? 8.571 -2.968 45.916 1.00 26.38 98 ARG B N 1
ATOM 2808 C CA . ARG B 2 100 ? 8.890 -1.552 45.998 1.00 26.43 98 ARG B CA 1
ATOM 2809 C C . ARG B 2 100 ? 8.086 -0.791 44.962 1.00 24.78 98 ARG B C 1
ATOM 2810 O O . ARG B 2 100 ? 7.672 0.338 45.206 1.00 22.41 98 ARG B O 1
ATOM 2818 N N . ARG B 2 101 ? 7.863 -1.424 43.811 1.00 23.48 99 ARG B N 1
ATOM 2819 C CA . ARG B 2 101 ? 7.026 -0.865 42.755 1.00 23.83 99 ARG B CA 1
ATOM 2820 C C . ARG B 2 101 ? 5.603 -0.609 43.262 1.00 23.08 99 ARG B C 1
ATOM 2821 O O . ARG B 2 101 ? 5.022 0.439 43.015 1.00 20.43 99 ARG B O 1
ATOM 2829 N N . GLU B 2 102 ? 5.014 -1.610 43.917 1.00 23.31 100 GLU B N 1
ATOM 2830 C CA . GLU B 2 102 ? 3.658 -1.460 44.440 1.00 23.67 100 GLU B CA 1
ATOM 2831 C C . GLU B 2 102 ? 3.565 -0.361 45.497 1.00 23.00 100 GLU B C 1
ATOM 2832 O O . GLU B 2 102 ? 2.574 0.327 45.587 1.00 22.69 100 GLU B O 1
ATOM 2838 N N . ILE B 2 103 ? 4.604 -0.209 46.298 1.00 22.43 101 ILE B N 1
ATOM 2839 C CA . ILE B 2 103 ? 4.638 0.797 47.333 1.00 23.87 101 ILE B CA 1
ATOM 2840 C C . ILE B 2 103 ? 4.684 2.181 46.688 1.00 22.36 101 ILE B C 1
ATOM 2841 O O . ILE B 2 103 ? 3.888 3.075 47.040 1.00 21.44 101 ILE B O 1
ATOM 2846 N N . GLU B 2 104 ? 5.584 2.359 45.728 1.00 21.89 102 GLU B N 1
ATOM 2847 C CA . GLU B 2 104 ? 5.603 3.627 44.988 1.00 22.26 102 GLU B CA 1
ATOM 2848 C C . GLU B 2 104 ? 4.260 3.934 44.320 1.00 22.50 102 GLU B C 1
ATOM 2849 O O . GLU B 2 104 ? 3.762 5.056 44.412 1.00 21.90 102 GLU B O 1
ATOM 2855 N N . LEU B 2 105 ? 3.668 2.949 43.646 1.00 21.61 103 LEU B N 1
ATOM 2856 C CA . LEU B 2 105 ? 2.469 3.209 42.881 1.00 22.03 103 LEU B CA 1
ATOM 2857 C C . LEU B 2 105 ? 1.278 3.463 43.780 1.00 22.38 103 LEU B C 1
ATOM 2858 O O . LEU B 2 105 ? 0.386 4.203 43.428 1.00 21.32 103 LEU B O 1
ATOM 2863 N N . SER B 2 106 ? 1.235 2.823 44.931 1.00 21.72 104 SER B N 1
ATOM 2864 C CA . SER B 2 106 ? 0.166 3.137 45.869 1.00 21.98 104 SER B CA 1
ATOM 2865 C C . SER B 2 106 ? 0.200 4.613 46.267 1.00 21.29 104 SER B C 1
ATOM 2866 O O . SER B 2 106 ? -0.846 5.222 46.397 1.00 20.07 104 SER B O 1
ATOM 2869 N N . LYS B 2 107 ? 1.381 5.189 46.482 1.00 21.41 105 LYS B N 1
ATOM 2870 C CA . LYS B 2 107 ? 1.519 6.585 46.854 1.00 21.89 105 LYS B CA 1
ATOM 2871 C C . LYS B 2 107 ? 1.111 7.526 45.718 1.00 20.60 105 LYS B C 1
ATOM 2872 O O . LYS B 2 107 ? 0.398 8.511 45.913 1.00 20.25 105 LYS B O 1
ATOM 2878 N N . VAL B 2 108 ? 1.552 7.228 44.499 1.00 21.00 106 VAL B N 1
ATOM 2879 C CA . VAL B 2 108 ? 1.289 8.081 43.354 1.00 22.03 106 VAL B CA 1
ATOM 2880 C C . VAL B 2 108 ? -0.199 8.082 43.041 1.00 21.72 106 VAL B C 1
ATOM 2881 O O . VAL B 2 108 ? -0.768 9.122 42.736 1.00 19.85 106 VAL B O 1
ATOM 2885 N N . ILE B 2 109 ? -0.840 6.938 43.220 1.00 20.57 107 ILE B N 1
ATOM 2886 C CA . ILE B 2 109 ? -2.278 6.816 43.032 1.00 19.58 107 ILE B CA 1
ATOM 2887 C C . ILE B 2 109 ? -3.079 7.517 44.121 1.00 20.19 107 ILE B C 1
ATOM 2888 O O . ILE B 2 109 ? -4.028 8.221 43.842 1.00 19.07 107 ILE B O 1
ATOM 2893 N N . ARG B 2 110 ? -2.658 7.415 45.364 1.00 20.89 108 ARG B N 1
ATOM 2894 C CA . ARG B 2 110 ? -3.296 8.147 46.456 1.00 21.80 108 ARG B CA 1
ATOM 2895 C C . ARG B 2 110 ? -3.219 9.647 46.217 1.00 22.65 108 ARG B C 1
ATOM 2896 O O . ARG B 2 110 ? -4.223 10.376 46.354 1.00 23.26 108 ARG B O 1
ATOM 2904 N N . GLU B 2 111 ? -2.041 10.131 45.834 1.00 24.53 109 GLU B N 1
ATOM 2905 C CA . GLU B 2 111 ? -1.870 11.567 45.660 1.00 25.92 109 GLU B CA 1
ATOM 2906 C C . GLU B 2 111 ? -2.662 12.042 44.479 1.00 25.70 109 GLU B C 1
ATOM 2907 O O . GLU B 2 111 ? -3.127 13.185 44.465 1.00 26.76 109 GLU B O 1
ATOM 2913 N N . ALA B 2 112 ? -2.876 11.192 43.489 1.00 25.06 110 ALA B N 1
ATOM 2914 C CA . ALA B 2 112 ? -3.772 11.618 42.433 1.00 24.19 110 ALA B CA 1
ATOM 2915 C C . ALA B 2 112 ? -5.207 11.802 42.944 1.00 25.31 110 ALA B C 1
ATOM 2916 O O . ALA B 2 112 ? -5.876 12.780 42.626 1.00 27.02 110 ALA B O 1
ATOM 2918 N N . LEU B 2 113 ? -5.657 10.850 43.728 1.00 26.29 111 LEU B N 1
ATOM 2919 C CA . LEU B 2 113 ? -7.013 10.862 44.264 1.00 26.84 111 LEU B CA 1
ATOM 2920 C C . LEU B 2 113 ? -7.213 11.983 45.263 1.00 28.26 111 LEU B C 1
ATOM 2921 O O . LEU B 2 113 ? -8.298 12.511 45.346 1.00 29.43 111 LEU B O 1
ATOM 2926 N N . GLU B 2 114 ? -6.164 12.367 45.992 1.00 28.22 112 GLU B N 1
ATOM 2927 C CA . GLU B 2 114 ? -6.251 13.479 46.951 1.00 30.10 112 GLU B CA 1
ATOM 2928 C C . GLU B 2 114 ? -6.714 14.794 46.355 1.00 30.93 112 GLU B C 1
ATOM 2929 O O . GLU B 2 114 ? -7.294 15.608 47.077 1.00 31.24 112 GLU B O 1
ATOM 2935 N N . SER B 2 115 ? -6.394 15.040 45.079 1.00 30.15 113 SER B N 1
ATOM 2936 C CA A SER B 2 115 ? -6.784 16.245 44.336 0.60 30.54 113 SER B CA 1
ATOM 2937 C CA B SER B 2 115 ? -6.791 16.286 44.428 0.40 30.39 113 SER B CA 1
ATOM 2938 C C . SER B 2 115 ? -8.241 16.245 43.951 1.00 30.13 113 SER B C 1
ATOM 2939 O O . SER B 2 115 ? -8.807 17.290 43.656 1.00 31.22 113 SER B O 1
ATOM 2944 N N . ALA B 2 116 ? -8.830 15.049 43.883 1.00 29.85 114 ALA B N 1
ATOM 2945 C CA . ALA B 2 116 ? -10.214 14.905 43.393 1.00 29.10 114 ALA B CA 1
ATOM 2946 C C . ALA B 2 116 ? -11.227 14.738 44.511 1.00 29.85 114 ALA B C 1
ATOM 2947 O O . ALA B 2 116 ? -12.310 15.290 44.434 1.00 29.14 114 ALA B O 1
ATOM 2949 N N . VAL B 2 117 ? -10.894 13.952 45.518 1.00 30.07 115 VAL B N 1
ATOM 2950 C CA . VAL B 2 117 ? -11.885 13.606 46.534 1.00 30.56 115 VAL B CA 1
ATOM 2951 C C . VAL B 2 117 ? -12.063 14.790 47.453 1.00 31.69 115 VAL B C 1
ATOM 2952 O O . VAL B 2 117 ? -11.092 15.387 47.862 1.00 32.31 115 VAL B O 1
ATOM 2956 N N . LEU B 2 118 ? -13.306 15.128 47.785 1.00 33.40 116 LEU B N 1
ATOM 2957 C CA . LEU B 2 118 ? -13.583 16.287 48.649 1.00 34.58 116 LEU B CA 1
ATOM 2958 C C . LEU B 2 118 ? -13.510 15.855 50.099 1.00 35.64 116 LEU B C 1
ATOM 2959 O O . LEU B 2 118 ? -14.516 15.781 50.802 1.00 36.54 116 LEU B O 1
ATOM 2964 N N . VAL B 2 119 ? -12.287 15.575 50.528 1.00 36.63 117 VAL B N 1
ATOM 2965 C CA . VAL B 2 119 ? -11.985 15.009 51.844 1.00 37.44 117 VAL B CA 1
ATOM 2966 C C . VAL B 2 119 ? -12.337 15.893 53.062 1.00 38.30 117 VAL B C 1
ATOM 2967 O O . VAL B 2 119 ? -12.540 15.382 54.170 1.00 37.90 117 VAL B O 1
ATOM 2971 N N . GLU B 2 120 ? -12.406 17.200 52.857 1.00 40.36 118 GLU B N 1
ATOM 2972 C CA . GLU B 2 120 ? -12.706 18.137 53.948 1.00 42.03 118 GLU B CA 1
ATOM 2973 C C . GLU B 2 120 ? -14.170 18.129 54.378 1.00 41.82 118 GLU B C 1
ATOM 2974 O O . GLU B 2 120 ? -14.520 18.682 55.410 1.00 41.78 118 GLU B O 1
ATOM 2980 N N . LEU B 2 121 ? -15.003 17.461 53.593 1.00 41.77 119 LEU B N 1
ATOM 2981 C CA . LEU B 2 121 ? -16.365 17.149 53.985 1.00 42.27 119 LEU B CA 1
ATOM 2982 C C . LEU B 2 121 ? -16.453 16.191 55.167 1.00 42.09 119 LEU B C 1
ATOM 2983 O O . LEU B 2 121 ? -17.442 16.214 55.897 1.00 42.29 119 LEU B O 1
ATOM 2988 N N . PHE B 2 122 ? -15.444 15.352 55.369 1.00 42.31 120 PHE B N 1
ATOM 2989 C CA . PHE B 2 122 ? -15.516 14.322 56.404 1.00 42.09 120 PHE B CA 1
ATOM 2990 C C . PHE B 2 122 ? -14.341 14.307 57.381 1.00 42.40 120 PHE B C 1
ATOM 2991 O O . PHE B 2 122 ? -13.596 13.327 57.450 1.00 41.65 120 PHE B O 1
ATOM 2999 N N . PRO B 2 123 ? -14.195 15.371 58.189 1.00 42.70 121 PRO B N 1
ATOM 3000 C CA . PRO B 2 123 ? -13.157 15.396 59.216 1.00 42.96 121 PRO B CA 1
ATOM 3001 C C . PRO B 2 123 ? -13.073 14.128 60.062 1.00 42.70 121 PRO B C 1
ATOM 3002 O O . PRO B 2 123 ? -14.084 13.509 60.319 1.00 43.68 121 PRO B O 1
ATOM 3006 N N . ARG B 2 124 ? -11.853 13.747 60.444 1.00 42.35 122 ARG B N 1
ATOM 3007 C CA . ARG B 2 124 ? -11.578 12.628 61.350 1.00 41.96 122 ARG B CA 1
ATOM 3008 C C . ARG B 2 124 ? -11.980 11.243 60.852 1.00 40.69 122 ARG B C 1
ATOM 3009 O O . ARG B 2 124 ? -12.007 10.288 61.626 1.00 40.39 122 ARG B O 1
ATOM 3017 N N . THR B 2 125 ? -12.251 11.119 59.557 1.00 39.36 123 THR B N 1
ATOM 3018 C CA . THR B 2 125 ? -12.622 9.829 58.957 1.00 38.33 123 THR B CA 1
ATOM 3019 C C . THR B 2 125 ? -11.495 9.294 58.067 1.00 37.59 123 THR B C 1
ATOM 3020 O O . THR B 2 125 ? -10.567 10.029 57.751 1.00 36.90 123 THR B O 1
ATOM 3024 N N . ALA B 2 126 ? -11.616 8.018 57.690 1.00 36.64 124 ALA B N 1
ATOM 3025 C CA . ALA B 2 126 ? -10.849 7.388 56.608 1.00 35.96 124 ALA B CA 1
ATOM 3026 C C . ALA B 2 126 ? -11.759 6.967 55.468 1.00 35.36 124 ALA B C 1
ATOM 3027 O O . ALA B 2 126 ? -12.887 6.489 55.691 1.00 34.40 124 ALA B O 1
ATOM 3029 N N . ILE B 2 127 ? -11.277 7.158 54.240 1.00 33.80 125 ILE B N 1
ATOM 3030 C CA . ILE B 2 127 ? -11.896 6.590 53.058 1.00 33.38 125 ILE B CA 1
ATOM 3031 C C . ILE B 2 127 ? -10.890 5.583 52.529 1.00 33.68 125 ILE B C 1
ATOM 3032 O O . ILE B 2 127 ? -9.750 5.934 52.225 1.00 33.46 125 ILE B O 1
ATOM 3037 N N . ASP B 2 128 ? -11.301 4.324 52.460 1.00 33.56 126 ASP B N 1
ATOM 3038 C CA . ASP B 2 128 ? -10.417 3.252 52.063 1.00 33.72 126 ASP B CA 1
ATOM 3039 C C . ASP B 2 128 ? -10.617 2.904 50.592 1.00 32.98 126 ASP B C 1
ATOM 3040 O O . ASP B 2 128 ? -11.729 2.734 50.148 1.00 32.28 126 ASP B O 1
ATOM 3045 N N . VAL B 2 129 ? -9.518 2.830 49.838 1.00 31.72 127 VAL B N 1
ATOM 3046 C CA . VAL B 2 129 ? -9.558 2.548 48.417 1.00 31.81 127 VAL B CA 1
ATOM 3047 C C . VAL B 2 129 ? -8.635 1.373 48.102 1.00 30.89 127 VAL B C 1
ATOM 3048 O O . VAL B 2 129 ? -7.420 1.495 48.205 1.00 31.53 127 VAL B O 1
ATOM 3052 N N . PHE B 2 130 ? -9.191 0.227 47.725 1.00 29.82 128 PHE B N 1
ATOM 3053 C CA . PHE B 2 130 ? -8.372 -0.933 47.421 1.00 29.70 128 PHE B CA 1
ATOM 3054 C C . PHE B 2 130 ? -8.476 -1.372 45.978 1.00 29.45 128 PHE B C 1
ATOM 3055 O O . PHE B 2 130 ? -9.567 -1.628 45.496 1.00 29.05 128 PHE B O 1
ATOM 3063 N N . THR B 2 131 ? -7.350 -1.504 45.295 1.00 27.85 129 THR B N 1
ATOM 3064 C CA . THR B 2 131 ? -7.367 -1.956 43.921 1.00 28.50 129 THR B CA 1
ATOM 3065 C C . THR B 2 131 ? -6.493 -3.166 43.692 1.00 27.47 129 THR B C 1
ATOM 3066 O O . THR B 2 131 ? -5.435 -3.294 44.312 1.00 28.01 129 THR B O 1
ATOM 3070 N N . GLU B 2 132 ? -6.935 -4.059 42.807 1.00 27.00 130 GLU B N 1
ATOM 3071 C CA . GLU B 2 132 ? -6.203 -5.260 42.447 1.00 25.47 130 GLU B CA 1
ATOM 3072 C C . GLU B 2 132 ? -6.081 -5.413 40.937 1.00 24.81 130 GLU B C 1
ATOM 3073 O O . GLU B 2 132 ? -7.089 -5.322 40.217 1.00 22.23 130 GLU B O 1
ATOM 3079 N N . ILE B 2 133 ? -4.858 -5.604 40.457 1.00 23.24 131 ILE B N 1
ATOM 3080 C CA . ILE B 2 133 ? -4.608 -5.908 39.046 1.00 23.63 131 ILE B CA 1
ATOM 3081 C C . ILE B 2 133 ? -4.775 -7.401 38.804 1.00 23.91 131 ILE B C 1
ATOM 3082 O O . ILE B 2 133 ? -3.968 -8.189 39.313 1.00 24.18 131 ILE B O 1
ATOM 3087 N N . LEU B 2 134 ? -5.770 -7.738 37.986 1.00 23.95 132 LEU B N 1
ATOM 3088 C CA . LEU B 2 134 ? -6.155 -9.106 37.653 1.00 24.72 132 LEU B CA 1
ATOM 3089 C C . LEU B 2 134 ? -5.407 -9.577 36.438 1.00 24.87 132 LEU B C 1
ATOM 3090 O O . LEU B 2 134 ? -5.125 -10.749 36.338 1.00 25.59 132 LEU B O 1
ATOM 3095 N N . GLN B 2 135 ? -5.058 -8.644 35.529 1.00 26.15 133 GLN B N 1
ATOM 3096 C CA . GLN B 2 135 ? -4.292 -8.894 34.301 1.00 26.95 133 GLN B CA 1
ATOM 3097 C C . GLN B 2 135 ? -3.459 -7.668 33.977 1.00 27.00 133 GLN B C 1
ATOM 3098 O O . GLN B 2 135 ? -4.027 -6.600 33.914 1.00 25.51 133 GLN B O 1
ATOM 3104 N N . ALA B 2 136 ? -2.142 -7.813 33.801 1.00 27.45 134 ALA B N 1
ATOM 3105 C CA . ALA B 2 136 ? -1.231 -6.677 33.573 1.00 28.03 134 ALA B CA 1
ATOM 3106 C C . ALA B 2 136 ? -0.676 -6.742 32.165 1.00 28.51 134 ALA B C 1
ATOM 3107 O O . ALA B 2 136 ? 0.065 -7.682 31.829 1.00 31.85 134 ALA B O 1
ATOM 3109 N N . ASP B 2 137 ? -1.047 -5.787 31.309 1.00 27.69 135 ASP B N 1
ATOM 3110 C CA . ASP B 2 137 ? -0.503 -5.726 29.937 1.00 26.38 135 ASP B CA 1
ATOM 3111 C C . ASP B 2 137 ? -0.146 -4.283 29.599 1.00 25.87 135 ASP B C 1
ATOM 3112 O O . ASP B 2 137 ? -0.391 -3.825 28.502 1.00 25.81 135 ASP B O 1
ATOM 3117 N N . ALA B 2 138 ? 0.509 -3.629 30.559 1.00 23.89 136 ALA B N 1
ATOM 3118 C CA . ALA B 2 138 ? 0.863 -2.194 30.548 1.00 22.59 136 ALA B CA 1
ATOM 3119 C C . ALA B 2 138 ? -0.243 -1.240 30.906 1.00 21.91 136 ALA B C 1
ATOM 3120 O O . ALA B 2 138 ? -1.397 -1.394 30.545 1.00 21.41 136 ALA B O 1
ATOM 3122 N N . GLY B 2 139 ? 0.136 -0.196 31.617 1.00 20.76 137 GLY B N 1
ATOM 3123 C CA . GLY B 2 139 ? -0.825 0.866 31.974 1.00 19.51 137 GLY B CA 1
ATOM 3124 C C . GLY B 2 139 ? -1.632 0.575 33.228 1.00 18.43 137 GLY B C 1
ATOM 3125 O O . GLY B 2 139 ? -2.607 1.280 33.509 1.00 19.05 137 GLY B O 1
ATOM 3126 N N . SER B 2 140 ? -1.226 -0.456 33.965 1.00 20.40 138 SER B N 1
ATOM 3127 C CA . SER B 2 140 ? -2.001 -0.874 35.130 1.00 19.90 138 SER B CA 1
ATOM 3128 C C . SER B 2 140 ? -2.137 0.177 36.267 1.00 20.67 138 SER B C 1
ATOM 3129 O O . SER B 2 140 ? -3.147 0.241 36.927 1.00 19.93 138 SER B O 1
ATOM 3132 N N . ARG B 2 141 ? -1.176 1.085 36.435 1.00 19.87 139 ARG B N 1
ATOM 3133 C CA . ARG B 2 141 ? -1.363 2.168 37.408 1.00 19.93 139 ARG B CA 1
ATOM 3134 C C . ARG B 2 141 ? -2.529 3.124 37.085 1.00 19.66 139 ARG B C 1
ATOM 3135 O O . ARG B 2 141 ? -3.214 3.578 37.977 1.00 18.93 139 ARG B O 1
ATOM 3143 N N . LEU B 2 142 ? -2.791 3.340 35.800 1.00 20.03 140 LEU B N 1
ATOM 3144 C CA . LEU B 2 142 ? -3.806 4.225 35.334 1.00 20.23 140 LEU B CA 1
ATOM 3145 C C . LEU B 2 142 ? -5.149 3.519 35.366 1.00 19.99 140 LEU B C 1
ATOM 3146 O O . LEU B 2 142 ? -6.145 4.140 35.658 1.00 20.29 140 LEU B O 1
ATOM 3151 N N . VAL B 2 143 ? -5.134 2.229 35.036 1.00 20.30 141 VAL B N 1
ATOM 3152 C CA . VAL B 2 143 ? -6.369 1.443 34.989 1.00 21.05 141 VAL B CA 1
ATOM 3153 C C . VAL B 2 143 ? -6.853 1.314 36.433 1.00 21.60 141 VAL B C 1
ATOM 3154 O O . VAL B 2 143 ? -8.030 1.443 36.677 1.00 19.35 141 VAL B O 1
ATOM 3158 N N . SER B 2 144 ? -5.935 1.065 37.360 1.00 21.33 142 SER B N 1
ATOM 3159 C CA . SER B 2 144 ? -6.172 1.104 38.819 1.00 21.70 142 SER B CA 1
ATOM 3160 C C . SER B 2 144 ? -6.744 2.430 39.275 1.00 21.49 142 SER B C 1
ATOM 3161 O O . SER B 2 144 ? -7.746 2.470 39.973 1.00 20.00 142 SER B O 1
ATOM 3164 N N . LEU B 2 145 ? -6.122 3.521 38.855 1.00 20.90 143 LEU B N 1
ATOM 3165 C CA . LEU B 2 145 ? -6.556 4.848 39.284 1.00 20.50 143 LEU B CA 1
ATOM 3166 C C . LEU B 2 145 ? -7.956 5.176 38.791 1.00 20.65 143 LEU B C 1
ATOM 3167 O O . LEU B 2 145 ? -8.761 5.747 39.526 1.00 19.72 143 LEU B O 1
ATOM 3172 N N . MET B 2 146 ? -8.258 4.816 37.554 1.00 19.75 144 MET B N 1
ATOM 3173 C CA . MET B 2 146 ? -9.568 5.077 36.976 1.00 19.75 144 MET B CA 1
ATOM 3174 C C . MET B 2 146 ? -10.586 4.115 37.595 1.00 20.17 144 MET B C 1
ATOM 3175 O O . MET B 2 146 ? -11.665 4.548 37.916 1.00 21.69 144 MET B O 1
ATOM 3180 N N . ALA B 2 147 ? -10.252 2.864 37.820 1.00 20.79 145 ALA B N 1
ATOM 3181 C CA . ALA B 2 147 ? -11.213 2.036 38.574 1.00 19.05 145 ALA B CA 1
ATOM 3182 C C . ALA B 2 147 ? -11.511 2.616 39.944 1.00 20.74 145 ALA B C 1
ATOM 3183 O O . ALA B 2 147 ? -12.670 2.603 40.367 1.00 21.35 145 ALA B O 1
ATOM 3185 N N . ALA B 2 148 ? -10.505 3.157 40.645 1.00 21.52 146 ALA B N 1
ATOM 3186 C CA . ALA B 2 148 ? -10.720 3.772 41.946 1.00 22.04 146 ALA B CA 1
ATOM 3187 C C . ALA B 2 148 ? -11.627 4.976 41.870 1.00 22.64 146 ALA B C 1
ATOM 3188 O O . ALA B 2 148 ? -12.506 5.126 42.687 1.00 22.59 146 ALA B O 1
ATOM 3190 N N . SER B 2 149 ? -11.418 5.835 40.872 1.00 23.15 147 SER B N 1
ATOM 3191 C CA . SER B 2 149 ? -12.229 7.027 40.645 1.00 23.05 147 SER B CA 1
ATOM 3192 C C . SER B 2 149 ? -13.702 6.640 40.476 1.00 22.67 147 SER B C 1
ATOM 3193 O O . SER B 2 149 ? -14.562 7.219 41.138 1.00 23.38 147 SER B O 1
ATOM 3196 N N . LEU B 2 150 ? -13.955 5.655 39.623 1.00 22.77 148 LEU B N 1
ATOM 3197 C CA . LEU B 2 150 ? -15.298 5.142 39.315 1.00 23.84 148 LEU B CA 1
ATOM 3198 C C . LEU B 2 150 ? -15.935 4.498 40.548 1.00 23.96 148 LEU B C 1
ATOM 3199 O O . LEU B 2 150 ? -17.116 4.705 40.819 1.00 25.14 148 LEU B O 1
ATOM 3204 N N . ALA B 2 151 ? -15.139 3.766 41.301 1.00 24.01 149 ALA B N 1
ATOM 3205 C CA . ALA B 2 151 ? -15.599 3.108 42.515 1.00 24.37 149 ALA B CA 1
ATOM 3206 C C . ALA B 2 151 ? -15.977 4.148 43.563 1.00 24.33 149 ALA B C 1
ATOM 3207 O O . ALA B 2 151 ? -16.972 3.981 44.288 1.00 26.11 149 ALA B O 1
ATOM 3209 N N . LEU B 2 152 ? -15.218 5.231 43.667 1.00 25.23 150 LEU B N 1
ATOM 3210 C CA . LEU B 2 152 ? -15.591 6.323 44.544 1.00 25.68 150 LEU B CA 1
ATOM 3211 C C . LEU B 2 152 ? -16.890 6.989 44.146 1.00 26.79 150 LEU B C 1
ATOM 3212 O O . LEU B 2 152 ? -17.695 7.309 45.024 1.00 26.13 150 LEU B O 1
ATOM 3217 N N . ALA B 2 153 ? -17.107 7.193 42.855 1.00 27.95 151 ALA B N 1
ATOM 3218 C CA . ALA B 2 153 ? -18.388 7.713 42.353 1.00 28.74 151 ALA B CA 1
ATOM 3219 C C . ALA B 2 153 ? -19.532 6.733 42.678 1.00 29.61 151 ALA B C 1
ATOM 3220 O O . ALA B 2 153 ? -20.604 7.152 43.116 1.00 30.42 151 ALA B O 1
ATOM 3222 N N . ASP B 2 154 ? -19.291 5.439 42.465 1.00 29.66 152 ASP B N 1
ATOM 3223 C CA . ASP B 2 154 ? -20.278 4.374 42.779 1.00 30.22 152 ASP B CA 1
ATOM 3224 C C . ASP B 2 154 ? -20.637 4.332 44.263 1.00 30.29 152 ASP B C 1
ATOM 3225 O O . ASP B 2 154 ? -21.706 3.828 44.640 1.00 30.66 152 ASP B O 1
ATOM 3230 N N . ALA B 2 155 ? -19.745 4.844 45.102 1.00 30.05 153 ALA B N 1
ATOM 3231 C CA . ALA B 2 155 ? -19.916 4.840 46.535 1.00 31.03 153 ALA B CA 1
ATOM 3232 C C . ALA B 2 155 ? -20.580 6.092 47.000 1.00 31.68 153 ALA B C 1
ATOM 3233 O O . ALA B 2 155 ? -20.833 6.246 48.174 1.00 33.10 153 ALA B O 1
ATOM 3235 N N . GLY B 2 156 ? -20.808 7.025 46.091 1.00 31.78 154 GLY B N 1
ATOM 3236 C CA . GLY B 2 156 ? -21.424 8.285 46.434 1.00 32.01 154 GLY B CA 1
ATOM 3237 C C . GLY B 2 156 ? -20.563 9.232 47.223 1.00 32.18 154 GLY B C 1
ATOM 3238 O O . GLY B 2 156 ? -21.086 10.055 47.955 1.00 33.01 154 GLY B O 1
ATOM 3239 N N . ILE B 2 157 ? -19.243 9.123 47.084 1.00 32.97 155 ILE B N 1
ATOM 3240 C CA . ILE B 2 157 ? -18.308 9.973 47.804 1.00 32.68 155 ILE B CA 1
ATOM 3241 C C . ILE B 2 157 ? -17.986 11.206 46.950 1.00 32.26 155 ILE B C 1
ATOM 3242 O O . ILE B 2 157 ? -17.459 11.058 45.854 1.00 31.76 155 ILE B O 1
ATOM 3247 N N . PRO B 2 158 ? -18.340 12.419 47.424 1.00 31.23 156 PRO B N 1
ATOM 3248 C CA . PRO B 2 158 ? -18.218 13.583 46.552 1.00 30.33 156 PRO B CA 1
ATOM 3249 C C . PRO B 2 158 ? -16.785 13.872 46.097 1.00 29.46 156 PRO B C 1
ATOM 3250 O O . PRO B 2 158 ? -15.848 13.817 46.901 1.00 28.94 156 PRO B O 1
ATOM 3254 N N . MET B 2 159 ? -16.663 14.162 44.803 1.00 28.49 157 MET B N 1
ATOM 3255 C CA . MET B 2 159 ? -15.401 14.491 44.152 1.00 28.84 157 MET B CA 1
ATOM 3256 C C . MET B 2 159 ? -15.569 15.696 43.238 1.00 29.71 157 MET B C 1
ATOM 3257 O O . MET B 2 159 ? -16.646 15.927 42.715 1.00 30.13 157 MET B O 1
ATOM 3262 N N . ARG B 2 160 ? -14.476 16.428 43.008 1.00 29.29 158 ARG B N 1
ATOM 3263 C CA . ARG B 2 160 ? -14.459 17.526 42.043 1.00 30.06 158 ARG B CA 1
ATOM 3264 C C . ARG B 2 160 ? -14.727 17.094 40.621 1.00 28.31 158 ARG B C 1
ATOM 3265 O O . ARG B 2 160 ? -15.319 17.857 39.853 1.00 28.55 158 ARG B O 1
ATOM 3273 N N . ASP B 2 161 ? -14.270 15.893 40.257 1.00 26.87 159 ASP B N 1
ATOM 3274 C CA . ASP B 2 161 ? -14.271 15.413 38.873 1.00 25.86 159 ASP B CA 1
ATOM 3275 C C . ASP B 2 161 ? -13.818 13.964 38.950 1.00 25.43 159 ASP B C 1
ATOM 3276 O O . ASP B 2 161 ? -13.220 13.551 39.941 1.00 24.94 159 ASP B O 1
ATOM 3281 N N . LEU B 2 162 ? -14.096 13.241 37.885 1.00 24.03 160 LEU B N 1
ATOM 3282 C CA . LEU B 2 162 ? -13.578 11.913 37.638 1.00 24.77 160 LEU B CA 1
ATOM 3283 C C . LEU B 2 162 ? -12.144 12.099 37.178 1.00 24.01 160 LEU B C 1
ATOM 3284 O O . LEU B 2 162 ? -11.771 13.207 36.803 1.00 24.55 160 LEU B O 1
ATOM 3289 N N . ILE B 2 163 ? -11.359 11.019 37.209 1.00 23.35 161 ILE B N 1
ATOM 3290 C CA . ILE B 2 163 ? -9.997 11.000 36.709 1.00 22.20 161 ILE B CA 1
ATOM 3291 C C . ILE B 2 163 ? -9.921 10.054 35.514 1.00 22.13 161 ILE B C 1
ATOM 3292 O O . ILE B 2 163 ? -10.313 8.892 35.590 1.00 22.37 161 ILE B O 1
ATOM 3297 N N . ALA B 2 164 ? -9.424 10.551 34.385 1.00 22.95 162 ALA B N 1
ATOM 3298 C CA . ALA B 2 164 ? -9.100 9.710 33.225 1.00 22.85 162 ALA B CA 1
ATOM 3299 C C . ALA B 2 164 ? -7.607 9.804 32.961 1.00 22.21 162 ALA B C 1
ATOM 3300 O O . ALA B 2 164 ? -7.019 10.856 33.166 1.00 21.58 162 ALA B O 1
ATOM 3302 N N . GLY B 2 165 ? -6.994 8.726 32.513 1.00 22.44 163 GLY B N 1
ATOM 3303 C CA . GLY B 2 165 ? -5.564 8.703 32.268 1.00 21.92 163 GLY B CA 1
ATOM 3304 C C . GLY B 2 165 ? -5.204 7.728 31.173 1.00 21.10 163 GLY B C 1
ATOM 3305 O O . GLY B 2 165 ? -5.988 6.833 30.861 1.00 21.15 163 GLY B O 1
ATOM 3306 N N . VAL B 2 166 ? -4.019 7.937 30.601 1.00 20.64 164 VAL B N 1
ATOM 3307 C CA A VAL B 2 166 ? -3.414 7.080 29.586 0.70 20.37 164 VAL B CA 1
ATOM 3308 C CA B VAL B 2 166 ? -3.450 7.100 29.560 0.30 18.91 164 VAL B CA 1
ATOM 3309 C C . VAL B 2 166 ? -1.934 7.298 29.559 1.00 19.85 164 VAL B C 1
ATOM 3310 O O . VAL B 2 166 ? -1.448 8.393 29.919 1.00 19.48 164 VAL B O 1
ATOM 3317 N N . ALA B 2 167 ? -1.208 6.270 29.122 1.00 19.50 165 ALA B N 1
ATOM 3318 C CA . ALA B 2 167 ? 0.240 6.361 28.899 1.00 20.01 165 ALA B CA 1
ATOM 3319 C C . ALA B 2 167 ? 0.528 6.587 27.400 1.00 19.80 165 ALA B C 1
ATOM 3320 O O . ALA B 2 167 ? 0.007 5.894 26.518 1.00 21.00 165 ALA B O 1
ATOM 3322 N N . VAL B 2 168 ? 1.330 7.630 27.149 1.00 18.78 166 VAL B N 1
ATOM 3323 C CA . VAL B 2 168 ? 1.902 7.889 25.850 1.00 19.39 166 VAL B CA 1
ATOM 3324 C C . VAL B 2 168 ? 3.355 7.480 25.935 1.00 19.76 166 VAL B C 1
ATOM 3325 O O . VAL B 2 168 ? 3.881 7.225 27.010 1.00 20.94 166 VAL B O 1
ATOM 3329 N N . GLY B 2 169 ? 4.021 7.438 24.799 1.00 21.29 167 GLY B N 1
ATOM 3330 C CA . GLY B 2 169 ? 5.413 7.012 24.757 1.00 21.40 167 GLY B CA 1
ATOM 3331 C C . GLY B 2 169 ? 5.991 7.121 23.359 1.00 21.37 167 GLY B C 1
ATOM 3332 O O . GLY B 2 169 ? 5.420 7.759 22.465 1.00 22.32 167 GLY B O 1
ATOM 3333 N N . LYS B 2 170 ? 7.148 6.504 23.215 1.00 21.08 168 LYS B N 1
ATOM 3334 C CA . LYS B 2 170 ? 7.886 6.520 21.968 1.00 21.38 168 LYS B CA 1
ATOM 3335 C C . LYS B 2 170 ? 8.359 5.095 21.643 1.00 21.63 168 LYS B C 1
ATOM 3336 O O . LYS B 2 170 ? 8.916 4.420 22.524 1.00 22.75 168 LYS B O 1
ATOM 3342 N N . ALA B 2 171 ? 8.121 4.637 20.399 1.00 22.65 169 ALA B N 1
ATOM 3343 C CA . ALA B 2 171 ? 8.484 3.310 19.954 1.00 24.76 169 ALA B CA 1
ATOM 3344 C C . ALA B 2 171 ? 9.061 3.418 18.572 1.00 25.00 169 ALA B C 1
ATOM 3345 O O . ALA B 2 171 ? 8.403 3.936 17.689 1.00 25.51 169 ALA B O 1
ATOM 3347 N N . ASP B 2 172 ? 10.290 2.957 18.410 1.00 25.94 170 ASP B N 1
ATOM 3348 C CA . ASP B 2 172 ? 11.035 3.084 17.166 1.00 26.80 170 ASP B CA 1
ATOM 3349 C C . ASP B 2 172 ? 10.913 4.495 16.630 1.00 26.69 170 ASP B C 1
ATOM 3350 O O . ASP B 2 172 ? 10.713 4.694 15.442 1.00 27.21 170 ASP B O 1
ATOM 3355 N N . GLY B 2 173 ? 11.034 5.484 17.515 1.00 25.68 171 GLY B N 1
ATOM 3356 C CA . GLY B 2 173 ? 11.004 6.880 17.148 1.00 26.70 171 GLY B CA 1
ATOM 3357 C C . GLY B 2 173 ? 9.654 7.519 16.922 1.00 25.55 171 GLY B C 1
ATOM 3358 O O . GLY B 2 173 ? 9.573 8.728 16.683 1.00 27.35 171 GLY B O 1
ATOM 3359 N N . VAL B 2 174 ? 8.575 6.740 17.040 1.00 24.84 172 VAL B N 1
ATOM 3360 C CA . VAL B 2 174 ? 7.242 7.234 16.803 1.00 24.15 172 VAL B CA 1
ATOM 3361 C C . VAL B 2 174 ? 6.512 7.461 18.118 1.00 23.62 172 VAL B C 1
ATOM 3362 O O . VAL B 2 174 ? 6.541 6.609 18.984 1.00 23.81 172 VAL B O 1
ATOM 3366 N N . ILE B 2 175 ? 5.853 8.606 18.246 1.00 23.25 173 ILE B N 1
ATOM 3367 C CA . ILE B 2 175 ? 5.101 8.936 19.445 1.00 22.88 173 ILE B CA 1
ATOM 3368 C C . ILE B 2 175 ? 3.786 8.156 19.375 1.00 23.73 173 ILE B C 1
ATOM 3369 O O . ILE B 2 175 ? 3.072 8.251 18.391 1.00 23.17 173 ILE B O 1
ATOM 3374 N N . ILE B 2 176 ? 3.435 7.414 20.430 1.00 23.24 174 ILE B N 1
ATOM 3375 C CA . ILE B 2 176 ? 2.318 6.476 20.366 1.00 23.59 174 ILE B CA 1
ATOM 3376 C C . ILE B 2 176 ? 1.435 6.624 21.609 1.00 22.70 174 ILE B C 1
ATOM 3377 O O . ILE B 2 176 ? 1.919 7.044 22.661 1.00 23.48 174 ILE B O 1
ATOM 3382 N N . LEU B 2 177 ? 0.144 6.319 21.458 1.00 22.64 175 LEU B N 1
ATOM 3383 C CA . LEU B 2 177 ? -0.863 6.460 22.498 1.00 21.84 175 LEU B CA 1
ATOM 3384 C C . LEU B 2 177 ? -1.279 5.114 23.081 1.00 22.07 175 LEU B C 1
ATOM 3385 O O . LEU B 2 177 ? -1.646 4.211 22.349 1.00 20.77 175 LEU B O 1
ATOM 3390 N N . ASP B 2 178 ? -1.223 4.990 24.402 1.00 20.70 176 ASP B N 1
ATOM 3391 C CA . ASP B 2 178 ? -1.758 3.833 25.147 1.00 21.81 176 ASP B CA 1
ATOM 3392 C C . ASP B 2 178 ? -0.945 2.589 24.878 1.00 21.46 176 ASP B C 1
ATOM 3393 O O . ASP B 2 178 ? -1.302 1.757 24.065 1.00 22.72 176 ASP B O 1
ATOM 3398 N N . LEU B 2 179 ? 0.179 2.464 25.551 1.00 22.24 177 LEU B N 1
ATOM 3399 C CA . LEU B 2 179 ? 1.118 1.385 25.270 1.00 22.29 177 LEU B CA 1
ATOM 3400 C C . LEU B 2 179 ? 0.632 0.025 25.736 1.00 23.07 177 LEU B C 1
ATOM 3401 O O . LEU B 2 179 ? 0.007 -0.100 26.752 1.00 22.11 177 LEU B O 1
ATOM 3406 N N . ASN B 2 180 ? 0.998 -0.984 24.978 1.00 24.33 178 ASN B N 1
ATOM 3407 C CA . ASN B 2 180 ? 0.871 -2.343 25.407 1.00 24.55 178 ASN B CA 1
ATOM 3408 C C . ASN B 2 180 ? 2.169 -2.797 26.022 1.00 26.06 178 ASN B C 1
ATOM 3409 O O . ASN B 2 180 ? 3.143 -2.066 26.063 1.00 23.29 178 ASN B O 1
ATOM 3414 N N . GLU B 2 181 ? 2.192 -4.020 26.508 1.00 27.05 179 GLU B N 1
ATOM 3415 C CA . GLU B 2 181 ? 3.345 -4.485 27.222 1.00 28.70 179 GLU B CA 1
ATOM 3416 C C . GLU B 2 181 ? 4.598 -4.582 26.378 1.00 27.56 179 GLU B C 1
ATOM 3417 O O . GLU B 2 181 ? 5.693 -4.350 26.867 1.00 26.95 179 GLU B O 1
ATOM 3423 N N . THR B 2 182 ? 4.455 -4.935 25.116 1.00 27.79 180 THR B N 1
ATOM 3424 C CA . THR B 2 182 ? 5.627 -5.045 24.253 1.00 28.07 180 THR B CA 1
ATOM 3425 C C . THR B 2 182 ? 6.281 -3.673 24.110 1.00 26.68 180 THR B C 1
ATOM 3426 O O . THR B 2 182 ? 7.497 -3.528 24.197 1.00 26.09 180 THR B O 1
ATOM 3430 N N . GLU B 2 183 ? 5.462 -2.662 23.934 1.00 25.87 181 GLU B N 1
ATOM 3431 C CA . GLU B 2 183 ? 5.942 -1.288 23.771 1.00 24.68 181 GLU B CA 1
ATOM 3432 C C . GLU B 2 183 ? 6.508 -0.722 25.062 1.00 23.97 181 GLU B C 1
ATOM 3433 O O . GLU B 2 183 ? 7.480 0.023 25.053 1.00 23.87 181 GLU B O 1
ATOM 3439 N N . ALA B 2 184 ? 5.881 -1.037 26.181 1.00 23.36 182 ALA B N 1
ATOM 3440 C CA . ALA B 2 184 ? 6.375 -0.601 27.482 1.00 23.75 182 ALA B CA 1
ATOM 3441 C C . ALA B 2 184 ? 7.744 -1.190 27.789 1.00 25.10 182 ALA B C 1
ATOM 3442 O O . ALA B 2 184 ? 8.627 -0.544 28.390 1.00 24.26 182 ALA B O 1
ATOM 3444 N N . MET B 2 185 ? 7.929 -2.444 27.405 1.00 27.40 183 MET B N 1
ATOM 3445 C CA . MET B 2 185 ? 9.160 -3.164 27.691 1.00 30.01 183 MET B CA 1
ATOM 3446 C C . MET B 2 185 ? 10.297 -2.745 26.751 1.00 28.07 183 MET B C 1
ATOM 3447 O O . MET B 2 185 ? 11.417 -2.513 27.184 0.50 26.11 183 MET B O 1
ATOM 3452 N N . TRP B 2 186 ? 9.981 -2.624 25.462 1.00 28.18 184 TRP B N 1
ATOM 3453 C CA . TRP B 2 186 ? 11.013 -2.462 24.443 1.00 29.16 184 TRP B CA 1
ATOM 3454 C C . TRP B 2 186 ? 11.120 -1.064 23.873 1.00 28.25 184 TRP B C 1
ATOM 3455 O O . TRP B 2 186 ? 12.091 -0.776 23.190 1.00 28.90 184 TRP B O 1
ATOM 3466 N N . GLY B 2 187 ? 10.133 -0.207 24.136 1.00 26.34 185 GLY B N 1
ATOM 3467 C CA . GLY B 2 187 ? 10.116 1.163 23.601 1.00 25.18 185 GLY B CA 1
ATOM 3468 C C . GLY B 2 187 ? 11.135 2.065 24.251 1.00 24.65 185 GLY B C 1
ATOM 3469 O O . GLY B 2 187 ? 11.868 1.655 25.142 1.00 24.17 185 GLY B O 1
ATOM 3470 N N . GLU B 2 188 ? 11.163 3.315 23.819 1.00 23.45 186 GLU B N 1
ATOM 3471 C CA . GLU B 2 188 ? 12.143 4.273 24.301 1.00 23.51 186 GLU B CA 1
ATOM 3472 C C . GLU B 2 188 ? 11.605 5.116 25.455 1.00 21.65 186 GLU B C 1
ATOM 3473 O O . GLU B 2 188 ? 12.392 5.692 26.161 1.00 20.86 186 GLU B O 1
ATOM 3479 N N . ALA B 2 189 ? 10.294 5.200 25.629 1.00 20.91 187 ALA B N 1
ATOM 3480 C CA . ALA B 2 189 ? 9.741 6.069 26.680 1.00 20.05 187 ALA B CA 1
ATOM 3481 C C . ALA B 2 189 ? 8.335 5.665 26.959 1.00 20.57 187 ALA B C 1
ATOM 3482 O O . ALA B 2 189 ? 7.657 5.208 26.063 1.00 22.19 187 ALA B O 1
ATOM 3484 N N . ASP B 2 190 ? 7.872 5.900 28.189 1.00 20.29 188 ASP B N 1
ATOM 3485 C CA . ASP B 2 190 ? 6.558 5.534 28.652 1.00 21.36 188 ASP B CA 1
ATOM 3486 C C . ASP B 2 190 ? 6.201 6.603 29.646 1.00 21.34 188 ASP B C 1
ATOM 3487 O O . ASP B 2 190 ? 6.881 6.765 30.639 1.00 21.12 188 ASP B O 1
ATOM 3492 N N . MET B 2 191 ? 5.132 7.325 29.371 1.00 18.28 189 MET B N 1
ATOM 3493 C CA . MET B 2 191 ? 4.716 8.472 30.153 1.00 20.17 189 MET B CA 1
ATOM 3494 C C . MET B 2 191 ? 3.251 8.433 30.519 1.00 19.58 189 MET B C 1
ATOM 3495 O O . MET B 2 191 ? 2.412 8.910 29.775 1.00 17.70 189 MET B O 1
ATOM 3500 N N . PRO B 2 192 ? 2.893 7.852 31.673 1.00 18.84 190 PRO B N 1
ATOM 3501 C CA . PRO B 2 192 ? 1.522 7.882 32.225 1.00 17.97 190 PRO B CA 1
ATOM 3502 C C . PRO B 2 192 ? 1.135 9.265 32.715 1.00 18.05 190 PRO B C 1
ATOM 3503 O O . PRO B 2 192 ? 1.945 9.899 33.430 1.00 15.25 190 PRO B O 1
ATOM 3507 N N . ILE B 2 193 ? -0.059 9.713 32.319 1.00 18.01 191 ILE B N 1
ATOM 3508 C CA . ILE B 2 193 ? -0.607 11.005 32.661 1.00 18.95 191 ILE B CA 1
ATOM 3509 C C . ILE B 2 193 ? -2.072 10.775 33.020 1.00 19.34 191 ILE B C 1
ATOM 3510 O O . ILE B 2 193 ? -2.817 10.100 32.267 1.00 20.41 191 ILE B O 1
ATOM 3515 N N . ALA B 2 194 ? -2.523 11.336 34.138 1.00 19.85 192 ALA B N 1
ATOM 3516 C CA . ALA B 2 194 ? -3.939 11.335 34.465 1.00 19.74 192 ALA B CA 1
ATOM 3517 C C . ALA B 2 194 ? -4.366 12.747 34.821 1.00 21.15 192 ALA B C 1
ATOM 3518 O O . ALA B 2 194 ? -3.581 13.519 35.362 1.00 21.24 192 ALA B O 1
ATOM 3520 N N . MET B 2 195 ? -5.631 13.029 34.548 1.00 23.01 193 MET B N 1
ATOM 3521 C CA . MET B 2 195 ? -6.193 14.353 34.713 1.00 23.99 193 MET B CA 1
ATOM 3522 C C . MET B 2 195 ? -7.605 14.307 35.271 1.00 23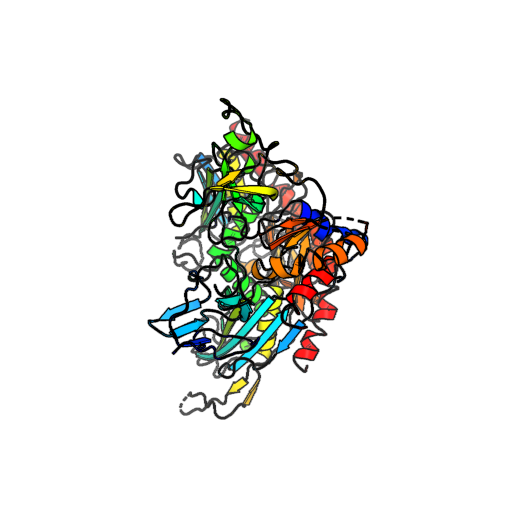.47 193 MET B C 1
ATOM 3523 O O . MET B 2 195 ? -8.346 13.323 35.113 1.00 23.66 193 MET B O 1
ATOM 3528 N N . MET B 2 196 ? -7.976 15.440 35.858 1.00 24.74 194 MET B N 1
ATOM 3529 C CA . MET B 2 196 ? -9.385 15.831 36.000 1.00 25.54 194 MET B CA 1
ATOM 3530 C C . MET B 2 196 ? -9.712 16.694 34.781 1.00 26.54 194 MET B C 1
ATOM 3531 O O . MET B 2 196 ? -9.456 17.882 34.781 1.00 26.56 194 MET B O 1
ATOM 3536 N N . PRO B 2 197 ? -10.260 16.082 33.737 1.00 26.29 195 PRO B N 1
ATOM 3537 C CA . PRO B 2 197 ? -10.327 16.751 32.454 1.00 27.17 195 PRO B CA 1
ATOM 3538 C C . PRO B 2 197 ? -11.185 18.027 32.391 1.00 28.92 195 PRO B C 1
ATOM 3539 O O . PRO B 2 197 ? -10.812 18.987 31.703 1.00 28.21 195 PRO B O 1
ATOM 3543 N N . SER B 2 198 ? -12.301 18.066 33.107 1.00 29.75 196 SER B N 1
ATOM 3544 C CA . SER B 2 198 ? -13.138 19.268 33.135 1.00 30.35 196 SER B CA 1
ATOM 3545 C C . SER B 2 198 ? -12.462 20.400 33.860 1.00 30.61 196 SER B C 1
ATOM 3546 O O . SER B 2 198 ? -12.756 21.552 33.576 1.00 31.95 196 SER B O 1
ATOM 3549 N N . LEU B 2 199 ? -11.525 20.096 34.764 1.00 31.58 197 LEU B N 1
ATOM 3550 C CA . LEU B 2 199 ? -10.823 21.128 35.501 1.00 31.51 197 LEU B CA 1
ATOM 3551 C C . LEU B 2 199 ? -9.450 21.491 34.930 1.00 32.19 197 LEU B C 1
ATOM 3552 O O . LEU B 2 199 ? -8.772 22.367 35.467 1.00 32.00 197 LEU B O 1
ATOM 3557 N N . ASN B 2 200 ? -9.053 20.827 33.841 1.00 32.95 198 ASN B N 1
ATOM 3558 C CA . ASN B 2 200 ? -7.776 21.071 33.176 1.00 33.70 198 ASN B CA 1
ATOM 3559 C C . ASN B 2 200 ? -6.577 20.767 34.062 1.00 32.22 198 ASN B C 1
ATOM 3560 O O . ASN B 2 200 ? -5.500 21.362 33.859 1.00 32.83 198 ASN B O 1
ATOM 3565 N N . GLN B 2 201 ? -6.722 19.825 34.997 1.00 29.68 199 GLN B N 1
ATOM 3566 C CA . GLN B 2 201 ? -5.725 19.613 36.025 1.00 27.71 199 GLN B CA 1
ATOM 3567 C C . GLN B 2 201 ? -5.131 18.225 35.947 1.00 26.05 199 GLN B C 1
ATOM 3568 O O . GLN B 2 201 ? -5.847 17.255 35.883 1.00 27.47 199 GLN B O 1
ATOM 3574 N N . VAL B 2 202 ? -3.809 18.168 36.049 1.00 24.05 200 VAL B N 1
ATOM 3575 C CA . VAL B 2 202 ? -3.066 16.921 36.033 1.00 22.66 200 VAL B CA 1
ATOM 3576 C C . VAL B 2 202 ? -2.918 16.381 37.448 1.00 22.00 200 VAL B C 1
ATOM 3577 O O . VAL B 2 202 ? -2.482 17.064 38.348 1.00 23.07 200 VAL B O 1
ATOM 3581 N N . THR B 2 203 ? -3.276 15.116 37.644 1.00 21.67 201 THR B N 1
ATOM 3582 C CA A THR B 2 203 ? -3.221 14.478 38.951 0.50 21.72 201 THR B CA 1
ATOM 3583 C CA B THR B 2 203 ? -3.197 14.499 38.976 0.50 19.90 201 THR B CA 1
ATOM 3584 C C . THR B 2 203 ? -2.077 13.448 39.107 1.00 21.14 201 THR B C 1
ATOM 3585 O O . THR B 2 203 ? -1.610 13.186 40.218 1.00 21.19 201 THR B O 1
ATOM 3592 N N . LEU B 2 204 ? -1.666 12.867 37.987 1.00 20.43 202 LEU B N 1
ATOM 3593 C CA . LEU B 2 204 ? -0.557 11.932 37.928 1.00 20.64 202 LEU B CA 1
ATOM 3594 C C . LEU B 2 204 ? 0.242 12.258 36.683 1.00 18.79 202 LEU B C 1
ATOM 3595 O O . LEU B 2 204 ? -0.301 12.429 35.606 1.00 20.21 202 LEU B O 1
ATOM 3600 N N . PHE B 2 205 ? 1.543 12.277 36.833 1.00 17.42 203 PHE B N 1
ATOM 3601 C CA . PHE B 2 205 ? 2.452 12.557 35.712 1.00 17.26 203 PHE B CA 1
ATOM 3602 C C . PHE B 2 205 ? 3.831 11.953 36.007 1.00 15.55 203 PHE B C 1
ATOM 3603 O O . PHE B 2 205 ? 4.570 12.373 36.941 1.00 16.62 203 PHE B O 1
ATOM 3611 N N . GLN B 2 206 ? 4.249 10.980 35.184 1.00 15.81 204 GLN B N 1
ATOM 3612 C CA . GLN B 2 206 ? 5.543 10.288 35.322 1.00 16.73 204 GLN B CA 1
ATOM 3613 C C . GLN B 2 206 ? 6.061 10.004 33.949 1.00 17.01 204 GLN B C 1
ATOM 3614 O O . GLN B 2 206 ? 5.270 9.878 33.024 1.00 17.83 204 GLN B O 1
ATOM 3620 N N . LEU B 2 207 ? 7.375 9.986 33.787 1.00 16.28 205 LEU B N 1
ATOM 3621 C CA A LEU B 2 207 ? 7.985 9.472 32.568 0.50 17.42 205 LEU B CA 1
ATOM 3622 C CA B LEU B 2 207 ? 7.984 9.483 32.586 0.50 16.80 205 LEU B CA 1
ATOM 3623 C C . LEU B 2 207 ? 9.124 8.584 32.952 1.00 17.14 205 LEU B C 1
ATOM 3624 O O . LEU B 2 207 ? 9.933 8.926 33.830 1.00 17.47 205 LEU B O 1
ATOM 3633 N N . ASN B 2 208 ? 9.194 7.445 32.296 1.00 18.87 206 ASN B N 1
ATOM 3634 C CA . ASN B 2 208 ? 10.389 6.653 32.273 1.00 21.24 206 ASN B CA 1
ATOM 3635 C C . ASN B 2 208 ? 10.903 6.422 30.855 1.00 21.30 206 ASN B C 1
ATOM 3636 O O . ASN B 2 208 ? 10.178 6.512 29.893 1.00 24.73 206 ASN B O 1
ATOM 3641 N N . GLY B 2 209 ? 12.187 6.193 30.740 1.00 20.55 207 GLY B N 1
ATOM 3642 C CA . GLY B 2 209 ? 12.840 6.175 29.436 1.00 20.95 207 GLY B CA 1
ATOM 3643 C C . GLY B 2 209 ? 13.362 7.560 29.130 1.00 21.72 207 GLY B C 1
ATOM 3644 O O . GLY B 2 209 ? 13.832 8.234 30.023 1.00 23.03 207 GLY B O 1
ATOM 3645 N N . SER B 2 210 ? 13.328 7.972 27.865 1.00 20.97 208 SER B N 1
ATOM 3646 C CA A SER B 2 210 ? 13.999 9.201 27.417 0.60 22.19 208 SER B CA 1
ATOM 3647 C CA B SER B 2 210 ? 13.922 9.252 27.474 0.40 20.98 208 SER B CA 1
ATOM 3648 C C . SER B 2 210 ? 13.244 9.820 26.232 1.00 21.35 208 SER B C 1
ATOM 3649 O O . SER B 2 210 ? 12.833 9.093 25.325 1.00 21.49 208 SER B O 1
ATOM 3654 N N . MET B 2 211 ? 13.124 11.148 26.214 1.00 21.11 209 MET B N 1
ATOM 3655 C CA . MET B 2 211 ? 12.499 11.862 25.107 1.00 22.30 209 MET B CA 1
ATOM 3656 C C . MET B 2 211 ? 13.182 13.210 24.988 1.00 19.36 209 MET B C 1
ATOM 3657 O O . MET B 2 211 ? 13.667 13.757 25.956 1.00 17.95 209 MET B O 1
ATOM 3662 N N . THR B 2 212 ? 13.203 13.773 23.794 1.00 18.04 210 THR B N 1
ATOM 3663 C CA . THR B 2 212 ? 13.620 15.137 23.696 1.00 18.36 210 THR B CA 1
ATOM 3664 C C . THR B 2 212 ? 12.505 16.059 24.231 1.00 18.14 210 THR B C 1
ATOM 3665 O O . THR B 2 212 ? 11.352 15.669 24.333 1.00 17.66 210 THR B O 1
ATOM 3669 N N . PRO B 2 213 ? 12.826 17.298 24.619 1.00 19.24 211 PRO B N 1
ATOM 3670 C CA . PRO B 2 213 ? 11.771 18.227 24.990 1.00 20.37 211 PRO B CA 1
ATOM 3671 C C . PRO B 2 213 ? 10.654 18.422 23.928 1.00 19.90 211 PRO B C 1
ATOM 3672 O O . PRO B 2 213 ? 9.507 18.503 24.304 1.00 19.48 211 PRO B O 1
ATOM 3676 N N . ASP B 2 214 ? 10.955 18.408 22.634 1.00 21.25 212 ASP B N 1
ATOM 3677 C CA . ASP B 2 214 ? 9.894 18.492 21.647 1.00 21.86 212 ASP B CA 1
ATOM 3678 C C . ASP B 2 214 ? 9.033 17.249 21.576 1.00 21.87 212 ASP B C 1
ATOM 3679 O O . ASP B 2 214 ? 7.832 17.370 21.460 1.00 20.19 212 ASP B O 1
ATOM 3684 N N . GLU B 2 215 ? 9.647 16.077 21.649 1.00 21.81 213 GLU B N 1
ATOM 3685 C CA . GLU B 2 215 ? 8.917 14.804 21.741 1.00 21.94 213 GLU B CA 1
ATOM 3686 C C . GLU B 2 215 ? 7.988 14.762 22.958 1.00 21.04 213 GLU B C 1
ATOM 3687 O O . GLU B 2 215 ? 6.865 14.291 22.868 1.00 20.66 213 GLU B O 1
ATOM 3693 N N . PHE B 2 216 ? 8.457 15.255 24.097 1.00 21.74 214 PHE B N 1
ATOM 3694 C CA . PHE B 2 216 ? 7.658 15.333 25.327 1.00 20.53 214 PHE B CA 1
ATOM 3695 C C . PHE B 2 216 ? 6.371 16.159 25.144 1.00 20.74 214 PHE B C 1
ATOM 3696 O O . PHE B 2 216 ? 5.280 15.767 25.580 1.00 19.42 214 PHE B O 1
ATOM 3704 N N . ARG B 2 217 ? 6.505 17.307 24.485 1.00 20.81 215 ARG B N 1
ATOM 3705 C CA . ARG B 2 217 ? 5.351 18.142 24.188 1.00 20.29 215 ARG B CA 1
ATOM 3706 C C . ARG B 2 217 ? 4.405 17.471 23.174 1.00 21.83 215 ARG B C 1
ATOM 3707 O O . ARG B 2 217 ? 3.198 17.519 23.356 1.00 22.67 215 ARG B O 1
ATOM 3715 N N . GLN B 2 218 ? 4.926 16.805 22.162 1.00 22.78 216 GLN B N 1
ATOM 3716 C CA . GLN B 2 218 ? 4.081 16.066 21.227 1.00 23.75 216 GLN B CA 1
ATOM 3717 C C . GLN B 2 218 ? 3.282 14.982 21.923 1.00 22.86 216 GLN B C 1
ATOM 3718 O O . GLN B 2 218 ? 2.104 14.780 21.659 1.00 23.30 216 GLN B O 1
ATOM 3724 N N . ALA B 2 219 ? 3.960 14.294 22.832 1.00 21.65 217 ALA B N 1
ATOM 3725 C CA . ALA B 2 219 ? 3.358 13.187 23.563 1.00 20.92 217 ALA B CA 1
ATOM 3726 C C . ALA B 2 219 ? 2.298 13.656 24.514 1.00 20.76 217 ALA B C 1
ATOM 3727 O O . ALA B 2 219 ? 1.254 13.021 24.583 1.00 20.96 217 ALA B O 1
ATOM 3729 N N . PHE B 2 220 ? 2.551 14.677 25.309 1.00 22.07 218 PHE B N 1
ATOM 3730 C CA A PHE B 2 220 ? 1.592 15.305 26.213 0.50 23.02 218 PHE B CA 1
ATOM 3731 C CA B PHE B 2 220 ? 1.471 15.079 26.216 0.50 22.31 218 PHE B CA 1
ATOM 3732 C C . PHE B 2 220 ? 0.299 15.692 25.450 1.00 23.69 218 PHE B C 1
ATOM 3733 O O . PHE B 2 220 ? -0.815 15.505 25.882 1.00 23.09 218 PHE B O 1
ATOM 3748 N N . ASP B 2 221 ? 0.490 16.294 24.281 1.00 24.63 219 ASP B N 1
ATOM 3749 C CA . ASP B 2 221 ? -0.657 16.679 23.466 1.00 26.40 219 ASP B CA 1
ATOM 3750 C C . ASP B 2 221 ? -1.516 15.482 23.035 1.00 25.83 219 ASP B C 1
ATOM 3751 O O . ASP B 2 221 ? -2.746 15.558 23.025 1.00 25.15 219 ASP B O 1
ATOM 3756 N N . LEU B 2 222 ? -0.864 14.414 22.599 1.00 24.95 220 LEU B N 1
ATOM 3757 C CA . LEU B 2 222 ? -1.553 13.194 22.183 1.00 23.49 220 LEU B CA 1
ATOM 3758 C C . LEU B 2 222 ? -2.286 12.550 23.379 1.00 24.36 220 LEU B C 1
ATOM 3759 O O . LEU B 2 222 ? -3.428 12.077 23.226 1.00 23.78 220 LEU B O 1
ATOM 3764 N N . ALA B 2 223 ? -1.671 12.604 24.560 1.00 24.14 221 ALA B N 1
ATOM 3765 C CA . ALA B 2 223 ? -2.298 12.027 25.764 1.00 24.13 221 ALA B CA 1
ATOM 3766 C C . ALA B 2 223 ? -3.643 12.704 26.047 1.00 25.88 221 ALA B C 1
ATOM 3767 O O . ALA B 2 223 ? -4.639 12.040 26.362 1.00 26.20 221 ALA B O 1
ATOM 3769 N N . VAL B 2 224 ? -3.701 14.027 25.891 1.00 26.48 222 VAL B N 1
ATOM 3770 C CA . VAL B 2 224 ? -4.910 14.793 26.178 1.00 27.29 222 VAL B CA 1
ATOM 3771 C C . VAL B 2 224 ? -6.055 14.350 25.293 1.00 27.66 222 VAL B C 1
ATOM 3772 O O . VAL B 2 224 ? -7.158 14.149 25.771 1.00 27.50 222 VAL B O 1
ATOM 3776 N N . LYS B 2 225 ? -5.769 14.115 24.019 1.00 27.86 223 LYS B N 1
ATOM 3777 C CA . LYS B 2 225 ? -6.755 13.573 23.100 1.00 28.83 223 LYS B CA 1
ATOM 3778 C C . LYS B 2 225 ? -7.306 12.219 23.556 1.00 27.66 223 LYS B C 1
ATOM 3779 O O . LYS B 2 225 ? -8.511 12.036 23.566 1.00 27.18 223 LYS B O 1
ATOM 3785 N N . GLY B 2 226 ? -6.441 11.284 23.958 1.00 26.19 224 GLY B N 1
ATOM 3786 C CA . GLY B 2 226 ? -6.906 10.026 24.506 1.00 25.09 224 GLY B CA 1
ATOM 3787 C C . GLY B 2 226 ? -7.717 10.167 25.769 1.00 24.81 224 GLY B C 1
ATOM 3788 O O . GLY B 2 226 ? -8.739 9.536 25.919 1.00 25.76 224 GLY B O 1
ATOM 3789 N N . ILE B 2 227 ? -7.245 10.992 26.686 1.00 24.65 225 ILE B N 1
ATOM 3790 C CA . ILE B 2 227 ? -7.921 11.232 27.979 1.00 23.98 225 ILE B CA 1
ATOM 3791 C C . ILE B 2 227 ? -9.351 11.701 27.793 1.00 26.00 225 ILE B C 1
ATOM 3792 O O . ILE B 2 227 ? -10.252 11.277 28.499 1.00 25.32 225 ILE B O 1
ATOM 3797 N N . ASN B 2 228 ? -9.546 12.597 26.846 1.00 26.95 226 ASN B N 1
ATOM 3798 C CA . ASN B 2 228 ? -10.873 13.136 26.572 1.00 28.04 226 ASN B CA 1
ATOM 3799 C C . ASN B 2 228 ? -11.838 12.075 26.069 1.00 27.80 226 ASN B C 1
ATOM 3800 O O . ASN B 2 228 ? -12.999 12.038 26.495 1.00 28.19 226 ASN B O 1
ATOM 3805 N N . ILE B 2 229 ? -11.352 11.157 25.245 1.00 26.94 227 ILE B N 1
ATOM 3806 C CA . ILE B 2 229 ? -12.161 10.018 24.818 1.00 27.06 227 ILE B CA 1
ATOM 3807 C C . ILE B 2 229 ? -12.535 9.127 26.002 1.00 26.53 227 ILE B C 1
ATOM 3808 O O . ILE B 2 229 ? -13.693 8.771 26.211 1.00 27.64 227 ILE B O 1
ATOM 3813 N N . ILE B 2 230 ? -11.542 8.799 26.800 1.00 26.08 228 ILE B N 1
ATOM 3814 C CA . ILE B 2 230 ? -11.772 7.972 27.964 1.00 25.66 228 ILE B CA 1
ATOM 3815 C C . ILE B 2 230 ? -12.745 8.583 28.945 1.00 25.66 228 ILE B C 1
ATOM 3816 O O . ILE B 2 230 ? -13.610 7.900 29.459 1.00 26.20 228 ILE B O 1
ATOM 3821 N N . TYR B 2 231 ? -12.591 9.879 29.211 1.00 25.07 229 TYR B N 1
ATOM 3822 C CA . TYR B 2 231 ? -13.465 10.608 30.114 1.00 25.89 229 TYR B CA 1
ATOM 3823 C C . TYR B 2 231 ? -14.924 10.456 29.707 1.00 26.56 229 TYR B C 1
ATOM 3824 O O . TYR B 2 231 ? -15.785 10.235 30.553 1.00 26.73 229 TYR B O 1
ATOM 3833 N N . ASN B 2 232 ? -15.210 10.584 28.427 1.00 27.87 230 ASN B N 1
ATOM 3834 C CA A ASN B 2 232 ? -16.590 10.446 27.972 0.50 28.18 230 ASN B CA 1
ATOM 3835 C CA B ASN B 2 232 ? -16.590 10.439 27.934 0.50 27.92 230 ASN B CA 1
ATOM 3836 C C . ASN B 2 232 ? -17.151 9.038 28.211 1.00 28.30 230 ASN B C 1
ATOM 3837 O O . ASN B 2 232 ? -18.299 8.890 28.620 1.00 28.24 230 ASN B O 1
ATOM 3846 N N . LEU B 2 233 ? -16.331 8.015 27.984 1.00 28.09 231 LEU B N 1
ATOM 3847 C CA . LEU B 2 233 ? -16.701 6.641 28.300 1.00 27.75 231 LEU B CA 1
ATOM 3848 C C . LEU B 2 233 ? -16.954 6.461 29.781 1.00 27.23 231 LEU B C 1
ATOM 3849 O O . LEU B 2 233 ? -17.867 5.723 30.144 1.00 26.50 231 LEU B O 1
ATOM 3854 N N . GLU B 2 234 ? -16.185 7.142 30.647 1.00 26.93 232 GLU B N 1
ATOM 3855 C CA . GLU B 2 234 ? -16.382 7.055 32.087 1.00 27.43 232 GLU B CA 1
ATOM 3856 C C . GLU B 2 234 ? -17.723 7.679 32.509 1.00 28.08 232 GLU B C 1
ATOM 3857 O O . GLU B 2 234 ? -18.475 7.112 33.300 1.00 27.51 232 GLU B O 1
ATOM 3863 N N . ARG B 2 235 ? -18.017 8.842 31.938 1.00 29.24 233 ARG B N 1
ATOM 3864 C CA . ARG B 2 235 ? -19.294 9.517 32.160 1.00 29.61 233 ARG B CA 1
ATOM 3865 C C . ARG B 2 235 ? -20.465 8.648 31.717 1.00 29.91 233 ARG B C 1
ATOM 3866 O O . ARG B 2 235 ? -21.428 8.501 32.459 1.00 30.39 233 ARG B O 1
ATOM 3874 N N . GLU B 2 236 ? -20.376 8.066 30.524 1.00 30.21 234 GLU B N 1
ATOM 3875 C CA . GLU B 2 236 ? -21.464 7.262 29.982 1.00 31.09 234 GLU B CA 1
ATOM 3876 C C . GLU B 2 236 ? -21.673 6.000 30.817 1.00 31.71 234 GLU B C 1
ATOM 3877 O O . GLU B 2 236 ? -22.818 5.611 31.069 1.00 32.13 234 GLU B O 1
ATOM 3879 N N . ALA B 2 237 ? -20.575 5.370 31.265 1.00 31.63 235 ALA B N 1
ATOM 3880 C CA . ALA B 2 237 ? -20.624 4.154 32.089 1.00 31.31 235 ALA B CA 1
ATOM 3881 C C . ALA B 2 237 ? -21.368 4.400 33.396 1.00 31.53 235 ALA B C 1
ATOM 3882 O O . ALA B 2 237 ? -22.212 3.604 33.801 1.00 30.96 235 ALA B O 1
ATOM 3884 N N . LEU B 2 238 ? -21.044 5.503 34.043 1.00 31.54 236 LEU B N 1
ATOM 3885 C CA . LEU B 2 238 ? -21.690 5.908 35.279 1.00 32.84 236 LEU B CA 1
ATOM 3886 C C . LEU B 2 238 ? -23.169 6.233 35.093 1.00 34.13 236 LEU B C 1
ATOM 3887 O O . LEU B 2 238 ? -23.961 6.011 35.992 1.00 33.34 236 LEU B O 1
ATOM 3892 N N . LYS B 2 239 ? -23.533 6.782 33.936 1.00 36.06 237 LYS B N 1
ATOM 3893 C CA . LYS B 2 239 ? -24.932 7.140 33.689 1.00 37.13 237 LYS B CA 1
ATOM 3894 C C . LYS B 2 239 ? -25.751 5.937 33.228 1.00 38.28 237 LYS B C 1
ATOM 3895 O O . LYS B 2 239 ? -26.975 5.950 33.323 1.00 37.93 237 LYS B O 1
ATOM 3901 N N . SER B 2 240 ? -25.091 4.897 32.732 1.00 39.66 238 SER B N 1
ATOM 3902 C CA . SER B 2 240 ? -25.785 3.891 31.934 1.00 41.08 238 SER B CA 1
ATOM 3903 C C . SER B 2 240 ? -26.918 3.176 32.634 1.00 42.12 238 SER B C 1
ATOM 3904 O O . SER B 2 240 ? -27.888 2.798 31.984 1.00 42.71 238 SER B O 1
ATOM 3907 N N . LYS B 2 241 ? -26.810 2.975 33.938 1.00 43.28 239 LYS B N 1
ATOM 3908 C CA . LYS B 2 241 ? -27.850 2.240 34.660 1.00 44.21 239 LYS B CA 1
ATOM 3909 C C . LYS B 2 241 ? -29.110 3.069 34.919 1.00 45.47 239 LYS B C 1
ATOM 3910 O O . LYS B 2 241 ? -30.164 2.512 35.238 1.00 46.34 239 LYS B O 1
ATOM 3916 N N . TYR B 2 242 ? -29.006 4.387 34.763 1.00 46.19 240 TYR B N 1
ATOM 3917 C CA . TYR B 2 242 ? -30.114 5.297 35.031 1.00 46.68 240 TYR B CA 1
ATOM 3918 C C . TYR B 2 242 ? -30.805 5.734 33.738 1.00 47.95 240 TYR B C 1
ATOM 3919 O O . TYR B 2 242 ? -31.771 6.489 33.760 1.00 48.36 240 TYR B O 1
ATOM 3928 N N . VAL B 2 243 ? -30.331 5.217 32.610 1.00 49.57 241 VAL B N 1
ATOM 3929 C CA . VAL B 2 243 ? -30.757 5.693 31.303 1.00 50.45 241 VAL B CA 1
ATOM 3930 C C . VAL B 2 243 ? -30.463 4.658 30.223 1.00 51.13 241 VAL B C 1
ATOM 3931 O O . VAL B 2 243 ? -31.169 3.651 30.107 1.00 52.55 241 VAL B O 1
ATOM 3933 N N . GLN C 3 9 ? 35.044 23.335 104.432 1.00 71.47 7 GLN I N 1
ATOM 3934 C CA . GLN C 3 9 ? 35.363 24.585 103.677 1.00 71.37 7 GLN I CA 1
ATOM 3935 C C . GLN C 3 9 ? 34.145 25.083 102.904 1.00 71.10 7 GLN I C 1
ATOM 3936 O O . GLN C 3 9 ? 33.068 24.473 102.957 1.00 71.18 7 GLN I O 1
ATOM 3938 N N . GLU C 3 10 ? 34.321 26.204 102.209 1.00 70.63 8 GLU I N 1
ATOM 3939 C CA . GLU C 3 10 ? 33.304 26.729 101.295 1.00 70.25 8 GLU I CA 1
ATOM 3940 C C . GLU C 3 10 ? 33.975 27.577 100.209 1.00 69.58 8 GLU I C 1
ATOM 3941 O O . GLU C 3 10 ? 34.188 28.779 100.401 1.00 69.52 8 GLU I O 1
ATOM 3947 N N . ILE C 3 11 ? 34.305 26.943 99.075 1.00 68.68 9 ILE I N 1
ATOM 3948 C CA . ILE C 3 11 ? 35.099 27.593 98.016 1.00 68.01 9 ILE I CA 1
ATOM 3949 C C . ILE C 3 11 ? 34.505 27.458 96.605 1.00 67.23 9 ILE I C 1
ATOM 3950 O O . ILE C 3 11 ? 33.835 26.471 96.286 1.00 66.90 9 ILE I O 1
ATOM 3955 N N . VAL C 3 12 ? 34.788 28.462 95.771 1.00 66.50 10 VAL I N 1
ATOM 3956 C CA . VAL C 3 12 ? 34.340 28.509 94.378 1.00 65.96 10 VAL I CA 1
ATOM 3957 C C . VAL C 3 12 ? 35.544 28.419 93.452 1.00 65.54 10 VAL I C 1
ATOM 3958 O O . VAL C 3 12 ? 36.544 29.091 93.666 1.00 65.65 10 VAL I O 1
ATOM 3962 N N . LEU C 3 13 ? 35.428 27.607 92.406 1.00 65.12 11 LEU I N 1
ATOM 3963 C CA . LEU C 3 13 ? 36.570 27.274 91.556 1.00 64.79 11 LEU I CA 1
ATOM 3964 C C . LEU C 3 13 ? 36.750 28.146 90.318 1.00 64.14 11 LEU I C 1
ATOM 3965 O O . LEU C 3 13 ? 37.797 28.070 89.679 1.00 64.50 11 LEU I O 1
ATOM 3970 N N . GLN C 3 14 ? 35.764 28.968 89.975 1.00 63.42 12 GLN I N 1
ATOM 3971 C CA . GLN C 3 14 ? 35.792 29.669 88.692 1.00 62.76 12 GLN I CA 1
ATOM 3972 C C . GLN C 3 14 ? 35.243 31.102 88.757 1.00 62.33 12 GLN I C 1
ATOM 3973 O O . GLN C 3 14 ? 34.387 31.388 89.589 1.00 62.64 12 GLN I O 1
ATOM 3979 N N . PRO C 3 15 ? 35.761 32.014 87.902 1.00 61.41 13 PRO I N 1
ATOM 3980 C CA . PRO C 3 15 ? 35.282 33.407 87.740 1.00 60.78 13 PRO I CA 1
ATOM 3981 C C . PRO C 3 15 ? 33.982 33.684 86.922 1.00 60.07 13 PRO I C 1
ATOM 3982 O O . PRO C 3 15 ? 32.933 33.876 87.531 1.00 60.24 13 PRO I O 1
ATOM 3986 N N . ARG C 3 16 ? 34.057 33.779 85.590 1.00 58.87 14 ARG I N 1
ATOM 3987 C CA . ARG C 3 16 ? 32.868 33.961 84.723 1.00 58.06 14 ARG I CA 1
ATOM 3988 C C . ARG C 3 16 ? 32.965 33.033 83.493 1.00 55.77 14 ARG I C 1
ATOM 3989 O O . ARG C 3 16 ? 32.784 33.428 82.334 1.00 55.67 14 ARG I O 1
ATOM 3997 N N . SER C 3 17 ? 33.227 31.773 83.785 1.00 53.04 15 SER I N 1
ATOM 3998 C CA . SER C 3 17 ? 33.824 30.873 82.828 1.00 50.99 15 SER I CA 1
ATOM 3999 C C . SER C 3 17 ? 32.796 30.094 82.027 1.00 48.55 15 SER I C 1
ATOM 4000 O O . SER C 3 17 ? 31.646 29.937 82.440 1.00 47.75 15 SER I O 1
ATOM 4003 N N . ILE C 3 18 ? 33.236 29.613 80.872 1.00 46.06 16 ILE I N 1
ATOM 4004 C CA . ILE C 3 18 ? 32.447 28.692 80.075 1.00 44.61 16 ILE I CA 1
ATOM 4005 C C . ILE C 3 18 ? 32.521 27.314 80.711 1.00 42.76 16 ILE I C 1
ATOM 4006 O O . ILE C 3 18 ? 33.596 26.811 81.012 1.00 42.38 16 ILE I O 1
ATOM 4011 N N . VAL C 3 19 ? 31.349 26.721 80.876 1.00 41.09 17 VAL I N 1
ATOM 4012 C CA . VAL C 3 19 ? 31.162 25.550 81.691 1.00 39.76 17 VAL I CA 1
ATOM 4013 C C . VAL C 3 19 ? 30.512 24.419 80.864 1.00 38.07 17 VAL I C 1
ATOM 4014 O O . VAL C 3 19 ? 29.817 24.669 79.884 1.00 37.70 17 VAL I O 1
ATOM 4018 N N . VAL C 3 20 ? 30.791 23.177 81.259 1.00 36.33 18 VAL I N 1
ATOM 4019 C CA . VAL C 3 20 ? 30.476 21.987 80.469 1.00 34.21 18 VAL I CA 1
ATOM 4020 C C . VAL C 3 20 ? 29.907 20.926 81.420 1.00 32.79 18 VAL I C 1
ATOM 4021 O O . VAL C 3 20 ? 30.167 20.977 82.609 1.00 32.48 18 VAL I O 1
ATOM 4025 N N . PRO C 3 21 ? 29.121 19.958 80.919 1.00 30.92 19 PRO I N 1
ATOM 4026 C CA . PRO C 3 21 ? 28.594 18.983 81.886 1.00 30.57 19 PRO I CA 1
ATOM 4027 C C . PRO C 3 21 ? 29.663 18.196 82.645 1.00 30.26 19 PRO I C 1
ATOM 4028 O O . PRO C 3 21 ? 30.658 17.766 82.067 1.00 29.20 19 PRO I O 1
ATOM 4032 N N . GLY C 3 22 ? 29.453 18.022 83.942 1.00 30.47 20 GLY I N 1
ATOM 4033 C CA . GLY C 3 22 ? 30.415 17.332 84.788 1.00 32.02 20 GLY I CA 1
ATOM 4034 C C . GLY C 3 22 ? 31.500 18.214 85.387 1.00 32.85 20 GLY I C 1
ATOM 4035 O O . GLY C 3 22 ? 32.325 17.746 86.162 1.00 33.32 20 GLY I O 1
ATOM 4036 N N . GLU C 3 23 ? 31.507 19.492 85.038 1.00 33.63 21 GLU I N 1
ATOM 4037 C CA . GLU C 3 23 ? 32.558 20.388 85.481 1.00 35.00 21 GLU I CA 1
ATOM 4038 C C . GLU C 3 23 ? 32.307 20.834 86.923 1.00 36.11 21 GLU I C 1
ATOM 4039 O O . GLU C 3 23 ? 31.215 21.299 87.267 1.00 35.02 21 GLU I O 1
ATOM 4045 N N . LEU C 3 24 ? 33.320 20.649 87.768 1.00 38.11 22 LEU I N 1
ATOM 4046 C CA . LEU C 3 24 ? 33.215 20.999 89.182 1.00 39.10 22 LEU I CA 1
ATOM 4047 C C . LEU C 3 24 ? 33.184 22.527 89.298 1.00 39.75 22 LEU I C 1
ATOM 4048 O O . LEU C 3 24 ? 34.063 23.220 88.779 1.00 39.96 22 LEU I O 1
ATOM 4053 N N . LEU C 3 25 ? 32.167 23.045 89.977 1.00 41.12 23 LEU I N 1
ATOM 4054 C CA . LEU C 3 25 ? 32.006 24.488 90.123 1.00 41.92 23 LEU I CA 1
ATOM 4055 C C . LEU C 3 25 ? 32.489 24.988 91.481 1.00 43.05 23 LEU I C 1
ATOM 4056 O O . LEU C 3 25 ? 33.063 26.069 91.565 1.00 42.73 23 LEU I O 1
ATOM 4061 N N . ALA C 3 26 ? 32.226 24.197 92.522 1.00 44.76 24 ALA I N 1
ATOM 4062 C CA . ALA C 3 26 ? 32.376 24.627 93.914 1.00 46.02 24 ALA I CA 1
ATOM 4063 C C . ALA C 3 26 ? 32.419 23.454 94.882 1.00 47.39 24 ALA I C 1
ATOM 4064 O O . ALA C 3 26 ? 31.782 22.415 94.669 1.00 46.41 24 ALA I O 1
ATOM 4066 N N . GLU C 3 27 ? 33.162 23.653 95.970 1.00 49.62 25 GLU I N 1
ATOM 4067 C CA . GLU C 3 27 ? 33.205 22.710 97.083 1.00 51.85 25 GLU I CA 1
ATOM 4068 C C . GLU C 3 27 ? 32.748 23.421 98.355 1.00 52.78 25 GLU I C 1
ATOM 4069 O O . GLU C 3 27 ? 33.151 24.551 98.625 1.00 53.15 25 GLU I O 1
ATOM 4075 N N . GLY C 3 28 ? 31.917 22.745 99.137 1.00 54.08 26 GLY I N 1
ATOM 4076 C CA . GLY C 3 28 ? 31.418 23.295 100.383 1.00 55.21 26 GLY I CA 1
ATOM 4077 C C . GLY C 3 28 ? 29.945 23.022 100.507 1.00 56.11 26 GLY I C 1
ATOM 4078 O O . GLY C 3 28 ? 29.383 22.242 99.745 1.00 56.47 26 GLY I O 1
ATOM 4079 N N . GLU C 3 29 ? 29.320 23.650 101.490 1.00 57.35 27 GLU I N 1
ATOM 4080 C CA . GLU C 3 29 ? 27.873 23.569 101.649 1.00 58.24 27 GLU I CA 1
ATOM 4081 C C . GLU C 3 29 ? 27.328 24.978 101.477 1.00 58.25 27 GLU I C 1
ATOM 4082 O O . GLU C 3 29 ? 27.305 25.780 102.410 1.00 58.48 27 GLU I O 1
ATOM 4088 N N . PHE C 3 30 ? 26.925 25.290 100.258 1.00 58.21 28 PHE I N 1
ATOM 4089 C CA . PHE C 3 30 ? 26.313 26.570 99.986 1.00 57.98 28 PHE I CA 1
ATOM 4090 C C . PHE C 3 30 ? 24.824 26.350 100.208 1.00 58.25 28 PHE I C 1
ATOM 4091 O O . PHE C 3 30 ? 24.371 25.202 100.301 1.00 58.52 28 PHE I O 1
ATOM 4099 N N . GLN C 3 31 ? 24.073 27.438 100.327 1.00 58.36 29 GLN I N 1
ATOM 4100 C CA . GLN C 3 31 ? 22.633 27.351 100.542 1.00 58.61 29 GLN I CA 1
ATOM 4101 C C . GLN C 3 31 ? 21.953 27.777 99.245 1.00 58.05 29 GLN I C 1
ATOM 4102 O O . GLN C 3 31 ? 21.230 28.773 99.195 1.00 58.14 29 GLN I O 1
ATOM 4108 N N . ILE C 3 32 ? 22.206 27.013 98.187 1.00 57.31 30 ILE I N 1
ATOM 4109 C CA . ILE C 3 32 ? 21.746 27.371 96.844 1.00 56.56 30 ILE I CA 1
ATOM 4110 C C . ILE C 3 32 ? 20.362 26.787 96.608 1.00 55.44 30 ILE I C 1
ATOM 4111 O O . ILE C 3 32 ? 20.104 25.641 96.968 1.00 55.50 30 ILE I O 1
ATOM 4116 N N . PRO C 3 33 ? 19.459 27.579 96.017 1.00 54.32 31 PRO I N 1
ATOM 4117 C CA . PRO C 3 33 ? 18.211 26.990 95.545 1.00 53.67 31 PRO I CA 1
ATOM 4118 C C . PRO C 3 33 ? 18.468 26.016 94.402 1.00 52.96 31 PRO I C 1
ATOM 4119 O O . PRO C 3 33 ? 19.377 26.233 93.586 1.00 53.03 31 PRO I O 1
ATOM 4123 N N . TRP C 3 34 ? 17.677 24.951 94.352 1.00 51.69 32 TRP I N 1
ATOM 4124 C CA . TRP C 3 34 ? 17.854 23.917 93.353 1.00 50.83 32 TRP I CA 1
ATOM 4125 C C . TRP C 3 34 ? 17.675 24.481 91.946 1.00 49.78 32 TRP I C 1
ATOM 4126 O O . TRP C 3 34 ? 16.777 25.291 91.697 1.00 49.57 32 TRP I O 1
ATOM 4137 N N . SER C 3 35 ? 18.540 24.021 91.039 1.00 48.24 33 SER I N 1
ATOM 4138 C CA . SER C 3 35 ? 18.524 24.398 89.630 1.00 46.87 33 SER I CA 1
ATOM 4139 C C . SER C 3 35 ? 18.776 23.147 88.788 1.00 45.87 33 SER I C 1
ATOM 4140 O O . SER C 3 35 ? 19.539 22.270 89.197 1.00 45.31 33 SER I O 1
ATOM 4143 N N . PRO C 3 36 ? 18.138 23.053 87.610 1.00 44.57 34 PRO I N 1
ATOM 4144 C CA . PRO C 3 36 ? 18.440 21.946 86.700 1.00 43.98 34 PRO I CA 1
ATOM 4145 C C . PRO C 3 36 ? 19.845 21.995 86.079 1.00 43.21 34 PRO I C 1
ATOM 4146 O O . PRO C 3 36 ? 20.300 20.996 85.515 1.00 43.51 34 PRO I O 1
ATOM 4150 N N . TYR C 3 37 ? 20.514 23.137 86.181 1.00 42.07 35 TYR I N 1
ATOM 4151 C CA . TYR C 3 37 ? 21.796 23.353 85.536 1.00 41.55 35 TYR I CA 1
ATOM 4152 C C . TYR C 3 37 ? 22.954 23.086 86.466 1.00 41.04 35 TYR I C 1
ATOM 4153 O O . TYR C 3 37 ? 24.095 23.223 86.068 1.00 40.81 35 TYR I O 1
ATOM 4162 N N . ILE C 3 38 ? 22.649 22.767 87.717 1.00 41.37 36 ILE I N 1
ATOM 4163 C CA . ILE C 3 38 ? 23.664 22.452 88.710 1.00 42.33 36 ILE I CA 1
ATOM 4164 C C . ILE C 3 38 ? 23.268 21.173 89.429 1.00 42.96 36 ILE I C 1
ATOM 4165 O O . ILE C 3 38 ? 22.099 20.983 89.802 1.00 43.38 36 ILE I O 1
ATOM 4170 N N . LEU C 3 39 ? 24.242 20.278 89.573 1.00 43.63 37 LEU I N 1
ATOM 4171 C CA . LEU C 3 39 ? 24.043 19.023 90.282 1.00 44.44 37 LEU I CA 1
ATOM 4172 C C . LEU C 3 39 ? 24.909 19.029 91.544 1.00 45.13 37 LEU I C 1
ATOM 4173 O O . LEU C 3 39 ? 26.131 19.188 91.475 1.00 44.54 37 LEU I O 1
ATOM 4178 N N . LYS C 3 40 ? 24.247 18.885 92.689 1.00 46.25 38 LYS I N 1
ATOM 4179 C CA . LYS C 3 40 ? 24.913 18.863 93.986 1.00 47.90 38 LYS I CA 1
ATOM 4180 C C . LYS C 3 40 ? 25.086 17.400 94.368 1.00 48.70 38 LYS I C 1
ATOM 4181 O O . LYS C 3 40 ? 24.127 16.622 94.330 1.00 48.76 38 LYS I O 1
ATOM 4187 N N . ILE C 3 41 ? 26.321 17.017 94.671 1.00 49.67 39 ILE I N 1
ATOM 4188 C CA . ILE C 3 41 ? 26.604 15.678 95.166 1.00 50.50 39 ILE I CA 1
ATOM 4189 C C . ILE C 3 41 ? 27.388 15.837 96.449 1.00 50.92 39 ILE I C 1
ATOM 4190 O O . ILE C 3 41 ? 28.579 16.173 96.422 1.00 50.81 39 ILE I O 1
ATOM 4195 N N . ASN C 3 42 ? 26.693 15.634 97.568 1.00 51.05 40 ASN I N 1
ATOM 4196 C CA . ASN C 3 42 ? 27.228 15.948 98.883 1.00 51.51 40 ASN I CA 1
ATOM 4197 C C . ASN C 3 42 ? 27.855 17.342 98.923 1.00 51.23 40 ASN I C 1
ATOM 4198 O O . ASN C 3 42 ? 27.127 18.333 98.808 1.00 51.64 40 ASN I O 1
ATOM 4203 N N . SER C 3 43 ? 29.175 17.444 99.057 1.00 50.86 41 SER I N 1
ATOM 4204 C CA . SER C 3 43 ? 29.799 18.750 99.224 1.00 50.77 41 SER I CA 1
ATOM 4205 C C . SER C 3 43 ? 30.384 19.310 97.922 1.00 49.60 41 SER I C 1
ATOM 4206 O O . SER C 3 43 ? 31.207 20.233 97.958 1.00 49.73 41 SER I O 1
ATOM 4209 N N . LYS C 3 44 ? 29.962 18.769 96.781 1.00 48.39 42 LYS I N 1
ATOM 4210 C CA . LYS C 3 44 ? 30.424 19.267 95.483 1.00 47.42 42 LYS I CA 1
ATOM 4211 C C . LYS C 3 44 ? 29.260 19.614 94.532 1.00 46.15 42 LYS I C 1
ATOM 4212 O O . LYS C 3 44 ? 28.232 18.931 94.500 1.00 45.41 42 LYS I O 1
ATOM 4218 N N . TYR C 3 45 ? 29.455 20.701 93.781 1.00 45.00 43 TYR I N 1
ATOM 4219 C CA . TYR C 3 45 ? 28.468 21.210 92.836 1.00 44.21 43 TYR I CA 1
ATOM 4220 C C . TYR C 3 45 ? 29.035 21.126 91.431 1.00 43.04 43 TYR I C 1
ATOM 4221 O O . TYR C 3 45 ? 30.149 21.588 91.180 1.00 42.77 43 TYR I O 1
ATOM 4230 N N . TYR C 3 46 ? 28.265 20.544 90.516 1.00 41.45 44 TYR I N 1
ATOM 4231 C CA . TYR C 3 46 ? 28.709 20.392 89.137 1.00 40.38 44 TYR I CA 1
ATOM 4232 C C . TYR C 3 46 ? 27.701 21.005 88.168 1.00 38.44 44 TYR I C 1
ATOM 4233 O O . TYR C 3 46 ? 26.495 20.952 88.407 1.00 38.45 44 TYR I O 1
ATOM 4242 N N . SER C 3 47 ? 28.202 21.564 87.069 1.00 36.42 45 SER I N 1
ATOM 4243 C CA . SER C 3 47 ? 27.343 21.950 85.948 1.00 35.05 45 SER I CA 1
ATOM 4244 C C . SER C 3 47 ? 26.762 20.706 85.280 1.00 34.52 45 SER I C 1
ATOM 4245 O O . SER C 3 47 ? 27.408 19.659 85.239 1.00 34.14 45 SER I O 1
ATOM 4248 N N . THR C 3 48 ? 25.543 20.820 84.776 1.00 33.52 46 THR I N 1
ATOM 4249 C CA . THR C 3 48 ? 24.910 19.740 84.033 1.00 33.27 46 THR I CA 1
ATOM 4250 C C . THR C 3 48 ? 24.800 20.077 82.552 1.00 33.17 46 THR I C 1
ATOM 4251 O O . THR C 3 48 ? 24.318 19.258 81.748 1.00 32.54 46 THR I O 1
ATOM 4255 N N . VAL C 3 49 ? 25.251 21.276 82.194 1.00 33.02 47 VAL I N 1
ATOM 4256 C CA . VAL C 3 49 ? 25.077 21.793 80.843 1.00 32.95 47 VAL I CA 1
ATOM 4257 C C . VAL C 3 49 ? 26.288 22.570 80.349 1.00 32.66 47 VAL I C 1
ATOM 4258 O O . VAL C 3 49 ? 27.192 22.942 81.118 1.00 33.38 47 VAL I O 1
ATOM 4262 N N . VAL C 3 50 ? 26.300 22.776 79.037 1.00 32.75 48 VAL I N 1
ATOM 4263 C CA . VAL C 3 50 ? 27.150 23.757 78.402 1.00 33.17 48 VAL I CA 1
ATOM 4264 C C . VAL C 3 50 ? 26.556 25.137 78.759 1.00 34.60 48 VAL I C 1
ATOM 4265 O O . VAL C 3 50 ? 25.397 25.413 78.485 1.00 34.22 48 VAL I O 1
ATOM 4269 N N . GLY C 3 51 ? 27.365 25.971 79.387 1.00 35.90 49 GLY I N 1
ATOM 4270 C CA . GLY C 3 51 ? 26.862 27.194 79.989 1.00 37.14 49 GLY I CA 1
ATOM 4271 C C . GLY C 3 51 ? 27.938 28.146 80.462 1.00 38.47 49 GLY I C 1
ATOM 4272 O O . GLY C 3 51 ? 29.124 27.976 80.192 1.00 37.98 49 GLY I O 1
ATOM 4273 N N . LEU C 3 52 ? 27.480 29.166 81.180 1.00 40.67 50 LEU I N 1
ATOM 4274 C CA . LEU C 3 52 ? 28.303 30.270 81.623 1.00 42.64 50 LEU I CA 1
ATOM 4275 C C . LEU C 3 52 ? 28.138 30.339 83.124 1.00 43.28 50 LEU I C 1
ATOM 4276 O O . LEU C 3 52 ? 27.028 30.530 83.621 1.00 43.31 50 LEU I O 1
ATOM 4281 N N . PHE C 3 53 ? 29.239 30.156 83.841 1.00 45.04 51 PHE I N 1
ATOM 4282 C CA . PHE C 3 53 ? 29.208 30.192 85.289 1.00 46.56 51 PHE I CA 1
ATOM 4283 C C . PHE C 3 53 ? 29.052 31.632 85.756 1.00 48.37 51 PHE I C 1
ATOM 4284 O O . PHE C 3 53 ? 29.794 32.515 85.329 1.00 48.23 51 PHE I O 1
ATOM 4292 N N . ASP C 3 54 ? 28.073 31.846 86.624 1.00 50.59 52 ASP I N 1
ATOM 4293 C CA . ASP C 3 54 ? 27.705 33.174 87.057 1.00 52.53 52 ASP I CA 1
ATOM 4294 C C . ASP C 3 54 ? 27.609 33.186 88.572 1.00 53.62 52 ASP I C 1
ATOM 4295 O O . ASP C 3 54 ? 26.781 32.484 89.161 1.00 53.74 52 ASP I O 1
ATOM 4300 N N . VAL C 3 55 ? 28.484 33.971 89.195 1.00 55.20 53 VAL I N 1
ATOM 4301 C CA . VAL C 3 55 ? 28.476 34.157 90.638 1.00 56.36 53 VAL I CA 1
ATOM 4302 C C . VAL C 3 55 ? 27.828 35.499 90.969 1.00 57.43 53 VAL I C 1
ATOM 4303 O O . VAL C 3 55 ? 28.205 36.534 90.424 1.00 57.67 53 VAL I O 1
ATOM 4307 N N . LYS C 3 56 ? 26.828 35.462 91.845 1.00 58.80 54 LYS I N 1
ATOM 4308 C CA . LYS C 3 56 ? 26.126 36.661 92.287 1.00 59.75 54 LYS I CA 1
ATOM 4309 C C . LYS C 3 56 ? 26.084 36.624 93.799 1.00 60.56 54 LYS I C 1
ATOM 4310 O O . LYS C 3 56 ? 25.492 35.714 94.386 1.00 61.05 54 LYS I O 1
ATOM 4312 N N . ASP C 3 57 ? 26.738 37.603 94.419 1.00 61.54 55 ASP I N 1
ATOM 4313 C CA . ASP C 3 57 ? 26.820 37.699 95.871 1.00 62.08 55 ASP I CA 1
ATOM 4314 C C . ASP C 3 57 ? 27.603 36.497 96.394 1.00 62.04 55 ASP I C 1
ATOM 4315 O O . ASP C 3 57 ? 28.781 36.315 96.051 1.00 62.30 55 ASP I O 1
ATOM 4320 N N . THR C 3 58 ? 26.933 35.678 97.203 1.00 61.66 56 THR I N 1
ATOM 4321 C CA . THR C 3 58 ? 27.522 34.504 97.829 1.00 61.26 56 THR I CA 1
ATOM 4322 C C . THR C 3 58 ? 27.000 33.204 97.208 1.00 60.62 56 THR I C 1
ATOM 4323 O O . THR C 3 58 ? 27.424 32.107 97.593 1.00 61.15 56 THR I O 1
ATOM 4327 N N . GLN C 3 59 ? 26.079 33.330 96.257 1.00 59.35 57 GLN I N 1
ATOM 4328 C CA . GLN C 3 59 ? 25.487 32.184 95.604 1.00 58.55 57 GLN I CA 1
ATOM 4329 C C . GLN C 3 59 ? 26.012 32.101 94.180 1.00 57.18 57 GLN I C 1
ATOM 4330 O O . GLN C 3 59 ? 26.776 32.963 93.756 1.00 57.47 57 GLN I O 1
ATOM 4336 N N . PHE C 3 60 ? 25.627 31.062 93.448 1.00 55.45 58 PHE I N 1
ATOM 4337 C CA . PHE C 3 60 ? 26.031 30.937 92.048 1.00 54.11 58 PHE I CA 1
ATOM 4338 C C . PHE C 3 60 ? 25.004 30.215 91.193 1.00 52.78 58 PHE I C 1
ATOM 4339 O O . PHE C 3 60 ? 24.102 29.546 91.698 1.00 52.23 58 PHE I O 1
ATOM 4347 N N . GLU C 3 61 ? 25.153 30.376 89.887 1.00 51.70 59 GLU I N 1
ATOM 4348 C CA . GLU C 3 61 ? 24.278 29.725 88.926 1.00 51.00 59 GLU I CA 1
ATOM 4349 C C . GLU C 3 61 ? 25.036 29.412 87.642 1.00 49.42 59 GLU I C 1
ATOM 4350 O O . GLU C 3 61 ? 26.149 29.917 87.401 1.00 48.20 59 GLU I O 1
ATOM 4356 N N . VAL C 3 62 ? 24.422 28.560 86.832 1.00 47.58 60 VAL I N 1
ATOM 4357 C CA . VAL C 3 62 ? 24.912 28.293 85.500 1.00 46.66 60 VAL I CA 1
ATOM 4358 C C . VAL C 3 62 ? 23.851 28.796 84.554 1.00 46.16 60 VAL I C 1
ATOM 4359 O O . VAL C 3 62 ? 22.677 28.454 84.688 1.00 46.08 60 VAL I O 1
ATOM 4363 N N . ILE C 3 63 ? 24.283 29.629 83.617 1.00 45.82 61 ILE I N 1
ATOM 4364 C CA . ILE C 3 63 ? 23.432 30.129 82.563 1.00 45.77 61 ILE I CA 1
ATOM 4365 C C . ILE C 3 63 ? 23.632 29.240 81.337 1.00 45.12 61 ILE I C 1
ATOM 4366 O O . ILE C 3 63 ? 24.720 29.194 80.780 1.00 44.84 61 ILE I O 1
ATOM 4371 N N . PRO C 3 64 ? 22.583 28.542 80.904 1.00 44.95 62 PRO I N 1
ATOM 4372 C CA . PRO C 3 64 ? 22.746 27.644 79.760 1.00 45.06 62 PRO I CA 1
ATOM 4373 C C . PRO C 3 64 ? 22.995 28.401 78.457 1.00 45.34 62 PRO I C 1
ATOM 4374 O O . PRO C 3 64 ? 22.332 29.410 78.212 1.00 45.20 62 PRO I O 1
ATOM 4378 N N . LEU C 3 65 ? 23.943 27.919 77.645 1.00 45.14 63 LEU I N 1
ATOM 4379 C CA . LEU C 3 65 ? 24.231 28.473 76.309 1.00 45.20 63 LEU I CA 1
ATOM 4380 C C . LEU C 3 65 ? 23.616 27.664 75.170 1.00 45.41 63 LEU I C 1
ATOM 4381 O O . LEU C 3 65 ? 23.805 27.982 73.986 1.00 45.36 63 LEU I O 1
ATOM 4386 N N . GLU C 3 66 ? 22.873 26.624 75.521 1.00 45.54 64 GLU I N 1
ATOM 4387 C CA . GLU C 3 66 ? 22.525 25.585 74.583 1.00 45.86 64 GLU I CA 1
ATOM 4388 C C . GLU C 3 66 ? 21.119 25.126 74.944 1.00 45.98 64 GLU I C 1
ATOM 4389 O O . GLU C 3 66 ? 20.729 25.227 76.099 1.00 45.13 64 GLU I O 1
ATOM 4395 N N . GLY C 3 67 ? 20.340 24.663 73.972 1.00 46.64 65 GLY I N 1
ATOM 4396 C CA . GLY C 3 67 ? 18.983 24.189 74.257 1.00 47.75 65 GLY I CA 1
ATOM 4397 C C . GLY C 3 67 ? 17.904 24.875 73.446 1.00 48.69 65 GLY I C 1
ATOM 4398 O O . GLY C 3 67 ? 17.849 26.098 73.387 1.00 49.95 65 GLY I O 1
ATOM 4399 N N . SER C 3 68 ? 17.026 24.084 72.841 1.00 49.62 66 SER I N 1
ATOM 4400 C CA . SER C 3 68 ? 16.038 24.600 71.899 1.00 50.34 66 SER I CA 1
ATOM 4401 C C . SER C 3 68 ? 14.638 24.663 72.484 1.00 50.38 66 SER I C 1
ATOM 4402 O O . SER C 3 68 ? 13.730 25.178 71.835 1.00 50.86 66 SER I O 1
ATOM 4405 N N . PHE C 3 69 ? 14.481 24.186 73.717 1.00 50.40 67 PHE I N 1
ATOM 4406 C CA . PHE C 3 69 ? 13.173 23.969 74.324 1.00 50.52 67 PHE I CA 1
ATOM 4407 C C . PHE C 3 69 ? 12.916 24.942 75.473 1.00 50.87 67 PHE I C 1
ATOM 4408 O O . PHE C 3 69 ? 13.848 25.404 76.136 1.00 50.37 67 PHE I O 1
ATOM 4416 N N . TYR C 3 70 ? 11.640 25.225 75.709 1.00 51.14 68 TYR I N 1
ATOM 4417 C CA . TYR C 3 70 ? 11.217 26.122 76.780 1.00 51.66 68 TYR I CA 1
ATOM 4418 C C . TYR C 3 70 ? 10.607 25.284 77.906 1.00 51.97 68 TYR I C 1
ATOM 4419 O O . TYR C 3 70 ? 9.827 24.380 77.640 1.00 52.01 68 TYR I O 1
ATOM 4428 N N . TYR C 3 71 ? 10.962 25.568 79.159 1.00 52.57 69 TYR I N 1
ATOM 4429 C CA . TYR C 3 71 ? 10.337 24.873 80.279 1.00 53.44 69 TYR I CA 1
ATOM 4430 C C . TYR C 3 71 ? 9.261 25.738 80.926 1.00 53.90 69 TYR I C 1
ATOM 4431 O O . TYR C 3 71 ? 9.562 26.779 81.501 1.00 53.94 69 TYR I O 1
ATOM 4440 N N . PRO C 3 72 ? 8.001 25.306 80.830 1.00 54.67 70 PRO I N 1
ATOM 4441 C CA . PRO C 3 72 ? 6.905 26.094 81.375 1.00 55.18 70 PRO I CA 1
ATOM 4442 C C . PRO C 3 72 ? 7.111 26.538 82.820 1.00 55.72 70 PRO I C 1
ATOM 4443 O O . PRO C 3 72 ? 7.545 25.746 83.666 1.00 55.97 70 PRO I O 1
ATOM 4447 N N . LYS C 3 73 ? 6.824 27.814 83.068 1.00 56.08 71 LYS I N 1
ATOM 4448 C CA . LYS C 3 73 ? 6.706 28.357 84.413 1.00 56.36 71 LYS I CA 1
ATOM 4449 C C . LYS C 3 73 ? 5.315 28.980 84.509 1.00 56.72 71 LYS I C 1
ATOM 4450 O O . LYS C 3 73 ? 4.878 29.646 83.574 1.00 56.62 71 LYS I O 1
ATOM 4452 N N . ILE C 3 74 ? 4.609 28.744 85.614 1.00 57.18 72 ILE I N 1
ATOM 4453 C CA . ILE C 3 74 ? 3.292 29.353 85.812 1.00 57.60 72 ILE I CA 1
ATOM 4454 C C . ILE C 3 74 ? 3.406 30.868 85.699 1.00 57.78 72 ILE I C 1
ATOM 4455 O O . ILE C 3 74 ? 4.416 31.455 86.089 1.00 57.68 72 ILE I O 1
ATOM 4460 N N . ASN C 3 75 ? 2.370 31.470 85.115 1.00 58.23 73 ASN I N 1
ATOM 4461 C CA . ASN C 3 75 ? 2.279 32.916 84.897 1.00 58.57 73 ASN I CA 1
ATOM 4462 C C . ASN C 3 75 ? 3.272 33.493 83.889 1.00 58.73 73 ASN I C 1
ATOM 4463 O O . ASN C 3 75 ? 3.385 34.716 83.784 1.00 58.86 73 ASN I O 1
ATOM 4465 N N . ASP C 3 76 ? 3.973 32.642 83.136 1.00 58.83 74 ASP I N 1
ATOM 4466 C CA . ASP C 3 76 ? 4.795 33.127 82.028 1.00 59.03 74 ASP I CA 1
ATOM 4467 C C . ASP C 3 76 ? 3.898 33.611 80.900 1.00 58.79 74 ASP I C 1
ATOM 4468 O O . ASP C 3 76 ? 2.835 33.044 80.665 1.00 58.18 74 ASP I O 1
ATOM 4473 N N . ILE C 3 77 ? 4.332 34.680 80.235 1.00 59.16 75 ILE I N 1
ATOM 4474 C CA . ILE C 3 77 ? 3.690 35.173 79.024 1.00 59.58 75 ILE I CA 1
ATOM 4475 C C . ILE C 3 77 ? 4.362 34.496 77.841 1.00 59.97 75 ILE I C 1
ATOM 4476 O O . ILE C 3 77 ? 5.593 34.489 77.713 1.00 59.96 75 ILE I O 1
ATOM 4478 N N . VAL C 3 78 ? 3.537 33.939 76.968 1.00 60.42 76 VAL I N 1
ATOM 4479 C CA . VAL C 3 78 ? 4.000 32.961 76.011 1.00 60.86 76 VAL I CA 1
ATOM 4480 C C . VAL C 3 78 ? 3.237 33.154 74.705 1.00 61.43 76 VAL I C 1
ATOM 4481 O O . VAL C 3 78 ? 2.032 33.395 74.730 1.00 61.57 76 VAL I O 1
ATOM 4485 N N . ILE C 3 79 ? 3.938 33.089 73.574 1.00 61.97 77 ILE I N 1
ATOM 4486 C CA . ILE C 3 79 ? 3.267 33.135 72.272 1.00 62.51 77 ILE I CA 1
ATOM 4487 C C . ILE C 3 79 ? 3.357 31.772 71.577 1.00 62.83 77 ILE I C 1
ATOM 4488 O O . ILE C 3 79 ? 4.426 31.342 71.133 1.00 62.79 77 ILE I O 1
ATOM 4493 N N . GLY C 3 80 ? 2.214 31.087 71.542 1.00 63.09 78 GLY I N 1
ATOM 4494 C CA . GLY C 3 80 ? 2.112 29.736 71.018 1.00 63.39 78 GLY I CA 1
ATOM 4495 C C . GLY C 3 80 ? 1.492 29.681 69.636 1.00 63.59 78 GLY I C 1
ATOM 4496 O O . GLY C 3 80 ? 1.189 30.708 69.039 1.00 63.36 78 GLY I O 1
ATOM 4497 N N . LEU C 3 81 ? 1.309 28.463 69.142 1.00 63.86 79 LEU I N 1
ATOM 4498 C CA . LEU C 3 81 ? 0.793 28.216 67.805 1.00 63.99 79 LEU I CA 1
ATOM 4499 C C . LEU C 3 81 ? -0.216 27.083 67.889 1.00 64.14 79 LEU I C 1
ATOM 4500 O O . LEU C 3 81 ? 0.111 25.990 68.344 1.00 63.88 79 LEU I O 1
ATOM 4505 N N . VAL C 3 82 ? -1.443 27.342 67.450 1.00 64.44 80 VAL I N 1
ATOM 4506 C CA . VAL C 3 82 ? -2.507 26.361 67.593 1.00 64.80 80 VAL I CA 1
ATOM 4507 C C . VAL C 3 82 ? -2.288 25.240 66.592 1.00 65.38 80 VAL I C 1
ATOM 4508 O O . VAL C 3 82 ? -1.965 25.488 65.433 1.00 65.08 80 VAL I O 1
ATOM 4512 N N . GLU C 3 83 ? -2.465 24.008 67.058 1.00 66.10 81 GLU I N 1
ATOM 4513 C CA A GLU C 3 83 ? -2.246 22.825 66.238 0.60 66.40 81 GLU I CA 1
ATOM 4514 C CA B GLU C 3 83 ? -2.256 22.836 66.213 0.40 66.33 81 GLU I CA 1
ATOM 4515 C C . GLU C 3 83 ? -3.511 21.977 66.120 1.00 66.94 81 GLU I C 1
ATOM 4516 O O . GLU C 3 83 ? -3.905 21.593 65.024 1.00 67.30 81 GLU I O 1
ATOM 4527 N N . ASP C 3 84 ? -4.150 21.685 67.251 1.00 67.91 82 ASP I N 1
ATOM 4528 C CA . ASP C 3 84 ? -5.374 20.877 67.241 1.00 68.50 82 ASP I CA 1
ATOM 4529 C C . ASP C 3 84 ? -6.517 21.615 67.915 1.00 68.95 82 ASP I C 1
ATOM 4530 O O . ASP C 3 84 ? -6.302 22.442 68.808 1.00 68.88 82 ASP I O 1
ATOM 4535 N N . VAL C 3 85 ? -7.731 21.305 67.458 1.00 69.43 83 VAL I N 1
ATOM 4536 C CA . VAL C 3 85 ? -8.959 21.818 68.052 1.00 69.67 83 VAL I CA 1
ATOM 4537 C C . VAL C 3 85 ? -9.774 20.620 68.521 1.00 69.82 83 VAL I C 1
ATOM 4538 O O . VAL C 3 85 ? -10.258 19.830 67.718 1.00 70.01 83 VAL I O 1
ATOM 4542 N N . GLU C 3 86 ? -9.890 20.480 69.835 1.00 69.95 84 GLU I N 1
ATOM 4543 C CA . GLU C 3 86 ? -10.647 19.390 70.426 1.00 70.02 84 GLU I CA 1
ATOM 4544 C C . GLU C 3 86 ? -12.103 19.835 70.566 1.00 69.90 84 GLU I C 1
ATOM 4545 O O . GLU C 3 86 ? -12.481 20.890 70.049 1.00 69.88 84 GLU I O 1
ATOM 4547 N N . ILE C 3 87 ? -12.921 19.032 71.245 1.00 69.80 85 ILE I N 1
ATOM 4548 C CA . ILE C 3 87 ? -14.338 19.354 71.418 1.00 69.72 85 ILE I CA 1
ATOM 4549 C C . ILE C 3 87 ? -14.489 20.654 72.196 1.00 69.63 85 ILE I C 1
ATOM 4550 O O . ILE C 3 87 ? -15.127 21.599 71.721 1.00 69.86 85 ILE I O 1
ATOM 4552 N N . TYR C 3 88 ? -13.864 20.698 73.374 1.00 69.18 86 TYR I N 1
ATOM 4553 C CA . TYR C 3 88 ? -14.004 21.822 74.298 1.00 68.67 86 TYR I CA 1
ATOM 4554 C C . TYR C 3 88 ? -12.686 22.557 74.565 1.00 68.03 86 TYR I C 1
ATOM 4555 O O . TYR C 3 88 ? -12.472 23.047 75.678 1.00 68.25 86 TYR I O 1
ATOM 4557 N N . GLY C 3 89 ? -11.812 22.642 73.559 1.00 67.02 87 GLY I N 1
ATOM 4558 C CA . GLY C 3 89 ? -10.606 23.484 73.659 1.00 66.08 87 GLY I CA 1
ATOM 4559 C C . GLY C 3 89 ? -9.587 23.346 72.534 1.00 65.13 87 GLY I C 1
ATOM 4560 O O . GLY C 3 89 ? -9.780 22.560 71.606 1.00 65.20 87 GLY I O 1
ATOM 4561 N N . TRP C 3 90 ? -8.496 24.112 72.633 1.00 63.85 88 TRP I N 1
ATOM 4562 C CA . TRP C 3 90 ? -7.456 24.163 71.597 1.00 62.73 88 TRP I CA 1
ATOM 4563 C C . TRP C 3 90 ? -6.055 23.763 72.110 1.00 61.83 88 TRP I C 1
ATOM 4564 O O . TRP C 3 90 ? -5.540 24.345 73.072 1.00 61.67 88 TRP I O 1
ATOM 4566 N N . VAL C 3 91 ? -5.448 22.778 71.444 1.00 60.23 89 VAL I N 1
ATOM 4567 C CA . VAL C 3 91 ? -4.084 22.343 71.734 1.00 59.00 89 VAL I CA 1
ATOM 4568 C C . VAL C 3 91 ? -3.096 23.330 71.114 1.00 57.90 89 VAL I C 1
ATOM 4569 O O . VAL C 3 91 ? -3.236 23.699 69.950 1.00 57.81 89 VAL I O 1
ATOM 4573 N N . VAL C 3 92 ? -2.100 23.755 71.893 1.00 56.71 90 VAL I N 1
ATOM 4574 C CA . VAL C 3 92 ? -1.182 24.822 71.476 1.00 55.83 90 VAL I CA 1
ATOM 4575 C C . VAL C 3 92 ? 0.269 24.402 71.679 1.00 55.42 90 VAL I C 1
ATOM 4576 O O . VAL C 3 92 ? 0.604 23.762 72.674 1.00 55.54 90 VAL I O 1
ATOM 4580 N N . ASP C 3 93 ? 1.115 24.795 70.731 1.00 54.91 91 ASP I N 1
ATOM 4581 C CA . ASP C 3 93 ? 2.548 24.521 70.761 1.00 54.50 91 ASP I CA 1
ATOM 4582 C C . ASP C 3 93 ? 3.310 25.758 71.216 1.00 53.92 91 ASP I C 1
ATOM 4583 O O . ASP C 3 93 ? 3.292 26.806 70.552 1.00 53.44 91 ASP I O 1
ATOM 4588 N N . ILE C 3 94 ? 4.006 25.615 72.337 1.00 53.52 92 ILE I N 1
ATOM 4589 C CA . ILE C 3 94 ? 4.773 26.715 72.908 1.00 53.04 92 ILE I CA 1
ATOM 4590 C C . ILE C 3 94 ? 6.273 26.420 72.941 1.00 52.76 92 ILE I C 1
ATOM 4591 O O . ILE C 3 94 ? 6.987 26.976 73.767 1.00 52.83 92 ILE I O 1
ATOM 4596 N N . LYS C 3 95 ? 6.747 25.562 72.037 1.00 52.15 93 LYS I N 1
ATOM 4597 C CA . LYS C 3 95 ? 8.147 25.119 72.023 1.00 52.05 93 LYS I CA 1
ATOM 4598 C C . LYS C 3 95 ? 8.614 24.465 73.339 1.00 51.70 93 LYS I C 1
ATOM 4599 O O . LYS C 3 95 ? 9.778 24.583 73.727 1.00 51.30 93 LYS I O 1
ATOM 4605 N N . ALA C 3 96 ? 7.704 23.790 74.026 1.00 51.63 94 ALA I N 1
ATOM 4606 C CA . ALA C 3 96 ? 8.038 23.091 75.246 1.00 52.06 94 ALA I CA 1
ATOM 4607 C C . ALA C 3 96 ? 8.072 21.576 74.965 1.00 52.59 94 ALA I C 1
ATOM 4608 O O . ALA C 3 96 ? 7.664 21.138 73.884 1.00 52.54 94 ALA I O 1
ATOM 4610 N N . PRO C 3 97 ? 8.591 20.778 75.920 1.00 52.95 95 PRO I N 1
ATOM 4611 C CA . PRO C 3 97 ? 8.453 19.321 75.837 1.00 53.33 95 PRO I CA 1
ATOM 4612 C C . PRO C 3 97 ? 7.005 18.870 75.923 1.00 53.62 95 PRO I C 1
ATOM 4613 O O . PRO C 3 97 ? 6.653 17.815 75.386 1.00 54.24 95 PRO I O 1
ATOM 4617 N N . TYR C 3 98 ? 6.181 19.665 76.603 1.00 53.70 96 TYR I N 1
ATOM 4618 C CA . TYR C 3 98 ? 4.765 19.389 76.726 1.00 53.74 96 TYR I CA 1
ATOM 4619 C C . TYR C 3 98 ? 3.994 20.446 75.951 1.00 54.29 96 TYR I C 1
ATOM 4620 O O . TYR C 3 98 ? 4.406 21.605 75.878 1.00 54.26 96 TYR I O 1
ATOM 4629 N N . LYS C 3 99 ? 2.883 20.036 75.352 1.00 55.03 97 LYS I N 1
ATOM 4630 C CA . LYS C 3 99 ? 2.031 20.969 74.636 1.00 55.62 97 LYS I CA 1
ATOM 4631 C C . LYS C 3 99 ? 0.981 21.528 75.563 1.00 56.25 97 LYS I C 1
ATOM 4632 O O . LYS C 3 99 ? 0.553 20.869 76.520 1.00 55.82 97 LYS I O 1
ATOM 4638 N N . ALA C 3 100 ? 0.587 22.760 75.262 1.00 57.44 98 ALA I N 1
ATOM 4639 C CA . ALA C 3 100 ? -0.268 23.551 76.127 1.00 58.17 98 ALA I CA 1
ATOM 4640 C C . ALA C 3 100 ? -1.700 23.468 75.629 1.00 59.28 98 ALA I C 1
ATOM 4641 O O . ALA C 3 100 ? -1.940 23.177 74.459 1.00 59.11 98 ALA I O 1
ATOM 4643 N N . TYR C 3 101 ? -2.640 23.729 76.531 1.00 60.60 99 TYR I N 1
ATOM 4644 C CA . TYR C 3 101 ? -4.060 23.653 76.232 1.00 61.56 99 TYR I CA 1
ATOM 4645 C C . TYR C 3 101 ? -4.769 24.918 76.688 1.00 61.97 99 TYR I C 1
ATOM 4646 O O . TYR C 3 101 ? -4.701 25.277 77.860 1.00 61.91 99 TYR I O 1
ATOM 4655 N N . LEU C 3 102 ? -5.440 25.582 75.752 1.00 62.58 100 LEU I N 1
ATOM 4656 C CA . LEU C 3 102 ? -6.223 26.783 76.039 1.00 63.03 100 LEU I CA 1
ATOM 4657 C C . LEU C 3 102 ? -7.689 26.399 76.130 1.00 63.55 100 LEU I C 1
ATOM 4658 O O . LEU C 3 102 ? -8.281 26.061 75.111 1.00 63.43 100 LEU I O 1
ATOM 4663 N N . PRO C 3 103 ? -8.284 26.451 77.343 1.00 64.40 101 PRO I N 1
ATOM 4664 C CA . PRO C 3 103 ? -9.678 26.021 77.457 1.00 64.95 101 PRO I CA 1
ATOM 4665 C C . PRO C 3 103 ? -10.638 26.993 76.777 1.00 65.68 101 PRO I C 1
ATOM 4666 O O . PRO C 3 103 ? -10.374 28.199 76.732 1.00 65.68 101 PRO I O 1
ATOM 4670 N N . ALA C 3 104 ? -11.727 26.455 76.235 1.00 66.64 102 ALA I N 1
ATOM 4671 C CA . ALA C 3 104 ? -12.718 27.250 75.506 1.00 67.31 102 ALA I CA 1
ATOM 4672 C C . ALA C 3 104 ? -13.432 28.217 76.450 1.00 67.89 102 ALA I C 1
ATOM 4673 O O . ALA C 3 104 ? -13.570 29.404 76.150 1.00 67.90 102 ALA I O 1
ATOM 4675 N N . SER C 3 105 ? -13.864 27.689 77.594 1.00 68.71 103 SER I N 1
ATOM 4676 C CA . SER C 3 105 ? -14.449 28.485 78.674 1.00 69.35 103 SER I CA 1
ATOM 4677 C C . SER C 3 105 ? -13.629 29.720 79.029 1.00 69.98 103 SER I C 1
ATOM 4678 O O . SER C 3 105 ? -14.198 30.782 79.262 1.00 70.37 103 SER I O 1
ATOM 4681 N N . ASN C 3 106 ? -12.303 29.577 79.075 1.00 70.63 104 ASN I N 1
ATOM 4682 C CA . ASN C 3 106 ? -11.393 30.711 79.311 1.00 71.12 104 ASN I CA 1
ATOM 4683 C C . ASN C 3 106 ? -11.487 31.775 78.213 1.00 71.90 104 ASN I C 1
ATOM 4684 O O . ASN C 3 106 ? -11.481 32.973 78.497 1.00 71.90 104 ASN I O 1
ATOM 4689 N N . LEU C 3 107 ? -11.566 31.334 76.964 1.00 72.94 105 LEU I N 1
ATOM 4690 C CA . LEU C 3 107 ? -11.616 32.255 75.835 1.00 73.70 105 LEU I CA 1
ATOM 4691 C C . LEU C 3 107 ? -12.980 32.973 75.784 1.00 74.62 105 LEU I C 1
ATOM 4692 O O . LEU C 3 107 ? -13.054 34.194 75.619 1.00 74.53 105 LEU I O 1
ATOM 4697 N N . LEU C 3 108 ? -14.047 32.202 75.959 1.00 75.76 106 LEU I N 1
ATOM 4698 C CA . LEU C 3 108 ? -15.417 32.698 75.819 1.00 76.64 106 LEU I CA 1
ATOM 4699 C C . LEU C 3 108 ? -15.942 33.487 77.027 1.00 77.52 106 LEU I C 1
ATOM 4700 O O . LEU C 3 108 ? -16.824 34.338 76.876 1.00 77.75 106 LEU I O 1
ATOM 4705 N N . GLY C 3 109 ? -15.420 33.192 78.218 1.00 78.44 107 GLY I N 1
ATOM 4706 C CA . GLY C 3 109 ? -15.995 33.705 79.464 1.00 79.06 107 GLY I CA 1
ATOM 4707 C C . GLY C 3 109 ? -17.322 33.027 79.777 1.00 79.73 107 GLY I C 1
ATOM 4708 O O . GLY C 3 109 ? -18.115 33.534 80.574 1.00 79.98 107 GLY I O 1
ATOM 4709 N N . ARG C 3 110 ? -17.550 31.870 79.156 1.00 80.41 108 ARG I N 1
ATOM 4710 C CA . ARG C 3 110 ? -18.806 31.139 79.270 1.00 80.94 108 ARG I CA 1
ATOM 4711 C C . ARG C 3 110 ? -18.639 29.755 78.665 1.00 81.39 108 ARG I C 1
ATOM 4712 O O . ARG C 3 110 ? -17.666 29.498 77.963 1.00 81.50 108 ARG I O 1
ATOM 4720 N N . SER C 3 111 ? -19.598 28.874 78.915 1.00 82.01 109 SER I N 1
ATOM 4721 C CA . SER C 3 111 ? -19.542 27.519 78.374 1.00 82.52 109 SER I CA 1
ATOM 4722 C C . SER C 3 111 ? -19.796 27.493 76.867 1.00 83.00 109 SER I C 1
ATOM 4723 O O . SER C 3 111 ? -20.526 28.325 76.331 1.00 82.96 109 SER I O 1
ATOM 4725 N N . ILE C 3 112 ? -19.164 26.531 76.199 1.00 83.71 110 ILE I N 1
ATOM 4726 C CA . ILE C 3 112 ? -19.479 26.176 74.810 1.00 84.19 110 ILE I CA 1
ATOM 4727 C C . ILE C 3 112 ? -20.983 25.912 74.669 1.00 84.59 110 ILE I C 1
ATOM 4728 O O . ILE C 3 112 ? -21.614 25.366 75.581 1.00 84.78 110 ILE I O 1
ATOM 4733 N N . ASN C 3 113 ? -21.551 26.317 73.536 1.00 85.00 111 ASN I N 1
ATOM 4734 C CA . ASN C 3 113 ? -22.967 26.091 73.262 1.00 85.28 111 ASN I CA 1
ATOM 4735 C C . ASN C 3 113 ? -23.213 24.929 72.303 1.00 85.63 111 ASN I C 1
ATOM 4736 O O . ASN C 3 113 ? -22.325 24.492 71.567 1.00 85.77 111 ASN I O 1
ATOM 4741 N N . VAL C 3 114 ? -24.457 24.468 72.322 1.00 86.01 112 VAL I N 1
ATOM 4742 C CA . VAL C 3 114 ? -24.875 23.188 71.753 1.00 86.35 112 VAL I CA 1
ATOM 4743 C C . VAL C 3 114 ? -24.407 22.885 70.318 1.00 86.59 112 VAL I C 1
ATOM 4744 O O . VAL C 3 114 ? -24.249 21.721 69.967 1.00 86.94 112 VAL I O 1
ATOM 4748 N N . GLY C 3 115 ? -24.180 23.904 69.492 1.00 86.70 113 GLY I N 1
ATOM 4749 C CA . GLY C 3 115 ? -23.636 23.681 68.138 1.00 86.62 113 GLY I CA 1
ATOM 4750 C C . GLY C 3 115 ? -22.480 24.605 67.802 1.00 86.57 113 GLY I C 1
ATOM 4751 O O . GLY C 3 115 ? -22.200 24.864 66.626 1.00 86.64 113 GLY I O 1
ATOM 4752 N N . GLU C 3 116 ? -21.800 25.077 68.844 1.00 86.40 114 GLU I N 1
ATOM 4753 C CA . GLU C 3 116 ? -20.729 26.063 68.717 1.00 86.31 114 GLU I CA 1
ATOM 4754 C C . GLU C 3 116 ? -19.484 25.521 68.005 1.00 86.21 114 GLU I C 1
ATOM 4755 O O . GLU C 3 116 ? -19.417 24.349 67.617 1.00 86.13 114 GLU I O 1
ATOM 4761 N N . ASP C 3 117 ? -18.511 26.415 67.839 1.00 86.04 115 ASP I N 1
ATOM 4762 C CA . ASP C 3 117 ? -17.168 26.090 67.361 1.00 85.91 115 ASP I CA 1
ATOM 4763 C C . ASP C 3 117 ? -17.075 25.983 65.846 1.00 85.63 115 ASP I C 1
ATOM 4764 O O . ASP C 3 117 ? -17.099 24.891 65.270 1.00 85.80 115 ASP I O 1
ATOM 4766 N N . LEU C 3 118 ? -16.972 27.140 65.206 1.00 85.14 116 LEU I N 1
ATOM 4767 C CA . LEU C 3 118 ? -16.397 27.203 63.882 1.00 84.80 116 LEU I CA 1
ATOM 4768 C C . LEU C 3 118 ? -14.890 27.207 64.152 1.00 84.40 116 LEU I C 1
ATOM 4769 O O . LEU C 3 118 ? -14.341 26.210 64.628 1.00 84.61 116 LEU I O 1
ATOM 4771 N N . ARG C 3 119 ? -14.219 28.310 63.849 1.00 83.76 117 ARG I N 1
ATOM 4772 C CA . ARG C 3 119 ? -12.909 28.590 64.423 1.00 82.87 117 ARG I CA 1
ATOM 4773 C C . ARG C 3 119 ? -12.605 30.091 64.466 1.00 82.59 117 ARG I C 1
ATOM 4774 O O . ARG C 3 119 ? -11.472 30.483 64.787 1.00 82.67 117 ARG I O 1
ATOM 4776 N N . ARG C 3 120 ? -13.611 30.928 64.160 1.00 81.89 118 ARG I N 1
ATOM 4777 C CA . ARG C 3 120 ? -13.436 32.382 64.152 1.00 81.48 118 ARG I CA 1
ATOM 4778 C C . ARG C 3 120 ? -12.795 32.865 65.442 1.00 80.51 118 ARG I C 1
ATOM 4779 O O . ARG C 3 120 ? -12.163 33.919 65.462 1.00 80.70 118 ARG I O 1
ATOM 4781 N N . TYR C 3 121 ? -12.977 32.097 66.515 1.00 79.34 119 TYR I N 1
ATOM 4782 C CA . TYR C 3 121 ? -12.195 32.273 67.730 1.00 78.19 119 TYR I CA 1
ATOM 4783 C C . TYR C 3 121 ? -10.718 31.934 67.471 1.00 77.70 119 TYR I C 1
ATOM 4784 O O . TYR C 3 121 ? -9.879 32.834 67.476 1.00 77.76 119 TYR I O 1
ATOM 4786 N N . LEU C 3 122 ? -10.406 30.657 67.220 1.00 76.85 120 LEU I N 1
ATOM 4787 C CA . LEU C 3 122 ? -9.023 30.231 66.913 1.00 76.29 120 LEU I CA 1
ATOM 4788 C C . LEU C 3 122 ? -8.939 28.912 66.133 1.00 75.24 120 LEU I C 1
ATOM 4789 O O . LEU C 3 122 ? -9.473 27.894 66.569 1.00 75.06 120 LEU I O 1
ATOM 4794 N N . ASP C 3 123 ? -8.242 28.938 64.998 1.00 74.28 121 ASP I N 1
ATOM 4795 C CA . ASP C 3 123 ? -8.041 27.751 64.160 1.00 73.71 121 ASP I CA 1
ATOM 4796 C C . ASP C 3 123 ? -6.580 27.333 64.128 1.00 73.08 121 ASP I C 1
ATOM 4797 O O . ASP C 3 123 ? -5.702 28.049 64.610 1.00 73.33 121 ASP I O 1
ATOM 4799 N N . VAL C 3 124 ? -6.334 26.176 63.522 1.00 72.07 122 VAL I N 1
ATOM 4800 C CA . VAL C 3 124 ? -4.982 25.664 63.306 1.00 71.21 122 VAL I CA 1
ATOM 4801 C C . VAL C 3 124 ? -4.147 26.680 62.519 1.00 70.39 122 VAL I C 1
ATOM 4802 O O . VAL C 3 124 ? -4.623 27.250 61.543 1.00 70.51 122 VAL I O 1
ATOM 4806 N N . GLY C 3 125 ? -2.917 26.926 62.957 1.00 69.41 123 GLY I N 1
ATOM 4807 C CA . GLY C 3 125 ? -2.028 27.875 62.270 1.00 68.76 123 GLY I CA 1
ATOM 4808 C C . GLY C 3 125 ? -2.069 29.308 62.784 1.00 68.15 123 GLY I C 1
ATOM 4809 O O . GLY C 3 125 ? -1.273 30.152 62.350 1.00 67.88 123 GLY I O 1
ATOM 4810 N N . ASP C 3 126 ? -3.003 29.590 63.692 1.00 67.41 124 ASP I N 1
ATOM 4811 C CA . ASP C 3 126 ? -3.064 30.885 64.369 1.00 66.80 124 ASP I CA 1
ATOM 4812 C C . ASP C 3 126 ? -1.983 30.971 65.443 1.00 66.08 124 ASP I C 1
ATOM 4813 O O . ASP C 3 126 ? -1.768 30.016 66.196 1.00 65.57 124 ASP I O 1
ATOM 4818 N N . TYR C 3 127 ? -1.319 32.125 65.504 1.00 65.44 125 TYR I N 1
ATOM 4819 C CA . TYR C 3 127 ? -0.475 32.485 66.644 1.00 64.83 125 TYR I CA 1
ATOM 4820 C C . TYR C 3 127 ? -1.330 33.082 67.765 1.00 64.25 125 TYR I C 1
ATOM 4821 O O . TYR C 3 127 ? -2.214 33.903 67.507 1.00 64.09 125 TYR I O 1
ATOM 4830 N N . VAL C 3 128 ? -1.050 32.676 69.002 1.00 63.52 126 VAL I N 1
ATOM 4831 C CA . VAL C 3 128 ? -1.741 33.198 70.183 1.00 62.98 126 VAL I CA 1
ATOM 4832 C C . VAL C 3 128 ? -0.741 33.713 71.201 1.00 62.17 126 VAL I C 1
ATOM 4833 O O . VAL C 3 128 ? 0.257 33.055 71.477 1.00 62.10 126 VAL I O 1
ATOM 4837 N N . ILE C 3 129 ? -1.020 34.881 71.767 1.00 61.10 127 ILE I N 1
ATOM 4838 C CA . ILE C 3 129 ? -0.262 35.391 72.904 1.00 60.25 127 ILE I CA 1
ATOM 4839 C C . ILE C 3 129 ? -1.055 35.019 74.138 1.00 59.61 127 ILE I C 1
ATOM 4840 O O . ILE C 3 129 ? -2.246 35.267 74.188 1.00 59.52 127 ILE I O 1
ATOM 4845 N N . ALA C 3 130 ? -0.417 34.389 75.118 1.00 59.10 128 ALA I N 1
ATOM 4846 C CA . ALA C 3 130 ? -1.151 33.847 76.265 1.00 58.85 128 ALA I CA 1
ATOM 4847 C C . ALA C 3 130 ? -0.272 33.611 77.491 1.00 58.69 128 ALA I C 1
ATOM 4848 O O . ALA C 3 130 ? 0.949 33.607 77.394 1.00 58.86 128 ALA I O 1
ATOM 4850 N N . ARG C 3 131 ? -0.910 33.421 78.643 1.00 58.56 129 ARG I N 1
ATOM 4851 C CA . ARG C 3 131 ? -0.202 33.221 79.906 1.00 58.53 129 ARG I CA 1
ATOM 4852 C C . ARG C 3 131 ? -0.495 31.836 80.456 1.00 58.49 129 ARG I C 1
ATOM 4853 O O . ARG C 3 131 ? -1.601 31.317 80.278 1.00 57.99 129 ARG I O 1
ATOM 4855 N N . ILE C 3 132 ? 0.491 31.246 81.133 1.00 58.76 130 ILE I N 1
ATOM 4856 C CA . ILE C 3 132 ? 0.347 29.902 81.697 1.00 59.11 130 ILE I CA 1
ATOM 4857 C C . ILE C 3 132 ? -0.350 29.987 83.053 1.00 59.56 130 ILE I C 1
ATOM 4858 O O . ILE C 3 132 ? 0.227 30.487 84.024 1.00 59.40 130 ILE I O 1
ATOM 4863 N N . GLU C 3 133 ? -1.586 29.490 83.107 1.00 60.05 131 GLU I N 1
ATOM 4864 C CA . GLU C 3 133 ? -2.430 29.585 84.303 1.00 60.67 131 GLU I CA 1
ATOM 4865 C C . GLU C 3 133 ? -2.298 28.364 85.207 1.00 61.15 131 GLU I C 1
ATOM 4866 O O . GLU C 3 133 ? -2.723 28.399 86.366 1.00 61.56 131 GLU I O 1
ATOM 4868 N N . ASN C 3 134 ? -1.730 27.283 84.679 1.00 61.46 132 ASN I N 1
ATOM 4869 C CA . ASN C 3 134 ? -1.509 26.075 85.466 1.00 61.63 132 ASN I CA 1
ATOM 4870 C C . ASN C 3 134 ? -0.401 25.212 84.862 1.00 61.71 132 ASN I C 1
ATOM 4871 O O . ASN C 3 134 ? -0.332 25.041 83.645 1.00 61.37 132 ASN I O 1
ATOM 4876 N N . PHE C 3 135 ? 0.464 24.684 85.724 1.00 61.87 133 PHE I N 1
ATOM 4877 C CA . PHE C 3 135 ? 1.539 23.787 85.307 1.00 61.96 133 PHE I CA 1
ATOM 4878 C C . PHE C 3 135 ? 2.266 23.233 86.525 1.00 62.21 133 PHE I C 1
ATOM 4879 O O . PHE C 3 135 ? 2.572 23.973 87.458 1.00 62.54 133 PHE I O 1
ATOM 4887 N N . ASP C 3 136 ? 2.529 21.930 86.507 1.00 62.31 134 ASP I N 1
ATOM 4888 C CA . ASP C 3 136 ? 3.478 21.300 87.429 1.00 62.41 134 ASP I CA 1
ATOM 4889 C C . ASP C 3 136 ? 3.975 20.001 86.786 1.00 62.14 134 ASP I C 1
ATOM 4890 O O . ASP C 3 136 ? 3.548 19.657 85.676 1.00 61.97 134 ASP I O 1
ATOM 4895 N N . ARG C 3 137 ? 4.855 19.274 87.476 1.00 61.74 135 ARG I N 1
ATOM 4896 C CA . ARG C 3 137 ? 5.449 18.049 86.917 1.00 61.36 135 ARG I CA 1
ATOM 4897 C C . ARG C 3 137 ? 4.430 16.949 86.660 1.00 61.05 135 ARG I C 1
ATOM 4898 O O . ARG C 3 137 ? 4.778 15.940 86.068 1.00 61.17 135 ARG I O 1
ATOM 4900 N N . SER C 3 138 ? 3.187 17.144 87.111 1.00 60.86 136 SER I N 1
ATOM 4901 C CA . SER C 3 138 ? 2.132 16.129 87.020 1.00 60.70 136 SER I CA 1
ATOM 4902 C C . SER C 3 138 ? 1.147 16.361 85.876 1.00 60.54 136 SER I C 1
ATOM 4903 O O . SER C 3 138 ? 0.337 15.485 85.578 1.00 60.58 136 SER I O 1
ATOM 4905 N N . ILE C 3 139 ? 1.216 17.526 85.235 1.00 60.51 137 ILE I N 1
ATOM 4906 C CA . ILE C 3 139 ? 0.243 17.895 84.204 1.00 60.35 137 ILE I CA 1
ATOM 4907 C C . ILE C 3 139 ? 0.827 18.804 83.122 1.00 60.15 137 ILE I C 1
ATOM 4908 O O . ILE C 3 139 ? 1.794 19.529 83.357 1.00 60.09 137 ILE I O 1
ATOM 4913 N N . ASP C 3 140 ? 0.220 18.760 81.940 1.00 59.82 138 ASP I N 1
ATOM 4914 C CA . ASP C 3 140 ? 0.584 19.660 80.854 1.00 59.83 138 ASP I CA 1
ATOM 4915 C C . ASP C 3 140 ? 0.155 21.106 81.170 1.00 59.74 138 ASP I C 1
ATOM 4916 O O . ASP C 3 140 ? -0.796 21.330 81.931 1.00 59.76 138 ASP I O 1
ATOM 4921 N N . PRO C 3 141 ? 0.856 22.092 80.582 1.00 59.48 139 PRO I N 1
ATOM 4922 C CA . PRO C 3 141 ? 0.528 23.486 80.855 1.00 59.42 139 PRO I CA 1
ATOM 4923 C C . PRO C 3 141 ? -0.856 23.903 80.338 1.00 59.45 139 PRO I C 1
ATOM 4924 O O . PRO C 3 141 ? -1.298 23.446 79.277 1.00 58.77 139 PRO I O 1
ATOM 4928 N N . VAL C 3 142 ? -1.529 24.752 81.119 1.00 59.65 140 VAL I N 1
ATOM 4929 C CA . VAL C 3 142 ? -2.839 25.292 80.765 1.00 59.52 140 VAL I CA 1
ATOM 4930 C C . VAL C 3 142 ? -2.697 26.786 80.491 1.00 59.42 140 VAL I C 1
ATOM 4931 O O . VAL C 3 142 ? -2.021 27.504 81.230 1.00 58.64 140 VAL I O 1
ATOM 4935 N N . LEU C 3 143 ? -3.328 27.231 79.408 1.00 59.58 141 LEU I N 1
ATOM 4936 C CA . LEU C 3 143 ? -3.225 28.604 78.963 1.00 59.83 141 LEU I CA 1
ATOM 4937 C C . LEU C 3 143 ? -4.441 29.424 79.366 1.00 60.28 141 LEU I C 1
ATOM 4938 O O . LEU C 3 143 ? -5.548 28.890 79.534 1.00 59.90 141 LEU I O 1
ATOM 4943 N N . SER C 3 144 ? -4.206 30.729 79.509 1.00 61.05 142 SER I N 1
ATOM 4944 C CA . SER C 3 144 ? -5.265 31.710 79.723 1.00 61.65 142 SER I CA 1
ATOM 4945 C C . SER C 3 144 ? -5.081 32.910 78.798 1.00 62.05 142 SER I C 1
ATOM 4946 O O . SER C 3 144 ? -3.964 33.404 78.614 1.00 61.85 142 SER I O 1
ATOM 4949 N N . VAL C 3 145 ? -6.195 33.369 78.225 1.00 62.85 143 VAL I N 1
ATOM 4950 C CA . VAL C 3 145 ? -6.221 34.541 77.347 1.00 63.47 143 VAL I CA 1
ATOM 4951 C C . VAL C 3 145 ? -6.665 35.812 78.096 1.00 63.83 143 VAL I C 1
ATOM 4952 O O . VAL C 3 145 ? -6.620 36.909 77.534 1.00 63.64 143 VAL I O 1
ATOM 4954 N N . LYS C 3 146 ? -7.056 35.650 79.363 1.00 64.28 144 LYS I N 1
ATOM 4955 C CA . LYS C 3 146 ? -7.706 36.699 80.166 1.00 64.79 144 LYS I CA 1
ATOM 4956 C C . LYS C 3 146 ? -7.105 38.100 80.041 1.00 65.23 144 LYS I C 1
ATOM 4957 O O . LYS C 3 146 ? -7.819 39.042 79.721 1.00 66.10 144 LYS I O 1
ATOM 4959 N N . GLY C 3 147 ? -5.808 38.239 80.295 1.00 65.80 145 GLY I N 1
ATOM 4960 C CA . GLY C 3 147 ? -5.142 39.552 80.337 1.00 66.02 145 GLY I CA 1
ATOM 4961 C C . GLY C 3 147 ? -5.314 40.455 79.126 1.00 66.81 145 GLY I C 1
ATOM 4962 O O . GLY C 3 147 ? -5.926 40.075 78.133 1.00 66.80 145 GLY I O 1
ATOM 4963 N N . LYS C 3 148 ? -4.760 41.662 79.210 1.00 67.78 146 LYS I N 1
ATOM 4964 C CA . LYS C 3 148 ? -4.857 42.638 78.118 1.00 68.45 146 LYS I CA 1
ATOM 4965 C C . LYS C 3 148 ? -3.756 42.419 77.085 1.00 69.04 146 LYS I C 1
ATOM 4966 O O . LYS C 3 148 ? -2.601 42.133 77.430 1.00 69.25 146 LYS I O 1
ATOM 4968 N N . ASP C 3 149 ? -4.128 42.572 75.817 1.00 69.50 147 ASP I N 1
ATOM 4969 C CA . ASP C 3 149 ? -3.232 42.304 74.700 1.00 69.76 147 ASP I CA 1
ATOM 4970 C C . ASP C 3 149 ? -2.715 40.850 74.680 1.00 69.97 147 ASP I C 1
ATOM 4971 O O . ASP C 3 149 ? -1.599 40.594 74.231 1.00 70.35 147 ASP I O 1
ATOM 4973 N N . LEU C 3 150 ? -3.530 39.909 75.163 1.00 70.04 148 LEU I N 1
ATOM 4974 C CA . LEU C 3 150 ? -3.293 38.480 74.946 1.00 70.13 148 LEU I CA 1
ATOM 4975 C C . LEU C 3 150 ? -4.116 38.069 73.715 1.00 70.47 148 LEU I C 1
ATOM 4976 O O . LEU C 3 150 ? -4.331 38.895 72.831 1.00 70.73 148 LEU I O 1
ATOM 4981 N N . GLY C 3 151 ? -4.556 36.813 73.632 1.00 70.64 149 GLY I N 1
ATOM 4982 C CA . GLY C 3 151 ? -5.386 36.357 72.516 1.00 70.62 149 GLY I CA 1
ATOM 4983 C C . GLY C 3 151 ? -4.671 36.258 71.177 1.00 70.94 149 GLY I C 1
ATOM 4984 O O . GLY C 3 151 ? -3.450 36.405 71.096 1.00 70.60 149 GLY I O 1
ATOM 4985 N N . ARG C 3 152 ? -5.452 36.029 70.121 1.00 71.40 150 ARG I N 1
ATOM 4986 C CA . ARG C 3 152 ? -4.925 35.792 68.775 1.00 71.73 150 ARG I CA 1
ATOM 4987 C C . ARG C 3 152 ? -4.088 36.946 68.258 1.00 72.17 150 ARG I C 1
ATOM 4988 O O . ARG C 3 152 ? -4.299 38.096 68.630 1.00 72.19 150 ARG I O 1
ATOM 4990 N N . VAL C 3 153 ? -3.123 36.626 67.406 1.00 72.81 151 VAL I N 1
ATOM 4991 C CA . VAL C 3 153 ? -2.370 37.644 66.693 1.00 73.44 151 VAL I CA 1
ATOM 4992 C C . VAL C 3 153 ? -2.985 37.804 65.303 1.00 74.13 151 VAL I C 1
ATOM 4993 O O . VAL C 3 153 ? -3.400 36.823 64.672 1.00 74.29 151 VAL I O 1
ATOM 4997 N N . SER C 3 154 ? -3.045 39.051 64.845 1.00 74.80 152 SER I N 1
ATOM 4998 C CA . SER C 3 154 ? -3.623 39.385 63.550 1.00 75.22 152 SER I CA 1
ATOM 4999 C C . SER C 3 154 ? -2.514 39.719 62.557 1.00 75.47 152 SER I C 1
ATOM 5000 O O . SER C 3 154 ? -2.406 39.088 61.501 1.00 75.87 152 SER I O 1
ATOM 5003 N N . ASN C 3 155 ? -1.675 40.687 62.919 1.00 75.43 153 ASN I N 1
ATOM 5004 C CA . ASN C 3 155 ? -0.624 41.187 62.040 1.00 75.40 153 ASN I CA 1
ATOM 5005 C C . ASN C 3 155 ? 0.777 40.940 62.589 1.00 75.25 153 ASN I C 1
ATOM 5006 O O . ASN C 3 155 ? 0.941 40.335 63.641 1.00 75.37 153 ASN I O 1
ATOM 5011 N N . GLY C 3 156 ? 1.782 41.425 61.865 1.00 75.11 154 GLY I N 1
ATOM 5012 C CA . GLY C 3 156 ? 3.156 41.470 62.356 1.00 75.01 154 GLY I CA 1
ATOM 5013 C C . GLY C 3 156 ? 3.958 40.222 62.049 1.00 74.94 154 GLY I C 1
ATOM 5014 O O . GLY C 3 156 ? 3.399 39.195 61.661 1.00 74.94 154 GLY I O 1
ATOM 5015 N N . ILE C 3 157 ? 5.276 40.320 62.222 1.00 74.76 155 ILE I N 1
ATOM 5016 C CA . ILE C 3 157 ? 6.173 39.169 62.114 1.00 74.52 155 ILE I CA 1
ATOM 5017 C C . ILE C 3 157 ? 6.387 38.535 63.492 1.00 74.42 155 ILE I C 1
ATOM 5018 O O . ILE C 3 157 ? 6.442 39.237 64.503 1.00 74.35 155 ILE I O 1
ATOM 5020 N N . VAL C 3 158 ? 6.492 37.207 63.522 1.00 74.23 156 VAL I N 1
ATOM 5021 C CA . VAL C 3 158 ? 6.831 36.471 64.742 1.00 73.96 156 VAL I CA 1
ATOM 5022 C C . VAL C 3 158 ? 8.138 35.728 64.533 1.00 73.58 156 VAL I C 1
ATOM 5023 O O . VAL C 3 158 ? 8.216 34.822 63.702 1.00 73.76 156 VAL I O 1
ATOM 5027 N N . ILE C 3 159 ? 9.145 36.102 65.316 1.00 73.04 157 ILE I N 1
ATOM 5028 C CA . ILE C 3 159 ? 10.496 35.573 65.183 1.00 72.61 157 ILE I CA 1
ATOM 5029 C C . ILE C 3 159 ? 10.776 34.551 66.286 1.00 71.92 157 ILE I C 1
ATOM 5030 O O . ILE C 3 159 ? 10.587 34.835 67.475 1.00 71.87 157 ILE I O 1
ATOM 5035 N N . ASP C 3 160 ? 11.232 33.368 65.874 1.00 70.97 158 ASP I N 1
ATOM 5036 C CA . ASP C 3 160 ? 11.511 32.257 66.781 1.00 70.01 158 ASP I CA 1
ATOM 5037 C C . ASP C 3 160 ? 12.981 32.294 67.214 1.00 69.63 158 ASP I C 1
ATOM 5038 O O . ASP C 3 160 ? 13.852 32.566 66.390 1.00 69.71 158 ASP I O 1
ATOM 5043 N N . ILE C 3 161 ? 13.259 32.042 68.496 1.00 69.03 159 ILE I N 1
ATOM 5044 C CA . ILE C 3 161 ? 14.650 31.965 69.006 1.00 68.71 159 ILE I CA 1
ATOM 5045 C C . ILE C 3 161 ? 14.833 30.903 70.107 1.00 67.77 159 ILE I C 1
ATOM 5046 O O . ILE C 3 161 ? 13.856 30.368 70.626 1.00 67.73 159 ILE I O 1
ATOM 5051 N N . MET C 3 162 ? 16.086 30.610 70.457 1.00 66.90 160 MET I N 1
ATOM 5052 C CA . MET C 3 162 ? 16.388 29.781 71.630 1.00 66.27 160 MET I CA 1
ATOM 5053 C C . MET C 3 162 ? 15.793 30.425 72.872 1.00 65.68 160 MET I C 1
ATOM 5054 O O . MET C 3 162 ? 16.175 31.540 73.213 1.00 65.27 160 MET I O 1
ATOM 5059 N N . PRO C 3 163 ? 14.873 29.730 73.562 1.00 65.27 161 PRO I N 1
ATOM 5060 C CA . PRO C 3 163 ? 14.325 30.257 74.814 1.00 65.50 161 PRO I CA 1
ATOM 5061 C C . PRO C 3 163 ? 15.416 30.619 75.828 1.00 65.99 161 PRO I C 1
ATOM 5062 O O . PRO C 3 163 ? 15.260 31.548 76.627 1.00 65.92 161 PRO I O 1
ATOM 5066 N N . VAL C 3 164 ? 16.506 29.859 75.777 1.00 66.63 162 VAL I N 1
ATOM 5067 C CA . VAL C 3 164 ? 17.728 30.121 76.529 1.00 67.08 162 VAL I CA 1
ATOM 5068 C C . VAL C 3 164 ? 18.257 31.544 76.342 1.00 67.59 162 VAL I C 1
ATOM 5069 O O . VAL C 3 164 ? 18.874 32.095 77.251 1.00 67.60 162 VAL I O 1
ATOM 5073 N N . LYS C 3 165 ? 18.021 32.122 75.165 1.00 68.31 163 LYS I N 1
ATOM 5074 C CA . LYS C 3 165 ? 18.503 33.471 74.831 1.00 69.01 163 LYS I CA 1
ATOM 5075 C C . LYS C 3 165 ? 17.572 34.625 75.230 1.00 69.25 163 LYS I C 1
ATOM 5076 O O . LYS C 3 165 ? 17.974 35.780 75.147 1.00 69.04 163 LYS I O 1
ATOM 5082 N N . VAL C 3 166 ? 16.353 34.314 75.670 1.00 69.97 164 VAL I N 1
ATOM 5083 C CA . VAL C 3 166 ? 15.343 35.338 75.983 1.00 70.64 164 VAL I CA 1
ATOM 5084 C C . VAL C 3 166 ? 15.841 36.436 76.942 1.00 71.41 164 VAL I C 1
ATOM 5085 O O . VAL C 3 166 ? 15.583 37.621 76.705 1.00 71.75 164 VAL I O 1
ATOM 5089 N N . PRO C 3 167 ? 16.539 36.055 78.029 1.00 72.08 165 PRO I N 1
ATOM 5090 C CA . PRO C 3 167 ? 17.044 37.080 78.954 1.00 72.31 165 PRO I CA 1
ATOM 5091 C C . PRO C 3 167 ? 18.134 38.000 78.383 1.00 73.07 165 PRO I C 1
ATOM 5092 O O . PRO C 3 167 ? 18.300 39.117 78.875 1.00 73.16 165 PRO I O 1
ATOM 5096 N N . ARG C 3 168 ? 18.874 37.543 77.376 1.00 73.73 166 ARG I N 1
ATOM 5097 C CA . ARG C 3 168 ? 19.874 38.394 76.729 1.00 74.45 166 ARG I CA 1
ATOM 5098 C C . ARG C 3 168 ? 19.214 39.392 75.781 1.00 75.00 166 ARG I C 1
ATOM 5099 O O . ARG C 3 168 ? 19.678 40.527 75.647 1.00 75.10 166 ARG I O 1
ATOM 5107 N N . VAL C 3 169 ? 18.138 38.955 75.125 1.00 75.69 167 VAL I N 1
ATOM 5108 C CA . VAL C 3 169 ? 17.388 39.775 74.159 1.00 76.25 167 VAL I CA 1
ATOM 5109 C C . VAL C 3 169 ? 16.694 40.967 74.825 1.00 76.77 167 VAL I C 1
ATOM 5110 O O . VAL C 3 169 ? 16.620 42.047 74.248 1.00 76.59 167 VAL I O 1
ATOM 5114 N N . ILE C 3 170 ? 16.173 40.756 76.029 1.00 77.56 168 ILE I N 1
ATOM 5115 C CA . ILE C 3 170 ? 15.638 41.847 76.835 1.00 78.17 168 ILE I CA 1
ATOM 5116 C C . ILE C 3 170 ? 16.810 42.647 77.397 1.00 78.90 168 ILE I C 1
ATOM 5117 O O . ILE C 3 170 ? 16.965 43.838 77.104 1.00 79.06 168 ILE I O 1
ATOM 5122 N N . GLY C 3 171 ? 17.637 41.977 78.193 1.00 79.62 169 GLY I N 1
ATOM 5123 C CA . GLY C 3 171 ? 18.884 42.556 78.680 1.00 80.11 169 GLY I CA 1
ATOM 5124 C C . GLY C 3 171 ? 18.761 43.198 80.043 1.00 80.63 169 GLY I C 1
ATOM 5125 O O . GLY C 3 171 ? 17.687 43.213 80.647 1.00 80.68 169 GLY I O 1
ATOM 5126 N N . LYS C 3 172 ? 19.881 43.722 80.527 1.00 81.46 170 LYS I N 1
ATOM 5127 C CA . LYS C 3 172 ? 19.915 44.442 81.795 1.00 82.13 170 LYS I CA 1
ATOM 5128 C C . LYS C 3 172 ? 19.015 45.681 81.728 1.00 82.62 170 LYS I C 1
ATOM 5129 O O . LYS C 3 172 ? 19.227 46.566 80.889 1.00 82.71 170 LYS I O 1
ATOM 5131 N N . ASN C 3 173 ? 18.010 45.723 82.606 1.00 83.12 171 ASN I N 1
ATOM 5132 C CA . ASN C 3 173 ? 17.027 46.815 82.645 1.00 83.50 171 ASN I CA 1
ATOM 5133 C C . ASN C 3 173 ? 16.393 47.078 81.267 1.00 83.78 171 ASN I C 1
ATOM 5134 O O . ASN C 3 173 ? 16.142 48.227 80.895 1.00 83.95 171 ASN I O 1
ATOM 5136 N N . LYS C 3 174 ? 16.139 45.997 80.527 1.00 84.01 172 LYS I N 1
ATOM 5137 C CA . LYS C 3 174 ? 15.578 46.054 79.175 1.00 84.10 172 LYS I CA 1
ATOM 5138 C C . LYS C 3 174 ? 16.412 46.900 78.208 1.00 84.25 172 LYS I C 1
ATOM 5139 O O . LYS C 3 174 ? 15.877 47.496 77.278 1.00 84.14 172 LYS I O 1
ATOM 5141 N N . SER C 3 175 ? 17.725 46.939 78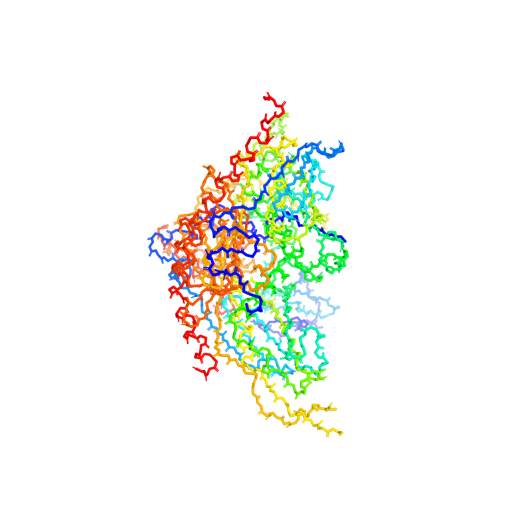.423 1.00 84.55 173 SER I N 1
ATOM 5142 C CA . SER C 3 175 ? 18.618 47.735 77.581 1.00 84.81 173 SER I CA 1
ATOM 5143 C C . SER C 3 175 ? 18.657 47.210 76.150 1.00 85.12 173 SER I C 1
ATOM 5144 O O . SER C 3 175 ? 18.549 47.984 75.202 1.00 85.15 173 SER I O 1
ATOM 5147 N N . MET C 3 176 ? 18.802 45.896 76.003 1.00 85.51 174 MET I N 1
ATOM 5148 C CA . MET C 3 176 ? 18.773 45.257 74.684 1.00 85.82 174 MET I CA 1
ATOM 5149 C C . MET C 3 176 ? 17.403 45.402 74.019 1.00 86.13 174 MET I C 1
ATOM 5150 O O . MET C 3 176 ? 17.306 45.492 72.794 1.00 86.12 174 MET I O 1
ATOM 5155 N N . TYR C 3 177 ? 16.349 45.415 74.828 1.00 86.55 175 TYR I N 1
ATOM 5156 C CA . TYR C 3 177 ? 14.998 45.648 74.322 1.00 86.99 175 TYR I CA 1
ATOM 5157 C C . TYR C 3 177 ? 14.834 47.073 73.784 1.00 87.22 175 TYR I C 1
ATOM 5158 O O . TYR C 3 177 ? 14.099 47.304 72.823 1.00 87.27 175 TYR I O 1
ATOM 5167 N N . GLU C 3 178 ? 15.504 48.026 74.423 1.00 87.45 176 GLU I N 1
ATOM 5168 C CA . GLU C 3 178 ? 15.446 49.416 73.999 1.00 87.54 176 GLU I CA 1
ATOM 5169 C C . GLU C 3 178 ? 16.180 49.585 72.670 1.00 87.74 176 GLU I C 1
ATOM 5170 O O . GLU C 3 178 ? 15.595 50.050 71.687 1.00 87.72 176 GLU I O 1
ATOM 5172 N N . THR C 3 179 ? 17.447 49.166 72.636 1.00 87.89 177 THR I N 1
ATOM 5173 C CA . THR C 3 179 ? 18.293 49.330 71.442 1.00 88.02 177 THR I CA 1
ATOM 5174 C C . THR C 3 179 ? 17.796 48.586 70.191 1.00 88.24 177 THR I C 1
ATOM 5175 O O . THR C 3 179 ? 18.454 48.620 69.153 1.00 88.32 177 THR I O 1
ATOM 5179 N N . LEU C 3 180 ? 16.648 47.919 70.287 1.00 88.51 178 LEU I N 1
ATOM 5180 C CA . LEU C 3 180 ? 16.025 47.265 69.133 1.00 88.75 178 LEU I CA 1
ATOM 5181 C C . LEU C 3 180 ? 14.770 48.012 68.674 1.00 88.85 178 LEU I C 1
ATOM 5182 O O . LEU C 3 180 ? 14.571 48.230 67.476 1.00 88.74 178 LEU I O 1
ATOM 5184 N N . THR C 3 181 ? 13.924 48.383 69.636 1.00 89.05 179 THR I N 1
ATOM 5185 C CA . THR C 3 181 ? 12.717 49.171 69.372 1.00 89.08 179 THR I CA 1
ATOM 5186 C C . THR C 3 181 ? 13.057 50.408 68.550 1.00 89.14 179 THR I C 1
ATOM 5187 O O . THR C 3 181 ? 12.440 50.666 67.518 1.00 89.20 179 THR I O 1
ATOM 5191 N N . SER C 3 182 ? 14.052 51.157 69.013 1.00 89.21 180 SER I N 1
ATOM 5192 C CA . SER C 3 182 ? 14.408 52.426 68.396 1.00 89.34 180 SER I CA 1
ATOM 5193 C C . SER C 3 182 ? 15.121 52.250 67.065 1.00 89.45 180 SER I C 1
ATOM 5194 O O . SER C 3 182 ? 15.152 53.175 66.260 1.00 89.58 180 SER I O 1
ATOM 5197 N N . LYS C 3 183 ? 15.700 51.075 66.836 1.00 89.60 181 LYS I N 1
ATOM 5198 C CA . LYS C 3 183 ? 16.332 50.777 65.552 1.00 89.78 181 LYS I CA 1
ATOM 5199 C C . LYS C 3 183 ? 15.288 50.682 64.430 1.00 89.89 181 LYS I C 1
ATOM 5200 O O . LYS C 3 183 ? 15.510 51.194 63.331 1.00 89.93 181 LYS I O 1
ATOM 5202 N N . SER C 3 184 ? 14.161 50.028 64.718 1.00 90.01 182 SER I N 1
ATOM 5203 C CA . SER C 3 184 ? 13.023 49.962 63.791 1.00 89.99 182 SER I CA 1
ATOM 5204 C C . SER C 3 184 ? 11.718 49.663 64.534 1.00 90.07 182 SER I C 1
ATOM 5205 O O . SER C 3 184 ? 10.895 50.555 64.760 1.00 90.05 182 SER I O 1
ATOM 5207 N N . ILE C 3 188 ? 8.363 45.026 68.760 1.00 67.31 186 ILE I N 1
ATOM 5208 C CA . ILE C 3 188 ? 8.970 43.766 69.194 1.00 67.14 186 ILE I CA 1
ATOM 5209 C C . ILE C 3 188 ? 8.572 43.419 70.627 1.00 67.10 186 ILE I C 1
ATOM 5210 O O . ILE C 3 188 ? 9.062 44.033 71.573 1.00 67.31 186 ILE I O 1
ATOM 5212 N N . PHE C 3 189 ? 7.673 42.450 70.785 1.00 66.88 187 PHE I N 1
ATOM 5213 C CA . PHE C 3 189 ? 7.391 41.874 72.099 1.00 66.68 187 PHE I CA 1
ATOM 5214 C C . PHE C 3 189 ? 8.204 40.599 72.277 1.00 66.32 187 PHE I C 1
ATOM 5215 O O . PHE C 3 189 ? 8.180 39.734 71.408 1.00 66.28 187 PHE I O 1
ATOM 5223 N N . VAL C 3 190 ? 8.898 40.488 73.409 1.00 65.87 188 VAL I N 1
ATOM 5224 C CA . VAL C 3 190 ? 9.756 39.334 73.707 1.00 65.59 188 VAL I CA 1
ATOM 5225 C C . VAL C 3 190 ? 9.129 38.412 74.757 1.00 65.17 188 VAL I C 1
ATOM 5226 O O . VAL C 3 190 ? 9.170 38.708 75.955 1.00 65.22 188 VAL I O 1
ATOM 5230 N N . ALA C 3 191 ? 8.567 37.291 74.311 1.00 64.53 189 ALA I N 1
ATOM 5231 C CA . ALA C 3 191 ? 7.956 36.331 75.227 1.00 64.25 189 ALA I CA 1
ATOM 5232 C C . ALA C 3 191 ? 9.014 35.463 75.915 1.00 64.02 189 ALA I C 1
ATOM 5233 O O . ALA C 3 191 ? 10.178 35.418 75.502 1.00 63.69 189 ALA I O 1
ATOM 5235 N N . ASN C 3 192 ? 8.588 34.759 76.956 1.00 63.97 190 ASN I N 1
ATOM 5236 C CA . ASN C 3 192 ? 9.457 33.817 77.666 1.00 64.17 190 ASN I CA 1
ATOM 5237 C C . ASN C 3 192 ? 9.745 32.566 76.829 1.00 64.15 190 ASN I C 1
ATOM 5238 O O . ASN C 3 192 ? 10.589 31.741 77.168 1.00 64.02 190 ASN I O 1
ATOM 5243 N N . ASN C 3 193 ? 9.048 32.488 75.704 1.00 64.24 191 ASN I N 1
ATOM 5244 C CA . ASN C 3 193 ? 8.887 31.301 74.906 1.00 64.22 191 ASN I CA 1
ATOM 5245 C C . ASN C 3 193 ? 10.010 31.101 73.915 1.00 64.33 191 ASN I C 1
ATOM 5246 O O . ASN C 3 193 ? 10.054 30.092 73.231 1.00 64.15 191 ASN I O 1
ATOM 5251 N N . GLY C 3 194 ? 10.897 32.077 73.806 1.00 64.76 192 GLY I N 1
ATOM 5252 C CA . GLY C 3 194 ? 11.861 32.091 72.726 1.00 65.43 192 GLY I CA 1
ATOM 5253 C C . GLY C 3 194 ? 11.196 32.491 71.423 1.00 66.12 192 GLY I C 1
ATOM 5254 O O . GLY C 3 194 ? 11.619 32.070 70.344 1.00 66.29 192 GLY I O 1
ATOM 5255 N N . ARG C 3 195 ? 10.144 33.302 71.524 1.00 66.97 193 ARG I N 1
ATOM 5256 C CA . ARG C 3 195 ? 9.450 33.840 70.359 1.00 67.51 193 ARG I CA 1
ATOM 5257 C C . ARG C 3 195 ? 9.148 35.315 70.560 1.00 68.25 193 ARG I C 1
ATOM 5258 O O . ARG C 3 195 ? 8.654 35.707 71.620 1.00 68.01 193 ARG I O 1
ATOM 5266 N N . ILE C 3 196 ? 9.422 36.122 69.538 1.00 69.08 194 ILE I N 1
ATOM 5267 C CA . ILE C 3 196 ? 9.165 37.554 69.610 1.00 69.89 194 ILE I CA 1
ATOM 5268 C C . ILE C 3 196 ? 8.158 37.967 68.537 1.00 70.52 194 ILE I C 1
ATOM 5269 O O . ILE C 3 196 ? 8.363 37.707 67.352 1.00 70.44 194 ILE I O 1
ATOM 5274 N N . TRP C 3 197 ? 7.066 38.593 68.964 1.00 71.48 195 TRP I N 1
ATOM 5275 C CA . TRP C 3 197 ? 6.133 39.249 68.042 1.00 72.14 195 TRP I CA 1
ATOM 5276 C C . TRP C 3 197 ? 6.688 40.632 67.716 1.00 72.24 195 TRP I C 1
ATOM 5277 O O . TRP C 3 197 ? 7.185 41.323 68.604 1.00 72.35 195 TRP I O 1
ATOM 5288 N N . ALA C 3 198 ? 6.599 41.032 66.451 1.00 72.26 196 ALA I N 1
ATOM 5289 C CA . ALA C 3 198 ? 7.131 42.320 66.007 1.00 72.21 196 ALA I CA 1
ATOM 5290 C C . ALA C 3 198 ? 6.165 42.997 65.042 1.00 72.13 196 ALA I C 1
ATOM 5291 O O . ALA C 3 198 ? 5.148 42.418 64.667 1.00 72.05 196 ALA I O 1
ATOM 5293 N N . PHE C 3 204 ? 7.852 49.214 61.373 1.00 99.87 202 PHE I N 1
ATOM 5294 C CA . PHE C 3 204 ? 8.263 49.860 60.132 1.00 99.85 202 PHE I CA 1
ATOM 5295 C C . PHE C 3 204 ? 8.293 48.872 58.967 1.00 99.91 202 PHE I C 1
ATOM 5296 O O . PHE C 3 204 ? 8.121 47.665 59.158 1.00 100.03 202 PHE I O 1
ATOM 5298 N N . SER C 3 205 ? 8.513 49.399 57.763 1.00 99.89 203 SER I N 1
ATOM 5299 C CA . SER C 3 205 ? 8.599 48.583 56.551 1.00 99.73 203 SER I CA 1
ATOM 5300 C C . SER C 3 205 ? 10.010 48.036 56.365 1.00 99.57 203 SER I C 1
ATOM 5301 O O . SER C 3 205 ? 10.991 48.673 56.766 1.00 99.42 203 SER I O 1
ATOM 5303 N N . GLU C 3 206 ? 10.094 46.854 55.752 1.00 99.42 204 GLU I N 1
ATOM 5304 C CA . GLU C 3 206 ? 11.365 46.173 55.507 1.00 99.22 204 GLU I CA 1
ATOM 5305 C C . GLU C 3 206 ? 12.217 46.118 56.771 1.00 99.04 204 GLU I C 1
ATOM 5306 O O . GLU C 3 206 ? 13.428 46.342 56.728 1.00 98.90 204 GLU I O 1
ATOM 5308 N N . GLU C 3 207 ? 11.565 45.826 57.894 1.00 98.91 205 GLU I N 1
ATOM 5309 C CA . GLU C 3 207 ? 12.248 45.666 59.171 1.00 98.80 205 GLU I CA 1
ATOM 5310 C C . GLU C 3 207 ? 12.968 44.320 59.187 1.00 98.61 205 GLU I C 1
ATOM 5311 O O . GLU C 3 207 ? 12.344 43.266 59.345 1.00 98.44 205 GLU I O 1
ATOM 5313 N N . ILE C 3 208 ? 14.285 44.371 59.000 1.00 98.40 206 ILE I N 1
ATOM 5314 C CA . ILE C 3 208 ? 15.130 43.183 59.022 1.00 98.16 206 ILE I CA 1
ATOM 5315 C C . ILE C 3 208 ? 15.838 43.098 60.378 1.00 97.96 206 ILE I C 1
ATOM 5316 O O . ILE C 3 208 ? 17.046 42.869 60.468 1.00 97.88 206 ILE I O 1
ATOM 5321 N N . LEU C 3 209 ? 15.054 43.287 61.435 1.00 97.71 207 LEU I N 1
ATOM 5322 C CA . LEU C 3 209 ? 15.530 43.162 62.807 1.00 97.52 207 LEU I CA 1
ATOM 5323 C C . LEU C 3 209 ? 15.980 41.732 63.081 1.00 97.31 207 LEU I C 1
ATOM 5324 O O . LEU C 3 209 ? 16.927 41.504 63.836 1.00 97.27 207 LEU I O 1
ATOM 5329 N N . ILE C 3 210 ? 15.279 40.779 62.470 1.00 97.04 208 ILE I N 1
ATOM 5330 C CA . ILE C 3 210 ? 15.615 39.356 62.561 1.00 96.87 208 ILE I CA 1
ATOM 5331 C C . ILE C 3 210 ? 17.114 39.070 62.380 1.00 96.48 208 ILE I C 1
ATOM 5332 O O . ILE C 3 210 ? 17.696 38.290 63.139 1.00 96.35 208 ILE I O 1
ATOM 5337 N N . GLU C 3 211 ? 17.730 39.719 61.392 1.00 96.07 209 GLU I N 1
ATOM 5338 C CA . GLU C 3 211 ? 19.150 39.527 61.097 1.00 95.71 209 GLU I CA 1
ATOM 5339 C C . GLU C 3 211 ? 20.044 39.975 62.257 1.00 95.36 209 GLU I C 1
ATOM 5340 O O . GLU C 3 211 ? 21.180 39.515 62.386 1.00 95.39 209 GLU I O 1
ATOM 5342 N N . ALA C 3 212 ? 19.527 40.869 63.094 1.00 94.93 210 ALA I N 1
ATOM 5343 C CA . ALA C 3 212 ? 20.240 41.329 64.286 1.00 94.66 210 ALA I CA 1
ATOM 5344 C C . ALA C 3 212 ? 19.899 40.488 65.515 1.00 94.29 210 ALA I C 1
ATOM 5345 O O . ALA C 3 212 ? 20.760 40.228 66.357 1.00 94.34 210 ALA I O 1
ATOM 5347 N N . ILE C 3 213 ? 18.647 40.057 65.623 1.00 93.86 211 ILE I N 1
ATOM 5348 C CA . ILE C 3 213 ? 18.231 39.257 66.774 1.00 93.48 211 ILE I CA 1
ATOM 5349 C C . ILE C 3 213 ? 18.726 37.805 66.662 1.00 93.13 211 ILE I C 1
ATOM 5350 O O . ILE C 3 213 ? 18.595 37.032 67.607 1.00 93.09 211 ILE I O 1
ATOM 5355 N N . ARG C 3 214 ? 19.273 37.444 65.503 1.00 92.68 212 ARG I N 1
ATOM 5356 C CA . ARG C 3 214 ? 20.017 36.194 65.333 1.00 92.33 212 ARG I CA 1
ATOM 5357 C C . ARG C 3 214 ? 21.481 36.373 65.763 1.00 91.93 212 ARG I C 1
ATOM 5358 O O . ARG C 3 214 ? 22.128 35.429 66.225 1.00 91.73 212 ARG I O 1
ATOM 5360 N N . LYS C 3 215 ? 21.994 37.588 65.600 1.00 91.52 213 LYS I N 1
ATOM 5361 C CA . LYS C 3 215 ? 23.360 37.916 65.990 1.00 91.23 213 LYS I CA 1
ATOM 5362 C C . LYS C 3 215 ? 23.537 37.954 67.507 1.00 90.95 213 LYS I C 1
ATOM 5363 O O . LYS C 3 215 ? 24.649 37.751 68.004 1.00 91.02 213 LYS I O 1
ATOM 5365 N N . ILE C 3 216 ? 22.461 38.227 68.243 1.00 90.52 214 ILE I N 1
ATOM 5366 C CA . ILE C 3 216 ? 22.520 38.144 69.707 1.00 90.25 214 ILE I CA 1
ATOM 5367 C C . ILE C 3 216 ? 22.671 36.693 70.180 1.00 89.86 214 ILE I C 1
ATOM 5368 O O . ILE C 3 216 ? 23.397 36.425 71.140 1.00 89.91 214 ILE I O 1
ATOM 5373 N N . GLU C 3 217 ? 21.985 35.766 69.512 1.00 89.29 215 GLU I N 1
ATOM 5374 C CA . GLU C 3 217 ? 22.173 34.336 69.766 1.00 88.83 215 GLU I CA 1
ATOM 5375 C C . GLU C 3 217 ? 23.633 33.924 69.571 1.00 88.17 215 GLU I C 1
ATOM 5376 O O . GLU C 3 217 ? 24.171 33.156 70.361 1.00 88.15 215 GLU I O 1
ATOM 5382 N N . ASN C 3 218 ? 24.269 34.460 68.532 1.00 87.48 216 ASN I N 1
ATOM 5383 C CA . ASN C 3 218 ? 25.619 34.048 68.141 1.00 86.94 216 ASN I CA 1
ATOM 5384 C C . ASN C 3 218 ? 26.749 34.769 68.889 1.00 86.23 216 ASN I C 1
ATOM 5385 O O . ASN C 3 218 ? 27.922 34.542 68.591 1.00 86.21 216 ASN I O 1
ATOM 5390 N N . GLU C 3 219 ? 26.411 35.632 69.847 1.00 85.38 217 GLU I N 1
ATOM 5391 C CA . GLU C 3 219 ? 27.434 36.376 70.592 1.00 84.56 217 GLU I CA 1
ATOM 5392 C C . GLU C 3 219 ? 27.073 36.708 72.048 1.00 84.16 217 GLU I C 1
ATOM 5393 O O . GLU C 3 219 ? 27.750 37.526 72.669 1.00 83.93 217 GLU I O 1
ATOM 5395 N N . SER C 3 220 ? 26.045 36.060 72.598 1.00 83.69 218 SER I N 1
ATOM 5396 C CA . SER C 3 220 ? 25.551 36.365 73.952 1.00 83.52 218 SER I CA 1
ATOM 5397 C C . SER C 3 220 ? 26.634 36.226 75.021 1.00 83.18 218 SER I C 1
ATOM 5398 O O . SER C 3 220 ? 26.686 37.004 75.970 1.00 83.21 218 SER I O 1
ATOM 5401 N N . HIS C 3 221 ? 27.485 35.216 74.860 1.00 82.88 219 HIS I N 1
ATOM 5402 C CA . HIS C 3 221 ? 28.616 34.976 75.768 1.00 82.45 219 HIS I CA 1
ATOM 5403 C C . HIS C 3 221 ? 29.689 36.076 75.738 1.00 82.83 219 HIS I C 1
ATOM 5404 O O . HIS C 3 221 ? 30.433 36.241 76.708 1.00 82.93 219 HIS I O 1
ATOM 5411 N N . ILE C 3 222 ? 29.763 36.818 74.631 1.00 83.09 220 ILE I N 1
ATOM 5412 C CA . ILE C 3 222 ? 30.812 37.817 74.422 1.00 83.29 220 ILE I CA 1
ATOM 5413 C C . ILE C 3 222 ? 30.471 39.136 75.114 1.00 83.35 220 ILE I C 1
ATOM 5414 O O . ILE C 3 222 ? 29.321 39.564 75.090 1.00 83.34 220 ILE I O 1
ATOM 5419 N N . LYS C 3 223 ? 31.483 39.758 75.727 1.00 83.52 221 LYS I N 1
ATOM 5420 C CA . LYS C 3 223 ? 31.394 41.107 76.325 1.00 83.64 221 LYS I CA 1
ATOM 5421 C C . LYS C 3 223 ? 30.019 41.428 76.937 1.00 83.83 221 LYS I C 1
ATOM 5422 O O . LYS C 3 223 ? 29.637 42.592 77.099 1.00 83.92 221 LYS I O 1
#

GO terms:
  GO:0005515 protein binding (F, IPI)

Solvent-accessible surface area: 32408 Å² total; per-residue (Å²): 93,100,59,3,44,7,79,72,78,48,56,50,19,10,93,34,79,88,70,57,1,39,68,77,2,142,150,26,56,1,75,86,45,22,120,26,51,43,36,15,116,22,46,18,61,54,47,115,31,162,190,15,5,0,0,0,11,0,98,0,31,99,1,52,0,38,0,16,0,87,18,91,53,57,77,16,136,106,126,36,51,90,64,3,16,9,60,14,30,0,44,28,24,53,140,6,45,170,78,47,146,96,52,118,44,70,26,64,1,10,17,24,1,61,11,1,28,48,3,1,99,36,4,146,1,10,50,20,77,87,3,36,57,101,89,47,60,16,0,20,3,0,94,0,53,0,76,0,41,66,56,3,0,0,4,14,0,0,0,1,1,0,0,1,0,0,0,34,12,0,45,22,29,18,54,50,102,141,96,56,49,54,116,148,97,77,88,27,110,6,49,27,78,65,1,0,0,2,0,0,1,0,38,6,61,194,70,25,0,0,0,0,25,54,36,0,33,42,31,45,62,1,17,1,4,0,2,0,5,50,95,45,77,0,2,6,7,4,10,24,16,91,19,22,3,14,34,114,33,0,53,106,1,0,71,30,0,52,67,4,0,74,102,8,9,104,60,0,65,156,56,20,69,113,104,71,50,148,0,30,71,120,101,35,84,0,58,73,44,15,119,37,92,76,30,19,96,38,121,31,64,48,50,57,71,110,130,11,78,1,1,0,22,0,37,2,24,98,0,50,0,30,1,14,0,69,18,42,89,148,18,104,52,74,152,102,22,18,53,78,26,0,2,0,58,1,55,3,18,13,15,27,159,9,41,147,152,158,33,95,61,60,40,39,83,82,4,22,1,1,6,10,6,0,4,15,0,0,11,12,0,1,52,10,110,100,60,46,140,17,0,0,4,1,64,2,43,0,50,64,25,33,12,22,6,38,2,0,0,0,0,0,1,1,0,0,0,33,43,24,62,8,54,35,135,16,21,0,0,0,0,6,0,0,22,0,64,51,51,24,0,3,3,3,12,54,50,1,32,125,92,23,62,5,25,0,5,0,0,7,4,23,75,80,56,46,0,2,1,1,4,3,40,14,17,0,49,24,103,36,0,63,99,0,15,85,25,0,36,125,0,0,72,94,0,23,89,76,0,101,60,19,43,121,73,152,170,126,128,92,90,59,75,33,111,142,31,96,0,76,75,55,58,41,0,0,57,7,101,20,154,38,93,214,24,76,74,16,92,101,93,127,47,75,4,53,2,52,38,54,0,17,0,36,62,50,143,112,70,10,86,4,54,18,28,101,22,90,128,11,125,3,47,97,81,28,33,0,2,0,10,0,43,60,65,50,97,54,8,12,42,0,25,1,49,22,80,98,93,1,80,5,28,19,66,51,66,48,71,116,75,73,81,170,75,70,62,90,38,112,59,17,36,58,3,35,11,0,21,1,28,1,62,62,19,70,105,91,82,73,0,37,2,15,14,89,45,102,98,42,14,54,20,108,100,27,58,22,17,68,12,47,14,29,14,11,95,99,5,61,18,86,111,39,60,56,92,52,89,21,69,104,84,70,41,74,17,1,55,0,0,8,0,76,39,115,98,106,55,130,29,88,66,65,10,41,54,21,45,115,34,16,95,78,222

Organism: Saccharolobus solfataricus (strain ATCC 35092 / DSM 1617 / JCM 11322 / P2) (NCBI:txid273057)

B-factor: mean 40.49, std 19.17, range [12.28, 100.16]

Radius of gyration: 29.76 Å; Cα contacts (8 Å, |Δi|>4): 1721; chains: 3; bounding box: 76×71×96 Å